Protein AF-D2I3V2-F1 (afdb_monomer)

Solvent-accessible surface area (backbone atoms only — not comparable to full-atom values): 21879 Å² total; per-residue (Å²): 142,87,89,87,85,84,88,80,87,86,90,74,87,86,82,82,84,93,70,91,71,71,51,75,46,92,40,26,79,32,46,26,72,54,94,79,78,38,66,48,90,94,77,41,78,48,65,64,86,81,45,67,74,92,71,62,73,83,44,62,44,82,38,78,44,64,72,63,86,60,51,43,72,48,70,55,70,70,51,81,62,86,84,39,77,82,51,58,60,35,47,34,56,68,45,21,20,44,88,82,69,48,80,51,65,58,87,70,27,66,75,92,71,57,72,83,44,67,47,79,51,88,61,72,83,80,61,58,48,75,48,70,54,72,68,48,72,52,75,39,88,40,28,78,34,44,19,46,30,54,69,45,30,29,36,83,86,72,43,81,46,84,83,50,61,68,91,73,54,72,74,46,62,42,82,38,73,38,63,79,61,89,72,35,71,46,56,55,51,43,26,69,77,67,71,44,46,70,60,45,79,42,73,26,40,56,96,90,40,82,33,67,33,30,27,41,52,32,74,46,98,74,38,44,47,23,43,58,33,72,63,29,43,91,46,18,27,7,19,23,36,33,50,22,43,76,59,35,88,57,55,67,75,88,57,53,94,65,93,89,56,78,56,46,79,76,46,83,77,14,15,32,16,29,28,47,36,42,36,42,41,82,90,78,33,30,48,46,40,78,57,54,90,51,42,49,59,81,43,76,38,80,38,42,57,66,20,17,9,13,44,30,16,40,47,88,33,45,69,3,35,22,30,42,41,35,54,91,45,53,40,24,52,37,89,79,46,46,71,37,62,41,62,62,68,26,36,76,45,80,49,68,44,96,84,28,25,34,40,37,35,38,8,2,3,46,63,4,25,24,34,53,26,86,86,72,32,45,30,49,40,81,108

Sequence (383 aa):
MELFFVKTLNGGKIQLPKHKMKCSVTCGSGVQQRDVYCRLRGVGRVAEEMCDRSTRPYFQQQCWHQDCTQYQWVAGEWLNCSTSCNKKETHRQVKCTDTQNIQVNESFCDPSTRPLSIKKCRNPSCRYIVVTGDSSQCSVTCGAGTMERRVECMAESGWSSNFCLKRLKPDAQKKCYVNDCKTFTSCKEIQVKNNITKDGDYYLNINGRIIKIYCAGMHLENPKEYLSLVKGEEDNFSEVYGVRLQNPYECPFNGSRRQDCACKNDYLAAGHTVFSKIRVDLNSMQIKTTDLLFAQTIFGKAVPFATAGDCYSAARCPQGQFSINLAGTGMKISSTAKWLAQGSYASVTIHRSQDGTKVYGRCGGFCGKCVPHMTTGLPVQVV

Secondary structure (DSSP, 8-state):
--------SSS---------PPPS-SSSEEEEE-----EETTTEE--GGGS-GGGPPPSEEEEE-SPPPP-EEEEEEEPPGGG-TT--EEEEEEEEE-TT--B--GGGS-GGGPPPSEEE-------EEEEEEEEPPPS-SSEEEEEEEEEEEEETTS-B-S-S-GGGS--SEEEEEES-----SSHHHHHHHHT----EEEEEEETTEEEEEEEE-TTSSS-EEEEE-TTTGGGSEEEEE--EESSTT--GGGG---SS-SEE---TT-EEEEESEEEEETTTTEE-TT--TTEEEEEESPPPTT-EEESSSSSS---EEEEEE-TTTTEEE-TT--EEEESTT-EEEEEE-TTSSEEEEEEESTT-EEEE-TTT--BEEE-

InterPro domains:
  IPR000884 Thrombospondin type-1 (TSP1) repeat [PS50092] (69-127)
  IPR000884 Thrombospondin type-1 (TSP1) repeat [PS50092] (136-182)
  IPR012314 Peptidase M12B, GON-ADAMTSs [PF08685] (185-382)
  IPR012314 Peptidase M12B, GON-ADAMTSs [PS51046] (183-383)
  IPR036383 Thrombospondin type-1 repeat superfamily [G3DSA:2.20.100.10] (21-68)
  IPR036383 Thrombospondin type-1 repeat superfamily [G3DSA:2.20.100.10] (131-181)
  IPR036383 Thrombospondin type-1 repeat superfamily [SSF82895] (22-68)
  IPR036383 Thrombospondin type-1 repeat superfamily [SSF82895] (63-126)
  IPR036383 Thrombospondin type-1 repeat superfamily [SSF82895] (132-181)
  IPR050439 ADAMTS and ADAMTS-like [PTHR13723] (21-187)

Organism: Ailuropoda melanoleuca (NCBI:txid9646)

Radius of gyration: 57.34 Å; Cα contacts (8 Å, |Δi|>4): 842; chains: 1; bounding box: 126×96×121 Å

pLDDT: mean 83.89, std 14.72, range [23.92, 98.44]

Nearest PDB structures (foldseek):
  8oxr-assembly1_A  TM=4.184E-01  e=2.385E-05  Homo sapiens
  8q6r-assembly1_C  TM=4.271E-01  e=1.897E+00  Homo sapiens
  2wmg-assembly1_A  TM=5.989E-01  e=5.627E+00  Streptococcus pneumoniae TIGR4
  2wmh-assembly1_A  TM=5.615E-01  e=5.926E+00  Streptococcus pneumoniae TIGR4
  2wmf-assembly1_A  TM=2.875E-01  e=3.184E+00  Streptococcus pneumoniae TIGR4

Structure (mmCIF, N/CA/C/O backbone):
data_AF-D2I3V2-F1
#
_entry.id   AF-D2I3V2-F1
#
loop_
_atom_site.group_PDB
_atom_site.id
_atom_site.type_symbol
_atom_site.label_atom_id
_atom_site.label_alt_id
_atom_site.label_comp_id
_atom_site.label_asym_id
_atom_site.label_entity_id
_atom_site.label_seq_id
_atom_site.pdbx_PDB_ins_code
_atom_site.Cartn_x
_atom_site.Cartn_y
_atom_site.Cartn_z
_atom_site.occupancy
_atom_site.B_iso_or_equiv
_atom_site.auth_seq_id
_atom_site.auth_comp_id
_atom_site.auth_asym_id
_atom_site.auth_atom_id
_atom_site.pdbx_PDB_model_num
ATOM 1 N N . MET A 1 1 ? -74.418 -66.343 81.277 1.00 37.50 1 MET A N 1
ATOM 2 C CA . MET A 1 1 ? -75.673 -66.906 81.804 1.00 37.50 1 MET A CA 1
ATOM 3 C C . MET A 1 1 ? -76.543 -65.732 82.183 1.00 37.50 1 MET A C 1
ATOM 5 O O . MET A 1 1 ? -76.103 -64.969 83.018 1.00 37.50 1 MET A O 1
ATOM 9 N N . GLU A 1 2 ? -77.673 -65.544 81.508 1.00 23.92 2 GLU A N 1
ATOM 10 C CA . GLU A 1 2 ? -78.877 -64.901 82.053 1.00 23.92 2 GLU A CA 1
ATOM 11 C C . GLU A 1 2 ? -79.986 -65.053 81.007 1.00 23.92 2 GLU A C 1
ATOM 13 O O . GLU A 1 2 ? -79.845 -64.655 79.848 1.00 23.92 2 GLU A O 1
ATOM 18 N N . LEU A 1 3 ? -81.030 -65.774 81.411 1.00 28.80 3 LEU A N 1
ATOM 19 C CA . LEU A 1 3 ? -82.271 -66.001 80.686 1.00 28.80 3 LEU A CA 1
ATOM 20 C C . LEU A 1 3 ? -83.280 -64.960 81.166 1.00 28.80 3 LEU A C 1
ATOM 22 O O . LEU A 1 3 ? -83.497 -64.873 82.368 1.00 28.80 3 LEU A O 1
ATOM 26 N N . PHE A 1 4 ? -83.979 -64.288 80.251 1.00 29.23 4 PHE A N 1
ATOM 27 C CA . PHE A 1 4 ? -85.276 -63.690 80.563 1.00 29.23 4 PHE A CA 1
ATOM 28 C C . PHE A 1 4 ? -86.288 -64.012 79.458 1.00 29.23 4 PHE A C 1
ATOM 30 O O . PHE A 1 4 ? -86.044 -63.815 78.267 1.00 29.23 4 PHE A O 1
ATOM 37 N N . PHE A 1 5 ? -87.414 -64.578 79.895 1.00 27.08 5 PHE A N 1
ATOM 38 C CA . PHE A 1 5 ? -88.614 -64.911 79.133 1.00 27.08 5 PHE A CA 1
ATOM 39 C C . PHE A 1 5 ? -89.739 -63.964 79.547 1.00 27.08 5 PHE A C 1
ATOM 41 O O . PHE A 1 5 ? -89.859 -63.695 80.738 1.00 27.08 5 PHE A O 1
ATOM 48 N N . VAL A 1 6 ? -90.644 -63.599 78.631 1.00 30.75 6 VAL A N 1
ATOM 49 C CA . VAL A 1 6 ? -92.017 -63.204 78.999 1.00 30.75 6 VAL A CA 1
ATOM 50 C C . VAL A 1 6 ? -93.027 -63.806 78.002 1.00 30.75 6 VAL A C 1
ATOM 52 O O . VAL A 1 6 ? -92.749 -63.915 76.810 1.00 30.75 6 VAL A O 1
ATOM 55 N N . LYS A 1 7 ? -94.152 -64.285 78.556 1.00 26.81 7 LYS A N 1
ATOM 56 C CA . LYS A 1 7 ? -95.353 -64.905 77.943 1.00 26.81 7 LYS A CA 1
ATOM 57 C C . LYS A 1 7 ? -96.104 -63.899 77.035 1.00 26.81 7 LYS A C 1
ATOM 59 O O . LYS A 1 7 ? -95.989 -62.712 77.291 1.00 26.81 7 LYS A O 1
ATOM 64 N N . THR A 1 8 ? -96.875 -64.297 76.011 1.00 31.45 8 THR A N 1
ATOM 65 C CA . THR A 1 8 ? -98.276 -64.769 76.167 1.00 31.45 8 THR A CA 1
ATOM 66 C C . THR A 1 8 ? -98.876 -65.491 74.944 1.00 31.45 8 THR A C 1
ATOM 68 O O . THR A 1 8 ? -98.430 -65.325 73.817 1.00 31.45 8 THR A O 1
ATOM 71 N N . LEU A 1 9 ? -99.906 -66.295 75.264 1.00 35.06 9 LEU A N 1
ATOM 72 C CA . LEU A 1 9 ? -100.966 -66.928 74.457 1.00 35.06 9 LEU A CA 1
ATOM 73 C C . LEU A 1 9 ? -100.525 -67.668 73.174 1.00 35.06 9 LEU A C 1
ATOM 75 O O . LEU A 1 9 ? -100.347 -67.092 72.112 1.00 35.06 9 LEU A O 1
ATOM 79 N N . ASN A 1 10 ? -100.423 -68.998 73.304 1.00 37.88 10 ASN A N 1
ATOM 80 C CA . ASN A 1 10 ? -100.120 -69.996 72.264 1.00 37.88 10 ASN A CA 1
ATOM 81 C C . ASN A 1 10 ? -98.660 -70.081 71.756 1.00 37.88 10 ASN A C 1
ATOM 83 O O . ASN A 1 10 ? -98.383 -70.246 70.573 1.00 37.88 10 ASN A O 1
ATOM 87 N N . GLY A 1 11 ? -97.706 -70.143 72.695 1.00 40.03 11 GLY A N 1
ATOM 88 C CA . GLY A 1 11 ? -96.676 -71.202 72.662 1.00 40.03 11 GLY A CA 1
ATOM 89 C C . GLY A 1 11 ? -95.459 -71.094 71.716 1.00 40.03 11 GLY A C 1
ATOM 90 O O . GLY A 1 11 ? -94.704 -72.067 71.615 1.00 40.03 11 GLY A O 1
ATOM 91 N N . GLY A 1 12 ? -95.180 -69.955 71.072 1.00 37.97 12 GLY A N 1
ATOM 92 C CA . GLY A 1 12 ? -93.991 -69.770 70.214 1.00 37.97 12 GLY A CA 1
ATOM 93 C C . GLY A 1 12 ? -93.074 -68.614 70.648 1.00 37.97 12 GLY A C 1
ATOM 94 O O . GLY A 1 12 ? -93.504 -67.473 70.667 1.00 37.97 12 GLY A O 1
ATOM 95 N N . LYS A 1 13 ? -91.798 -68.884 70.976 1.00 41.44 13 LYS A N 1
ATOM 96 C CA . LYS A 1 13 ? -90.769 -67.872 71.325 1.00 41.44 13 LYS A CA 1
ATOM 97 C C . LYS A 1 13 ? -90.013 -67.396 70.071 1.00 41.44 13 LYS A C 1
ATOM 99 O O . LYS A 1 13 ? -89.563 -68.242 69.299 1.00 41.44 13 LYS A O 1
ATOM 104 N N . ILE A 1 14 ? -89.812 -66.083 69.902 1.00 45.81 14 ILE A N 1
ATOM 105 C CA . ILE A 1 14 ? -88.942 -65.499 68.859 1.00 45.81 14 ILE A CA 1
ATOM 106 C C . ILE A 1 14 ? -87.518 -65.357 69.418 1.00 45.81 14 ILE A C 1
ATOM 108 O O . ILE A 1 14 ? -87.313 -64.763 70.474 1.00 45.81 14 ILE A O 1
ATOM 112 N N . GLN A 1 15 ? -86.531 -65.914 68.715 1.00 41.25 15 GLN A N 1
ATOM 113 C CA . GLN A 1 15 ? -85.114 -65.880 69.084 1.00 41.25 15 GLN A CA 1
ATOM 114 C C . GLN A 1 15 ? -84.349 -64.962 68.122 1.00 41.25 15 GLN A C 1
ATOM 116 O O . GLN A 1 15 ? -84.385 -65.178 66.912 1.00 41.25 15 GLN A O 1
ATOM 121 N N . LEU A 1 16 ? -83.655 -63.948 68.648 1.00 48.28 16 LEU A N 1
ATOM 122 C CA . LEU A 1 16 ? -82.778 -63.071 67.863 1.00 48.28 16 LEU A CA 1
ATOM 123 C C . LEU A 1 16 ? -81.377 -63.706 67.725 1.00 48.28 16 LEU A C 1
ATOM 125 O O . LEU A 1 16 ? -80.834 -64.178 68.731 1.00 48.28 16 LEU A O 1
ATOM 129 N N . PRO A 1 17 ? -80.755 -63.715 66.529 1.00 42.97 17 PRO A N 1
ATOM 130 C CA . PRO A 1 17 ? -79.372 -64.148 66.377 1.00 42.97 17 PRO A CA 1
ATOM 131 C C . PRO A 1 17 ? -78.412 -63.127 67.007 1.00 42.97 17 PRO A C 1
ATOM 133 O O . PRO A 1 17 ? -78.494 -61.928 66.747 1.00 42.97 17 PRO A O 1
ATOM 136 N N . LYS A 1 18 ? -77.466 -63.607 67.824 1.00 47.12 18 LYS A N 1
ATOM 137 C CA . LYS A 1 18 ? -76.321 -62.819 68.304 1.00 47.12 18 LYS A CA 1
ATOM 138 C C . LYS A 1 18 ? -75.262 -62.748 67.200 1.00 47.12 18 LYS A C 1
ATOM 140 O O . LYS A 1 18 ? -74.337 -63.555 67.187 1.00 47.12 18 LYS A O 1
ATOM 145 N N . HIS A 1 19 ? -75.380 -61.788 66.287 1.00 51.47 19 HIS A N 1
ATOM 146 C CA . HIS A 1 19 ? -74.258 -61.392 65.434 1.00 51.47 19 HIS A CA 1
ATOM 147 C C . HIS A 1 19 ? -73.900 -59.931 65.719 1.00 51.47 19 HIS A C 1
ATOM 149 O O . HIS A 1 19 ? -74.772 -59.066 65.737 1.00 51.47 19 HIS A O 1
ATOM 155 N N . LYS A 1 20 ? -72.628 -59.672 66.042 1.00 54.28 20 LYS A N 1
ATOM 156 C CA . LYS A 1 20 ? -72.126 -58.340 66.408 1.00 54.28 20 LYS A CA 1
ATOM 157 C C . LYS A 1 20 ? -71.976 -57.527 65.115 1.00 54.28 20 LYS A C 1
ATOM 159 O O . LYS A 1 20 ? -71.203 -57.924 64.249 1.00 54.28 20 LYS A O 1
ATOM 164 N N . MET A 1 21 ? -72.737 -56.447 64.955 1.00 68.69 21 MET A N 1
ATOM 165 C CA . MET A 1 21 ? -72.770 -55.663 63.710 1.00 68.69 21 MET A CA 1
ATOM 166 C C . MET A 1 21 ? -71.698 -54.568 63.731 1.00 68.69 21 MET A C 1
ATOM 168 O O . MET A 1 21 ? -71.290 -54.120 64.801 1.00 68.69 21 MET A O 1
ATOM 172 N N . LYS A 1 22 ? -71.178 -54.188 62.557 1.00 76.12 22 LYS A N 1
ATOM 173 C CA . LYS A 1 22 ? -70.139 -53.151 62.441 1.00 76.12 22 LYS A CA 1
ATOM 174 C C . LYS A 1 22 ? -70.787 -51.763 62.440 1.00 76.12 22 LYS A C 1
ATOM 176 O O . LYS A 1 22 ? -71.815 -51.568 61.798 1.00 76.12 22 LYS A O 1
ATOM 181 N N . CYS A 1 23 ? -70.186 -50.825 63.169 1.00 82.06 23 CYS A N 1
ATOM 182 C CA . CYS A 1 23 ? -70.619 -49.430 63.207 1.00 82.06 23 CYS A CA 1
ATOM 183 C C . CYS A 1 23 ? -70.355 -48.747 61.852 1.00 82.06 23 CYS A C 1
ATOM 185 O O . CYS A 1 23 ? -69.377 -49.078 61.182 1.00 82.06 23 CYS A O 1
ATOM 187 N N . SER A 1 24 ? -71.199 -47.790 61.453 1.00 84.38 24 SER A N 1
ATOM 188 C CA . SER A 1 24 ? -71.036 -47.014 60.210 1.00 84.38 24 SER A CA 1
ATOM 189 C C . SER A 1 24 ? -69.800 -46.106 60.190 1.00 84.38 24 SER A C 1
ATOM 191 O O . SER A 1 24 ? -69.426 -45.608 59.132 1.00 84.38 24 SER A O 1
ATOM 193 N N . VAL A 1 25 ? -69.187 -45.866 61.351 1.00 80.44 25 VAL A N 1
ATOM 194 C CA . VAL A 1 25 ? -67.992 -45.034 61.527 1.00 80.44 25 VAL A CA 1
ATOM 195 C C . VAL A 1 25 ? -66.926 -45.806 62.302 1.00 80.44 25 VAL A C 1
ATOM 197 O O . VAL A 1 25 ? -67.242 -46.709 63.077 1.00 80.44 25 VAL A O 1
ATOM 200 N N . THR A 1 26 ? -65.660 -45.442 62.106 1.00 77.50 26 THR A N 1
ATOM 201 C CA . THR A 1 26 ? -64.509 -45.998 62.840 1.00 77.50 26 THR A CA 1
ATOM 202 C C . THR A 1 26 ? -64.083 -45.139 64.038 1.00 77.50 26 THR A C 1
ATOM 204 O O . THR A 1 26 ? -63.372 -45.637 64.909 1.00 77.50 26 THR A O 1
ATOM 207 N N . CYS A 1 27 ? -64.536 -43.882 64.107 1.00 77.25 27 CYS A N 1
ATOM 208 C CA . CYS A 1 27 ? -64.356 -42.936 65.212 1.00 77.25 27 CYS A CA 1
ATOM 209 C C . CYS A 1 27 ? -65.627 -42.080 65.379 1.00 77.25 27 CYS A C 1
ATOM 211 O O . CYS A 1 27 ? -66.384 -41.904 64.424 1.00 77.25 27 CYS A O 1
ATOM 213 N N . GLY A 1 28 ? -65.875 -41.561 66.580 1.00 80.81 28 GLY A N 1
ATOM 214 C CA . GLY A 1 28 ? -67.041 -40.735 66.898 1.00 80.81 28 GLY A CA 1
ATOM 215 C C . GLY A 1 28 ? -68.377 -41.492 66.913 1.00 80.81 28 GLY A C 1
ATOM 216 O O . GLY A 1 28 ? -68.444 -42.699 67.169 1.00 80.81 28 GLY A O 1
ATOM 217 N N . SER A 1 29 ? -69.468 -40.761 66.680 1.00 83.31 29 SER A N 1
ATOM 218 C CA . SER A 1 29 ? -70.840 -41.274 66.756 1.00 83.31 29 SER A CA 1
ATOM 219 C C . SER A 1 29 ? -71.298 -41.853 65.422 1.00 83.31 29 SER A C 1
ATOM 221 O O . SER A 1 29 ? -71.255 -41.177 64.396 1.00 83.31 29 SER A O 1
ATOM 223 N N . GLY A 1 30 ? -71.822 -43.074 65.436 1.00 84.06 30 GLY A N 1
ATOM 224 C CA . GLY A 1 30 ? -72.403 -43.699 64.254 1.00 84.06 30 GLY A CA 1
ATOM 225 C C . GLY A 1 30 ? -73.610 -44.561 64.574 1.00 84.06 30 GLY A C 1
ATOM 226 O O . GLY A 1 30 ? -74.164 -44.540 65.677 1.00 84.06 30 GLY A O 1
ATOM 227 N N . VAL A 1 31 ? -74.032 -45.334 63.579 1.00 84.62 31 VAL A N 1
ATOM 228 C CA . VAL A 1 31 ? -75.205 -46.202 63.672 1.00 84.62 31 VAL A CA 1
ATOM 229 C C . VAL A 1 31 ? -74.863 -47.605 63.176 1.00 84.62 31 VAL A C 1
ATOM 231 O O . VAL A 1 31 ? -74.134 -47.779 62.203 1.00 84.62 31 VAL A O 1
ATOM 234 N N . GLN A 1 32 ? -75.380 -48.620 63.864 1.00 81.31 32 GLN A N 1
ATOM 235 C CA . GLN A 1 32 ? -75.361 -50.017 63.429 1.00 81.31 32 GLN A CA 1
ATOM 236 C C . GLN A 1 32 ? -76.801 -50.450 63.140 1.00 81.31 32 GLN A C 1
ATOM 238 O O . GLN A 1 32 ? -77.712 -50.127 63.902 1.00 81.31 32 GLN A O 1
ATOM 243 N N . GLN A 1 33 ? -77.026 -51.153 62.034 1.00 77.06 33 GLN A N 1
ATOM 244 C CA . GLN A 1 33 ? -78.358 -51.603 61.614 1.00 77.06 33 GLN A CA 1
ATOM 245 C C . GLN A 1 33 ? -78.420 -53.122 61.592 1.00 77.06 33 GLN A C 1
ATOM 247 O O . GLN A 1 33 ? -77.453 -53.746 61.170 1.00 77.06 33 GLN A O 1
ATOM 252 N N . ARG A 1 34 ? -79.557 -53.688 62.021 1.00 70.69 34 ARG A N 1
ATOM 253 C CA . ARG A 1 34 ? -79.852 -55.124 62.055 1.00 70.69 34 ARG A CA 1
ATOM 254 C C . ARG A 1 34 ? -81.086 -55.494 61.252 1.00 70.69 34 ARG A C 1
ATOM 256 O O . ARG A 1 34 ? -82.079 -54.773 61.268 1.00 70.69 34 ARG A O 1
ATOM 263 N N . ASP A 1 35 ? -81.059 -56.682 60.660 1.00 65.69 35 ASP A N 1
ATOM 264 C CA . ASP A 1 35 ? -82.222 -57.232 59.972 1.00 65.69 35 ASP A CA 1
ATOM 265 C C . ASP A 1 35 ? -83.246 -57.775 60.973 1.00 65.69 35 ASP A C 1
ATOM 267 O O . ASP A 1 35 ? -82.973 -58.694 61.749 1.00 65.69 35 ASP A O 1
ATOM 271 N N . VAL A 1 36 ? -84.452 -57.207 60.936 1.00 71.69 36 VAL A N 1
ATOM 272 C CA . VAL A 1 36 ? -85.604 -57.635 61.738 1.00 71.69 36 VAL A CA 1
ATOM 273 C C . VAL A 1 36 ? -86.662 -58.189 60.793 1.00 71.69 36 VAL A C 1
ATOM 275 O O . VAL A 1 36 ? -87.146 -57.469 59.921 1.00 71.69 36 VAL A O 1
ATOM 278 N N . TYR A 1 37 ? -87.030 -59.458 60.971 1.00 66.25 37 TYR A N 1
ATOM 279 C CA . TYR A 1 37 ? -88.013 -60.142 60.134 1.00 66.25 37 TYR A CA 1
ATOM 280 C C . TYR A 1 37 ? -88.948 -61.035 60.953 1.00 66.25 37 TYR A C 1
ATOM 282 O O . TYR A 1 37 ? -88.576 -61.556 62.005 1.00 66.25 37 TYR A O 1
ATOM 290 N N . CYS A 1 38 ? -90.158 -61.239 60.434 1.00 72.88 38 CYS A N 1
ATOM 291 C CA . CYS A 1 38 ? -91.149 -62.138 61.010 1.00 72.88 38 CYS A CA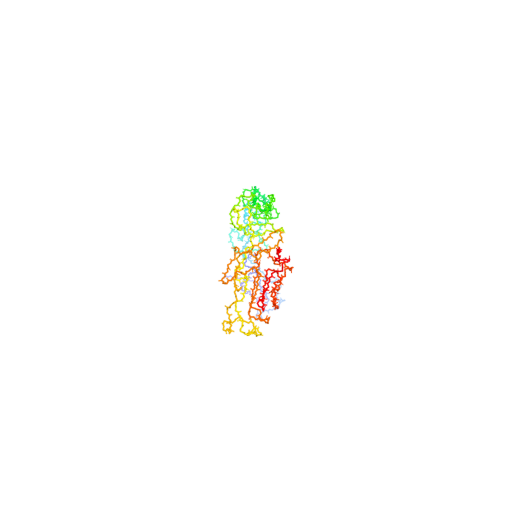 1
ATOM 292 C C . CYS A 1 38 ? -90.773 -63.598 60.803 1.00 72.88 38 CYS A C 1
ATOM 294 O O . CYS A 1 38 ? -90.423 -64.006 59.695 1.00 72.88 38 CYS A O 1
ATOM 296 N N . ARG A 1 39 ? -90.860 -64.406 61.862 1.00 66.25 39 ARG A N 1
ATOM 297 C CA . ARG A 1 39 ? -90.573 -65.841 61.798 1.00 66.25 39 ARG A CA 1
ATOM 298 C C . ARG A 1 39 ? -91.620 -66.637 62.566 1.00 66.25 39 ARG A C 1
ATOM 300 O O . ARG A 1 39 ? -91.814 -66.398 63.754 1.00 66.25 39 ARG A O 1
ATOM 307 N N . LEU A 1 40 ? -92.211 -67.635 61.911 1.00 64.69 40 LEU A N 1
ATOM 308 C CA . LEU A 1 40 ? -93.105 -68.612 62.534 1.00 64.69 40 LEU A CA 1
ATOM 309 C C . LEU A 1 40 ? -92.334 -69.897 62.868 1.00 64.69 40 LEU A C 1
ATOM 311 O O . LEU A 1 40 ? -91.468 -70.353 62.109 1.00 64.69 40 LEU A O 1
ATOM 315 N N . ARG A 1 41 ? -92.634 -70.504 64.018 1.00 63.12 41 ARG A N 1
ATOM 316 C CA . ARG A 1 41 ? -91.952 -71.719 64.485 1.00 63.12 41 ARG A CA 1
ATOM 317 C C . ARG A 1 41 ? -92.325 -72.900 63.578 1.00 63.12 41 ARG A C 1
ATOM 319 O O . ARG A 1 41 ? -93.499 -73.190 63.411 1.00 63.12 41 ARG A O 1
ATOM 326 N N . GLY A 1 42 ? -91.329 -73.557 62.982 1.00 59.66 42 GLY A N 1
ATOM 327 C CA . GLY A 1 42 ? -91.516 -74.687 62.056 1.00 59.66 42 GLY A CA 1
ATOM 328 C C . GLY A 1 42 ? -91.596 -74.315 60.568 1.00 59.66 42 GLY A C 1
ATOM 329 O O . GLY A 1 42 ? -91.183 -75.119 59.746 1.00 59.66 42 GLY A O 1
ATOM 330 N N . VAL A 1 43 ? -92.023 -73.092 60.221 1.00 64.50 43 VAL A N 1
ATOM 331 C CA . VAL A 1 43 ? -92.172 -72.631 58.819 1.00 64.50 43 VAL A CA 1
ATOM 332 C C . VAL A 1 43 ? -91.019 -71.719 58.373 1.00 64.50 43 VAL A C 1
ATOM 334 O O . VAL A 1 43 ? -90.660 -71.691 57.202 1.00 64.50 43 VAL A O 1
ATOM 337 N N . GLY A 1 44 ? -90.374 -71.002 59.301 1.00 69.06 44 GLY A N 1
ATOM 338 C CA . GLY A 1 44 ? -89.297 -70.066 58.961 1.00 69.06 44 GLY A CA 1
ATOM 339 C C . GLY A 1 44 ? -89.807 -68.636 58.777 1.00 69.06 44 GLY A C 1
ATOM 340 O O . GLY A 1 44 ? -90.707 -68.212 59.502 1.00 69.06 44 GLY A O 1
ATOM 341 N N . ARG A 1 45 ? -89.160 -67.851 57.907 1.00 70.50 45 ARG A N 1
ATOM 342 C CA . ARG A 1 45 ? -89.499 -66.434 57.685 1.00 70.50 45 ARG A CA 1
ATOM 343 C C . ARG A 1 45 ? -90.875 -66.334 57.020 1.00 70.50 45 ARG A C 1
ATOM 345 O O . ARG A 1 45 ? -91.114 -67.018 56.034 1.00 70.50 45 ARG A O 1
ATOM 352 N N . VAL A 1 46 ? -91.757 -65.498 57.557 1.00 72.88 46 VAL A N 1
ATOM 353 C CA . VAL A 1 46 ? -93.134 -65.313 57.062 1.00 72.88 46 VAL A CA 1
ATOM 354 C C . VAL A 1 46 ? -93.399 -63.859 56.680 1.00 72.88 46 VAL A C 1
ATOM 356 O O . VAL A 1 46 ? -92.580 -62.983 56.979 1.00 72.88 46 VAL A O 1
ATOM 359 N N . ALA A 1 47 ? -94.529 -63.628 56.004 1.00 70.38 47 ALA A N 1
ATOM 360 C CA . ALA A 1 47 ? -95.008 -62.300 55.632 1.00 70.38 47 ALA A CA 1
ATOM 361 C C . ALA A 1 47 ? -95.141 -61.390 56.862 1.00 70.38 47 ALA A C 1
ATOM 363 O O . ALA A 1 47 ? -95.424 -61.845 57.973 1.00 70.38 47 ALA A O 1
ATOM 364 N N . GLU A 1 48 ? -94.885 -60.102 56.666 1.00 66.62 48 GLU A N 1
ATOM 365 C CA . GLU A 1 48 ? -94.725 -59.148 57.762 1.00 66.62 48 GLU A CA 1
ATOM 366 C C . GLU A 1 48 ? -96.054 -58.825 58.454 1.00 66.62 48 GLU A C 1
ATOM 368 O O . GLU A 1 48 ? -96.067 -58.520 59.645 1.00 66.62 48 GLU A O 1
ATOM 373 N N . GLU A 1 49 ? -97.174 -58.983 57.742 1.00 69.81 49 GLU A N 1
ATOM 374 C CA . GLU A 1 49 ? -98.525 -58.806 58.293 1.00 69.81 49 GLU A CA 1
ATOM 375 C C . GLU A 1 49 ? -98.878 -59.835 59.381 1.00 69.81 49 GLU A C 1
ATOM 377 O O . GLU A 1 49 ? -99.796 -59.613 60.166 1.00 69.81 49 GLU A O 1
ATOM 382 N N . MET A 1 50 ? -98.143 -60.951 59.449 1.00 63.06 50 MET A N 1
ATOM 383 C CA . MET A 1 50 ? -98.371 -62.028 60.420 1.00 63.06 50 MET A CA 1
ATOM 384 C C . MET A 1 50 ? -97.748 -61.744 61.796 1.00 63.06 50 MET A C 1
ATOM 386 O O . MET A 1 50 ? -97.938 -62.535 62.721 1.00 63.06 50 MET A O 1
ATOM 390 N N . CYS A 1 51 ? -96.998 -60.645 61.949 1.00 69.06 51 CYS A N 1
ATOM 391 C CA . CYS A 1 51 ? -96.554 -60.155 63.253 1.00 69.06 51 CYS A CA 1
ATOM 392 C C . CYS A 1 51 ? -97.272 -58.865 63.626 1.00 69.06 51 CYS A C 1
ATOM 394 O O . CYS A 1 51 ? -97.479 -57.982 62.795 1.00 69.06 51 CYS A O 1
ATOM 396 N N . ASP A 1 52 ? -97.535 -58.699 64.918 1.00 70.62 52 ASP A N 1
ATOM 397 C CA . ASP A 1 52 ? -98.010 -57.429 65.442 1.00 70.62 52 ASP A CA 1
ATOM 398 C C . ASP A 1 52 ? -96.923 -56.348 65.305 1.00 70.62 52 ASP A C 1
ATOM 400 O O . ASP A 1 52 ? -95.855 -56.423 65.927 1.00 70.62 52 ASP A O 1
ATOM 404 N N . ARG A 1 53 ? -97.222 -55.315 64.508 1.00 67.25 53 ARG A N 1
ATOM 405 C CA . ARG A 1 53 ? -96.360 -54.143 64.303 1.00 67.25 53 ARG A CA 1
ATOM 406 C C . ARG A 1 53 ? -95.995 -53.445 65.610 1.00 67.25 53 ARG A C 1
ATOM 408 O O . ARG A 1 53 ? -94.894 -52.904 65.697 1.00 67.25 53 ARG A O 1
ATOM 415 N N . SER A 1 54 ? -96.870 -53.480 66.618 1.00 61.69 54 SER A N 1
ATOM 416 C CA . SER A 1 54 ? -96.631 -52.853 67.923 1.00 61.69 54 SER A CA 1
ATOM 417 C C . SER A 1 54 ? -95.471 -53.502 68.692 1.00 61.69 54 SER A C 1
ATOM 419 O O . SER A 1 54 ? -94.857 -52.872 69.549 1.00 61.69 54 SER A O 1
ATOM 421 N N . THR A 1 55 ? -95.110 -54.737 68.332 1.00 67.19 55 THR A N 1
ATOM 422 C CA . THR A 1 55 ? -94.050 -55.516 68.986 1.00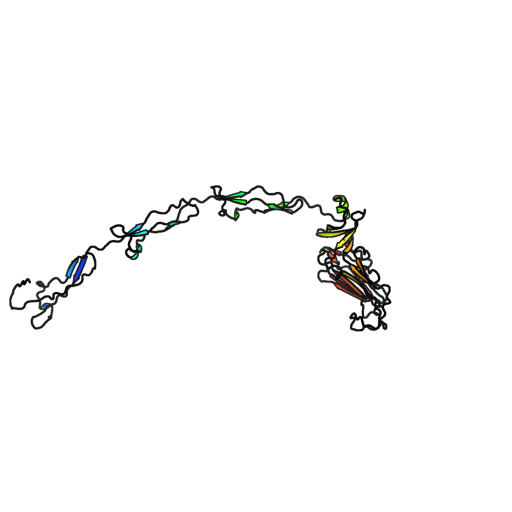 67.19 55 THR A CA 1
ATOM 423 C C . THR A 1 55 ? -92.735 -55.542 68.201 1.00 67.19 55 THR A C 1
ATOM 425 O O . THR A 1 55 ? -91.789 -56.223 68.607 1.00 67.19 55 THR A O 1
ATOM 428 N N . ARG A 1 56 ? -92.636 -54.802 67.082 1.00 65.75 56 ARG A N 1
ATOM 429 C CA . ARG A 1 56 ? -91.445 -54.809 66.221 1.00 65.75 56 ARG A CA 1
ATOM 430 C C . ARG A 1 56 ? -90.236 -54.204 66.953 1.00 65.75 56 ARG A C 1
ATOM 432 O O . ARG A 1 56 ? -90.261 -53.027 67.313 1.00 65.75 56 ARG A O 1
ATOM 439 N N . PRO A 1 57 ? -89.131 -54.953 67.116 1.00 68.62 57 PRO A N 1
ATOM 440 C CA . PRO A 1 57 ? -87.913 -54.408 67.695 1.00 68.62 57 PRO A CA 1
ATOM 441 C C . PRO A 1 57 ? -87.313 -53.313 66.814 1.00 68.62 57 PRO A C 1
ATOM 443 O O . PRO A 1 57 ? -87.296 -53.426 65.587 1.00 68.62 57 PRO A O 1
ATOM 446 N N . TYR A 1 58 ? -86.724 -52.301 67.445 1.00 68.00 58 TYR A N 1
ATOM 447 C CA . TYR A 1 58 ? -85.988 -51.264 66.730 1.00 68.00 58 TYR A CA 1
ATOM 448 C C . TYR A 1 58 ? -84.799 -51.887 65.963 1.00 68.00 58 TYR A C 1
ATOM 450 O O . TYR A 1 58 ? -84.073 -52.742 66.496 1.00 68.00 58 TYR A O 1
ATOM 458 N N . PHE A 1 59 ? -84.655 -51.528 64.684 1.00 70.31 59 PHE A N 1
ATOM 459 C CA . PHE A 1 59 ? -83.709 -52.147 63.744 1.00 70.31 59 PHE A CA 1
ATOM 460 C C . PHE A 1 59 ? -82.369 -51.402 63.656 1.00 70.31 59 PHE A C 1
ATOM 462 O O . PHE A 1 59 ? -81.416 -51.925 63.092 1.00 70.31 59 PHE A O 1
ATOM 469 N N . GLN A 1 60 ? -82.266 -50.211 64.244 1.00 75.19 60 GLN A N 1
ATOM 470 C CA . GLN A 1 60 ? -81.047 -49.407 64.282 1.00 75.19 60 GLN A CA 1
ATOM 471 C C . GLN A 1 60 ? -80.589 -49.234 65.731 1.00 75.19 60 GLN A C 1
ATOM 473 O O . GLN A 1 60 ? -81.398 -49.203 66.642 1.00 75.19 60 GLN A O 1
ATOM 478 N N . GLN A 1 61 ? -79.297 -49.137 65.995 1.00 79.50 61 GLN A N 1
ATOM 479 C CA . GLN A 1 61 ? -78.790 -48.813 67.324 1.00 79.50 61 GLN A CA 1
ATOM 480 C C . GLN A 1 61 ? -77.624 -47.846 67.180 1.00 79.50 61 GLN A C 1
ATOM 482 O O . GLN A 1 61 ? -76.831 -47.957 66.246 1.00 79.50 61 GLN A O 1
ATOM 487 N N . GLN A 1 62 ? -77.518 -46.889 68.097 1.00 80.69 62 GLN A N 1
ATOM 488 C CA . GLN A 1 62 ? -76.382 -45.979 68.115 1.00 80.69 62 GLN A CA 1
ATOM 489 C C . GLN A 1 62 ? -75.127 -46.716 68.591 1.00 80.69 62 GLN A C 1
ATOM 491 O O . GLN A 1 62 ? -75.182 -47.533 69.515 1.00 80.69 62 GLN A O 1
ATOM 496 N N . CYS A 1 63 ? -74.005 -46.440 67.941 1.00 84.44 63 CYS A N 1
ATOM 497 C CA . CYS A 1 63 ? -72.688 -46.912 68.342 1.00 84.44 63 CYS A CA 1
ATOM 498 C C . CYS A 1 63 ? -71.763 -45.713 68.529 1.00 84.44 63 CYS A C 1
ATOM 500 O O . CYS A 1 63 ? -71.863 -44.713 67.819 1.00 84.44 63 CYS A O 1
ATOM 502 N N . TRP A 1 64 ? -70.883 -45.825 69.517 1.00 81.06 64 TRP A N 1
ATOM 503 C CA . TRP A 1 64 ? -69.949 -44.779 69.904 1.00 81.06 64 TRP A CA 1
ATOM 504 C C . TRP A 1 64 ? -68.542 -45.365 69.880 1.00 81.06 64 TRP A C 1
ATOM 506 O O . TRP A 1 64 ? -68.272 -46.362 70.552 1.00 81.06 64 TRP A O 1
ATOM 516 N N . HIS A 1 65 ? -67.677 -44.765 69.072 1.00 80.94 65 HIS A N 1
ATOM 517 C CA . HIS A 1 65 ? -66.238 -44.990 69.082 1.00 80.94 65 HIS A CA 1
ATOM 518 C C . HIS A 1 65 ? -65.539 -43.801 69.746 1.00 80.94 65 HIS A C 1
ATOM 520 O O . HIS A 1 65 ? -66.164 -42.783 70.032 1.00 80.94 65 HIS A O 1
ATOM 526 N N . GLN A 1 66 ? -64.235 -43.937 69.989 1.00 75.06 66 GLN A N 1
ATOM 527 C CA . GLN A 1 66 ? -63.406 -42.826 70.448 1.00 75.06 66 GLN A CA 1
ATOM 528 C C . GLN A 1 66 ? -63.531 -41.640 69.481 1.00 75.06 66 GLN A C 1
ATOM 530 O O . GLN A 1 66 ? -63.637 -41.851 68.269 1.00 75.06 66 GLN A O 1
ATOM 535 N N . ASP A 1 67 ? -63.545 -40.419 70.017 1.00 74.25 67 ASP A N 1
ATOM 536 C CA . ASP A 1 67 ? -63.685 -39.197 69.225 1.00 74.25 67 ASP A CA 1
ATOM 537 C C . ASP A 1 67 ? -62.648 -39.139 68.099 1.00 74.25 67 ASP A C 1
ATOM 539 O O . ASP A 1 67 ? -61.494 -39.545 68.263 1.00 74.25 67 ASP A O 1
ATOM 543 N N . CYS A 1 68 ? -63.070 -38.651 66.932 1.00 76.19 68 CYS A N 1
ATOM 544 C CA . CYS A 1 68 ? -62.176 -38.530 65.790 1.00 76.19 68 CYS A CA 1
ATOM 545 C C . CYS A 1 68 ? -61.070 -37.520 66.099 1.00 76.19 68 CYS A C 1
ATOM 547 O O . CYS A 1 68 ? -61.344 -36.369 66.444 1.00 76.19 68 CYS A O 1
ATOM 549 N N . THR A 1 69 ? -59.817 -37.950 65.948 1.00 78.31 69 THR A N 1
ATOM 550 C CA . THR A 1 69 ? -58.663 -37.063 66.073 1.00 78.31 69 THR A CA 1
ATOM 551 C C . THR A 1 69 ? -58.773 -35.953 65.034 1.00 78.31 69 THR A C 1
ATOM 553 O O . THR A 1 69 ? -58.894 -36.219 63.838 1.00 78.31 69 THR A O 1
ATOM 556 N N . GLN A 1 70 ? -58.763 -34.706 65.498 1.00 82.38 70 GLN A N 1
ATOM 557 C CA . GLN A 1 70 ? -58.790 -33.535 64.631 1.00 82.38 70 GLN A CA 1
ATOM 558 C C . GLN A 1 70 ? -57.361 -33.110 64.298 1.00 82.38 70 GLN A C 1
ATOM 560 O O . GLN A 1 70 ? -56.506 -33.027 65.182 1.00 82.38 70 GLN A O 1
ATOM 565 N N . TYR A 1 71 ? -57.119 -32.830 63.020 1.00 88.00 71 TYR A N 1
ATOM 566 C CA . TYR A 1 71 ? -55.841 -32.342 62.514 1.00 88.00 71 TYR A CA 1
ATOM 567 C C . TYR A 1 71 ? -56.016 -30.939 61.952 1.00 88.00 71 TYR A C 1
ATOM 569 O O . TYR A 1 71 ? -57.027 -30.642 61.312 1.00 88.00 71 TYR A O 1
ATOM 577 N N . GLN A 1 72 ? -55.028 -30.080 62.178 1.00 91.50 72 GLN A N 1
ATOM 578 C CA . GLN A 1 72 ? -55.080 -28.691 61.734 1.00 91.50 72 GLN A CA 1
ATOM 579 C C . GLN A 1 72 ? -53.751 -28.223 61.150 1.00 91.50 72 GLN A C 1
ATOM 581 O O . GLN A 1 72 ? -52.672 -28.686 61.526 1.00 91.50 72 GLN A O 1
ATOM 586 N N . TRP A 1 73 ? -53.833 -27.267 60.228 1.00 94.19 73 TRP A N 1
ATOM 587 C CA . TRP A 1 73 ? -52.659 -26.591 59.697 1.00 94.19 73 TRP A CA 1
ATOM 588 C C . TRP A 1 73 ? -52.175 -25.504 60.651 1.00 94.19 73 TRP A C 1
ATOM 590 O O . TRP A 1 73 ? -52.915 -24.582 60.986 1.00 94.19 73 TRP A O 1
ATOM 600 N N . VAL A 1 74 ? -50.891 -25.551 60.991 1.00 93.38 74 VAL A N 1
ATOM 601 C CA . VAL A 1 74 ? -50.205 -24.523 61.772 1.00 93.38 74 VAL A CA 1
ATOM 602 C C . VAL A 1 74 ? -49.155 -23.852 60.894 1.00 93.38 74 VAL A C 1
ATOM 604 O O . VAL A 1 74 ? -48.306 -24.509 60.284 1.00 93.38 74 VAL A O 1
ATOM 607 N N . ALA A 1 75 ? -49.218 -22.523 60.812 1.00 93.12 75 ALA A N 1
ATOM 608 C CA . ALA A 1 75 ? -48.258 -21.709 60.080 1.00 93.12 75 ALA A CA 1
ATOM 609 C C . ALA A 1 75 ? -47.301 -21.010 61.054 1.00 93.12 75 ALA A C 1
ATOM 611 O O . ALA A 1 75 ? -47.744 -20.335 61.979 1.00 93.12 75 ALA A O 1
ATOM 612 N N . GLY A 1 76 ? -45.997 -21.158 60.823 1.00 90.69 76 GLY A N 1
ATOM 613 C CA . GLY A 1 76 ? -44.955 -20.462 61.574 1.00 90.69 76 GLY A CA 1
ATOM 614 C C . GLY A 1 76 ? -44.783 -18.999 61.157 1.00 90.69 76 GLY A C 1
ATOM 615 O O . GLY A 1 76 ? -45.500 -18.479 60.293 1.00 90.69 76 GLY A O 1
ATOM 616 N N . GLU A 1 77 ? -43.791 -18.343 61.756 1.00 91.69 77 GLU A N 1
ATOM 617 C CA . GLU A 1 77 ? -43.445 -16.956 61.444 1.00 91.69 77 GLU A CA 1
ATOM 618 C C . GLU A 1 77 ? -42.873 -16.798 60.028 1.00 91.69 77 GLU A C 1
ATOM 620 O O . GLU A 1 77 ? -42.254 -17.704 59.460 1.00 91.69 77 GLU A O 1
ATOM 625 N N . TRP A 1 78 ? -43.092 -15.618 59.444 1.00 87.75 78 TRP A N 1
ATOM 626 C CA . TRP A 1 78 ? -42.495 -15.251 58.164 1.00 87.75 78 TRP A CA 1
ATOM 627 C C . TRP A 1 78 ? -41.017 -14.929 58.335 1.00 87.75 78 TRP A C 1
ATOM 629 O O . TRP A 1 78 ? -40.637 -14.177 59.228 1.00 87.75 78 TRP A O 1
ATOM 639 N N . LEU A 1 79 ? -40.189 -15.408 57.408 1.00 85.31 79 LEU A N 1
ATOM 640 C CA . LEU A 1 79 ? -38.804 -14.961 57.326 1.00 85.31 79 LEU A CA 1
ATOM 641 C C . LEU A 1 79 ? -38.732 -13.451 57.014 1.00 85.31 79 LEU A C 1
ATOM 643 O O . LEU A 1 79 ? -39.530 -12.906 56.242 1.00 85.31 79 LEU A O 1
ATOM 647 N N . ASN A 1 80 ? -37.739 -12.766 57.587 1.00 77.88 80 ASN A N 1
ATOM 648 C CA . ASN A 1 80 ? -37.557 -11.322 57.425 1.00 77.88 80 ASN A CA 1
ATOM 649 C C . ASN A 1 80 ? -37.211 -10.935 55.980 1.00 77.88 80 ASN A C 1
ATOM 651 O O . ASN A 1 80 ? -36.186 -11.359 55.432 1.00 77.88 80 ASN A O 1
ATOM 655 N N . CYS A 1 81 ? -38.021 -10.055 55.381 1.00 72.56 81 CYS A N 1
ATOM 656 C CA . CYS A 1 81 ? -37.773 -9.566 54.022 1.00 72.56 81 CYS A CA 1
ATOM 657 C C . CYS A 1 81 ? -36.774 -8.396 53.936 1.00 72.56 81 CYS A C 1
ATOM 659 O O . CYS A 1 81 ? -36.229 -8.101 52.874 1.00 72.56 81 CYS A O 1
ATOM 661 N N . SER A 1 82 ? -36.474 -7.771 55.072 1.00 60.69 82 SER A N 1
ATOM 662 C CA . SER A 1 82 ? -35.636 -6.575 55.228 1.00 60.69 82 SER A CA 1
ATOM 663 C C . SER A 1 82 ? -34.137 -6.788 54.980 1.00 60.69 82 SER A C 1
ATOM 665 O O . SER A 1 82 ? -33.374 -5.830 54.995 1.00 60.69 82 SER A O 1
ATOM 667 N N . THR A 1 83 ? -33.688 -8.020 54.725 1.00 58.97 83 THR A N 1
ATOM 668 C CA . THR A 1 83 ? -32.255 -8.336 54.571 1.00 58.97 83 THR A CA 1
ATOM 669 C C . THR A 1 83 ? -31.693 -8.046 53.176 1.00 58.97 83 THR A C 1
ATOM 671 O O . THR A 1 83 ? -30.479 -8.049 53.003 1.00 58.97 83 THR A O 1
ATOM 674 N N . SER A 1 84 ? -32.532 -7.803 52.164 1.00 56.72 84 SER A N 1
ATOM 675 C CA . SER A 1 84 ? -32.062 -7.410 50.830 1.00 56.72 84 SER A CA 1
ATOM 676 C C . SER A 1 84 ? -33.202 -6.852 49.984 1.00 56.72 84 SER A C 1
ATOM 678 O O . SER A 1 84 ? -34.228 -7.513 49.823 1.00 56.72 84 SER A O 1
ATOM 680 N N . CYS A 1 85 ? -33.004 -5.689 49.357 1.00 64.56 85 CYS A N 1
ATOM 681 C CA . CYS A 1 85 ? -33.986 -5.124 48.424 1.00 64.56 85 CYS A CA 1
ATOM 682 C C . CYS A 1 85 ? -34.222 -5.993 47.174 1.00 64.56 85 CYS A C 1
ATOM 684 O O . CYS A 1 85 ? -35.213 -5.802 46.474 1.00 64.56 85 CYS A O 1
ATOM 686 N N . ASN A 1 86 ? -33.363 -6.990 46.930 1.00 62.72 86 ASN A N 1
ATOM 687 C CA . ASN A 1 86 ? -33.500 -7.950 45.834 1.00 62.72 86 ASN A CA 1
ATOM 688 C C . ASN A 1 86 ? -34.388 -9.157 46.180 1.00 62.72 86 ASN A C 1
ATOM 690 O O . ASN A 1 86 ? -34.726 -9.938 45.288 1.00 62.72 86 ASN A O 1
ATOM 694 N N . LYS A 1 87 ? -34.781 -9.337 47.450 1.00 66.44 87 LYS A N 1
ATOM 695 C CA . LYS A 1 87 ? -35.722 -10.396 47.836 1.00 66.44 87 LYS A CA 1
ATOM 696 C C . LYS A 1 87 ? -37.133 -10.002 47.407 1.00 66.44 87 LYS A C 1
ATOM 698 O O . LYS A 1 87 ? -37.710 -9.045 47.918 1.00 66.44 87 LYS A O 1
ATOM 703 N N . LYS A 1 88 ? -37.675 -10.746 46.439 1.00 70.12 88 LYS A N 1
ATOM 704 C CA . LYS A 1 88 ? -39.027 -10.536 45.894 1.00 70.12 88 LYS A CA 1
ATOM 705 C C . LYS A 1 88 ? -40.107 -11.239 46.712 1.00 70.12 88 LYS A C 1
ATOM 707 O O . LYS A 1 88 ? -41.255 -10.799 46.712 1.00 70.12 88 LYS A O 1
ATOM 712 N N . GLU A 1 89 ? -39.745 -12.308 47.412 1.00 82.25 89 GLU A N 1
ATOM 713 C CA . GLU A 1 89 ? -40.669 -13.166 48.148 1.00 82.25 89 GLU A CA 1
ATOM 714 C C . GLU A 1 89 ? -40.037 -13.623 49.465 1.00 82.25 89 GLU A C 1
ATOM 716 O O . GLU A 1 89 ? -38.812 -13.661 49.608 1.00 82.25 89 GLU A O 1
ATOM 721 N N . THR A 1 90 ? -40.890 -13.937 50.436 1.00 85.94 90 THR A N 1
ATOM 722 C CA . THR A 1 90 ? -40.506 -14.542 51.710 1.00 85.94 90 THR A CA 1
ATOM 723 C C . THR A 1 90 ? -41.328 -15.802 51.966 1.00 85.94 90 THR A C 1
ATOM 725 O O . THR A 1 90 ? -42.444 -15.945 51.455 1.00 85.94 90 THR A O 1
ATOM 728 N N . HIS A 1 91 ? -40.761 -16.709 52.757 1.00 89.38 91 HIS A N 1
ATOM 729 C CA . HIS A 1 91 ? -41.317 -18.022 53.051 1.00 89.38 91 HIS A CA 1
ATOM 730 C C . HIS A 1 91 ? -41.617 -18.167 54.544 1.00 89.38 91 HIS A C 1
ATOM 732 O O . HIS A 1 91 ? -40.963 -17.543 55.385 1.00 89.38 91 HIS A O 1
ATOM 738 N N . ARG A 1 92 ? -42.591 -19.018 54.867 1.00 92.00 92 ARG A N 1
ATOM 739 C CA . ARG A 1 92 ? -42.850 -19.512 56.226 1.00 92.00 92 ARG A CA 1
ATOM 740 C C . ARG A 1 92 ? -43.068 -21.016 56.208 1.00 92.00 92 ARG A C 1
ATOM 742 O O . ARG A 1 92 ? -43.471 -21.581 55.189 1.00 92.00 92 ARG A O 1
ATOM 749 N N . GLN A 1 93 ? -42.849 -21.657 57.348 1.00 92.50 93 GLN A N 1
ATOM 750 C CA . GLN A 1 93 ? -43.126 -23.079 57.496 1.00 92.50 93 GLN A CA 1
ATOM 751 C C . GLN A 1 93 ? -44.623 -23.311 57.736 1.00 92.50 93 GLN A C 1
ATOM 753 O O . GLN A 1 93 ? -45.241 -22.594 58.519 1.00 92.50 93 GLN A O 1
ATOM 758 N N . VAL A 1 94 ? -45.205 -24.308 57.071 1.00 94.81 94 VAL A N 1
ATOM 759 C CA . VAL A 1 94 ? -46.603 -24.729 57.257 1.00 94.81 94 VAL A CA 1
ATOM 760 C C . VAL A 1 94 ? -46.589 -26.224 57.544 1.00 94.81 94 VAL A C 1
ATOM 762 O O . VAL A 1 94 ? -46.016 -26.976 56.760 1.00 94.81 94 VAL A O 1
ATOM 765 N N . LYS A 1 95 ? -47.163 -26.642 58.674 1.00 93.88 95 LYS A N 1
ATOM 766 C CA . LYS A 1 95 ? -47.137 -28.027 59.165 1.00 93.88 95 LYS A CA 1
ATOM 767 C C . LYS A 1 95 ? -48.542 -28.491 59.530 1.00 93.88 95 LYS A C 1
ATOM 769 O O . LYS A 1 95 ? -49.328 -27.689 60.023 1.00 93.88 95 LYS A O 1
ATOM 774 N N . CYS A 1 96 ? -48.836 -29.769 59.316 1.00 93.44 96 CYS A N 1
ATOM 775 C CA . CYS A 1 96 ? -50.039 -30.409 59.844 1.00 93.44 96 CYS A CA 1
ATOM 776 C C . CYS A 1 96 ? -49.745 -30.922 61.256 1.00 93.44 96 CYS A C 1
ATOM 778 O O . CYS A 1 96 ? -48.720 -31.582 61.458 1.00 93.44 96 CYS A O 1
ATOM 780 N N . THR A 1 97 ? -50.597 -30.605 62.228 1.00 92.25 97 THR A N 1
ATOM 781 C CA . THR A 1 97 ? -50.423 -31.041 63.618 1.00 92.25 97 THR A CA 1
ATOM 782 C C . THR A 1 97 ? -51.679 -31.698 64.172 1.00 92.25 97 THR A C 1
ATOM 784 O O . THR A 1 97 ? -52.790 -31.415 63.721 1.00 92.25 97 THR A O 1
ATOM 787 N N . ASP A 1 98 ? -51.498 -32.562 65.166 1.00 87.00 98 ASP A N 1
ATOM 788 C CA . ASP A 1 98 ? -52.589 -33.124 65.964 1.00 87.00 98 ASP A CA 1
ATOM 789 C C . ASP A 1 98 ? -53.047 -32.170 67.088 1.00 87.00 98 ASP A C 1
ATOM 791 O O . ASP A 1 98 ? -52.583 -31.029 67.207 1.00 87.00 98 ASP A O 1
ATOM 795 N N . THR A 1 99 ? -53.954 -32.649 67.944 1.00 84.00 99 THR A N 1
ATOM 796 C CA . THR A 1 99 ? -54.479 -31.916 69.109 1.00 84.00 99 THR A CA 1
ATOM 797 C C . THR A 1 99 ? -53.420 -31.583 70.168 1.00 84.00 99 THR A C 1
ATOM 799 O O . THR A 1 99 ? -53.680 -30.763 71.043 1.00 84.00 99 THR A O 1
ATOM 802 N N . GLN A 1 100 ? -52.239 -32.205 70.116 1.00 85.06 100 GLN A N 1
ATOM 803 C CA . GLN A 1 100 ? -51.107 -31.952 71.012 1.00 85.06 100 GLN A CA 1
ATOM 804 C C . GLN A 1 100 ? -50.040 -31.047 70.366 1.00 85.06 100 GLN A C 1
ATOM 806 O O . GLN A 1 100 ? -48.966 -30.865 70.936 1.00 85.06 100 GLN A O 1
ATOM 811 N N . ASN A 1 101 ? -50.332 -30.447 69.202 1.00 84.50 101 ASN A N 1
ATOM 812 C CA . ASN A 1 101 ? -49.393 -29.668 68.383 1.00 84.50 101 ASN A CA 1
ATOM 813 C C . ASN A 1 101 ? -48.168 -30.468 67.902 1.00 84.50 101 ASN A C 1
ATOM 815 O O . ASN A 1 101 ? -47.142 -29.885 67.538 1.00 84.50 101 ASN A O 1
ATOM 819 N N . ILE A 1 102 ? -48.263 -31.798 67.855 1.00 87.19 102 ILE A N 1
ATOM 820 C CA . ILE A 1 102 ? -47.201 -32.648 67.323 1.00 87.19 102 ILE A CA 1
ATOM 821 C C . ILE A 1 102 ? -47.339 -32.687 65.805 1.00 87.19 102 ILE A C 1
ATOM 823 O O . ILE A 1 102 ? -48.429 -32.874 65.267 1.00 87.19 102 ILE A O 1
ATOM 827 N N . GLN A 1 103 ? -46.226 -32.491 65.098 1.00 90.94 103 GLN A N 1
ATOM 828 C CA . GLN A 1 103 ? -46.204 -32.541 63.641 1.00 90.94 103 GLN A CA 1
ATOM 829 C C . GLN A 1 103 ? -46.519 -33.961 63.151 1.00 90.94 103 GLN A C 1
ATOM 831 O O . GLN A 1 103 ? -45.789 -34.904 63.450 1.00 90.94 103 GLN A O 1
ATOM 836 N N . VAL A 1 104 ? -47.569 -34.082 62.343 1.00 91.12 104 VAL A N 1
ATOM 837 C CA . VAL A 1 104 ? -47.997 -35.328 61.700 1.00 91.12 104 VAL A CA 1
ATOM 838 C C . VAL A 1 104 ? -47.833 -35.234 60.181 1.00 91.12 104 VAL A C 1
ATOM 840 O O . VAL A 1 104 ? -47.400 -34.213 59.639 1.00 91.12 104 VAL A O 1
ATOM 843 N N . ASN A 1 105 ? -48.150 -36.320 59.476 1.00 88.50 105 ASN A N 1
ATOM 844 C CA . ASN A 1 105 ? -48.126 -36.329 58.017 1.00 88.50 105 ASN A CA 1
ATOM 845 C C . ASN A 1 105 ? -49.135 -35.310 57.450 1.00 88.50 105 ASN A C 1
ATOM 847 O O . ASN A 1 105 ? -50.272 -35.232 57.910 1.00 88.50 105 ASN A O 1
ATOM 851 N N . GLU A 1 106 ? -48.728 -34.556 56.427 1.00 90.38 106 GLU A N 1
ATOM 852 C CA . GLU A 1 106 ? -49.570 -33.558 55.756 1.00 90.38 106 GLU A CA 1
ATOM 853 C C . GLU A 1 106 ? -50.878 -34.142 55.203 1.00 90.38 106 GLU A C 1
ATOM 855 O O . GLU A 1 106 ? -51.869 -33.422 55.132 1.00 90.38 106 GLU A O 1
ATOM 860 N N . SER A 1 107 ? -50.911 -35.437 54.865 1.00 86.50 107 SER A N 1
ATOM 861 C CA . SER A 1 107 ? -52.100 -36.116 54.334 1.00 86.50 107 SER A CA 1
ATOM 862 C C . SER A 1 107 ? -53.285 -36.174 55.305 1.00 86.50 107 SER A C 1
ATOM 864 O O . SER A 1 107 ? -54.395 -36.477 54.879 1.00 86.50 107 SER A O 1
ATOM 866 N N . PHE A 1 108 ? -53.058 -35.939 56.601 1.00 86.38 108 PHE A N 1
ATOM 867 C CA . PHE A 1 108 ? -54.113 -35.942 57.615 1.00 86.38 108 PHE A CA 1
ATOM 868 C C . PHE A 1 108 ? -54.882 -34.618 57.694 1.00 86.38 108 PHE A C 1
ATOM 870 O O . PHE A 1 108 ? -56.001 -34.596 58.202 1.00 86.38 108 PHE A O 1
ATOM 877 N N . CYS A 1 109 ? -54.308 -33.525 57.186 1.00 88.06 109 CYS A N 1
ATOM 878 C CA . CYS A 1 109 ? -54.966 -32.226 57.132 1.00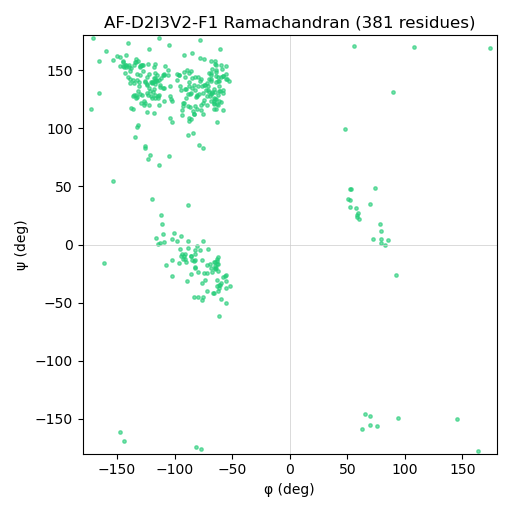 88.06 109 CYS A CA 1
ATOM 879 C C . CYS A 1 109 ? -55.612 -32.000 55.761 1.00 88.06 109 CYS A C 1
ATOM 881 O O . CYS A 1 109 ? -55.059 -32.387 54.733 1.00 88.06 109 CYS A O 1
ATOM 883 N N . ASP A 1 110 ? -56.754 -31.311 55.732 1.00 88.31 110 ASP A N 1
ATOM 884 C CA . ASP A 1 110 ? -57.454 -30.980 54.488 1.00 88.31 110 ASP A CA 1
ATOM 885 C C . ASP A 1 110 ? -56.596 -30.043 53.610 1.00 88.31 110 ASP A C 1
ATOM 887 O O . ASP A 1 110 ? -56.336 -28.900 54.013 1.00 88.31 110 ASP A O 1
ATOM 891 N N . PRO A 1 111 ? -56.172 -30.464 52.402 1.00 88.62 111 PRO A N 1
ATOM 892 C CA . PRO A 1 111 ? -55.359 -29.641 51.510 1.00 88.62 111 PRO A CA 1
ATOM 893 C C . PRO A 1 111 ? -56.006 -28.304 51.128 1.00 88.62 111 PRO A C 1
ATOM 895 O O . PRO A 1 111 ? -55.286 -27.337 50.878 1.00 88.62 111 PRO A O 1
ATOM 898 N N . SER A 1 112 ? -57.342 -28.222 51.103 1.00 87.00 112 SER A N 1
ATOM 899 C CA . SER A 1 112 ? -58.079 -27.004 50.735 1.00 87.00 112 SER A CA 1
ATOM 900 C C . SER A 1 112 ? -57.914 -25.872 51.754 1.00 87.00 112 SER A C 1
ATOM 902 O O . SER A 1 112 ? -58.027 -24.696 51.409 1.00 87.00 112 SER A O 1
ATOM 904 N N . THR A 1 113 ? -57.578 -26.219 52.999 1.00 89.50 113 THR A N 1
ATOM 905 C CA . THR A 1 113 ? -57.404 -25.269 54.107 1.00 89.50 113 THR A CA 1
ATOM 906 C C . THR A 1 113 ? -55.941 -24.890 54.350 1.00 89.50 113 THR A C 1
ATOM 908 O O . THR A 1 113 ? -55.644 -24.128 55.273 1.00 89.50 113 THR A O 1
ATOM 911 N N . ARG A 1 114 ? -55.006 -25.392 53.527 1.00 92.81 114 ARG A N 1
ATOM 912 C CA . ARG A 1 114 ? -53.565 -25.167 53.700 1.00 92.81 114 ARG A CA 1
ATOM 913 C C . ARG A 1 114 ? -53.213 -23.673 53.567 1.00 92.81 114 ARG A C 1
ATOM 915 O O . ARG A 1 114 ? -53.402 -23.089 52.498 1.00 92.81 114 ARG A O 1
ATOM 922 N N . PRO A 1 115 ? -52.617 -23.043 54.597 1.00 92.75 115 PRO A N 1
ATOM 923 C CA . PRO A 1 115 ? -52.173 -21.655 54.518 1.00 92.75 115 PRO A CA 1
ATOM 924 C C . PRO A 1 115 ? -51.058 -21.448 53.483 1.00 92.75 115 PRO A C 1
ATOM 926 O O . PRO A 1 115 ? -50.202 -22.310 53.288 1.00 92.75 115 PRO A O 1
ATOM 929 N N . LEU A 1 116 ? -50.993 -20.250 52.888 1.00 91.56 116 LEU A N 1
ATOM 930 C CA . LEU A 1 116 ? -49.913 -19.877 51.964 1.00 91.56 116 LEU A CA 1
ATOM 931 C C . LEU A 1 116 ? -48.542 -19.986 52.637 1.00 91.56 116 LEU A C 1
ATOM 933 O O . LEU A 1 116 ? -48.337 -19.418 53.711 1.00 91.56 116 LEU A O 1
ATOM 937 N N . SER A 1 117 ? -47.595 -20.651 51.981 1.00 91.62 117 SER A N 1
ATOM 938 C CA . SER A 1 117 ? -46.196 -20.745 52.417 1.00 91.62 117 SER A CA 1
ATOM 939 C C . SER A 1 117 ? -45.305 -19.645 51.829 1.00 91.62 117 SER A C 1
ATOM 941 O O . SER A 1 117 ? -44.171 -19.487 52.276 1.00 91.62 117 SER A O 1
ATOM 943 N N . ILE A 1 118 ? -45.814 -18.873 50.858 1.00 90.06 118 ILE A N 1
ATOM 944 C CA . ILE A 1 118 ? -45.075 -17.846 50.111 1.00 90.06 118 ILE A CA 1
ATOM 945 C C . ILE A 1 118 ? -45.878 -16.543 50.084 1.00 90.06 118 ILE A C 1
ATOM 947 O O . ILE A 1 118 ? -47.089 -16.553 49.851 1.00 90.06 118 ILE A O 1
ATOM 951 N N . LYS A 1 119 ? -45.203 -15.410 50.301 1.00 87.56 119 LYS A N 1
ATOM 952 C CA . LYS A 1 119 ? -45.775 -14.063 50.175 1.00 87.56 119 LYS A CA 1
ATOM 953 C C . LYS A 1 119 ? -44.811 -13.134 49.436 1.00 87.56 119 LYS A C 1
ATOM 955 O O . LYS A 1 119 ? -43.606 -13.165 49.678 1.00 87.56 119 LYS A O 1
ATOM 960 N N . LYS A 1 120 ? -45.352 -12.252 48.587 1.00 82.12 120 LYS A N 1
ATOM 961 C CA . LYS A 1 120 ? -44.584 -11.192 47.913 1.00 82.12 120 LYS A CA 1
ATOM 962 C C . LYS A 1 120 ? -44.163 -10.095 48.885 1.00 82.12 120 LYS A C 1
ATOM 964 O O . LYS A 1 120 ? -44.969 -9.615 49.686 1.00 82.12 120 LYS A O 1
ATOM 969 N N . CYS A 1 121 ? -42.919 -9.657 48.765 1.00 80.00 121 CYS A N 1
ATOM 970 C CA . CYS A 1 121 ? -42.404 -8.526 49.517 1.00 80.00 121 CYS A CA 1
ATOM 971 C C . CYS A 1 121 ? -42.666 -7.209 48.793 1.00 80.00 121 CYS A C 1
ATOM 973 O O . CYS A 1 121 ? -42.485 -7.101 47.582 1.00 80.00 121 CYS A O 1
ATOM 975 N N . ARG A 1 122 ? -43.040 -6.182 49.558 1.00 68.25 122 ARG A N 1
ATOM 976 C CA . ARG A 1 122 ? -43.132 -4.802 49.077 1.00 68.25 122 ARG A CA 1
ATOM 977 C C . ARG A 1 122 ? -41.936 -4.022 49.616 1.00 68.25 122 ARG A C 1
ATOM 979 O O . ARG A 1 122 ? -42.063 -3.294 50.592 1.00 68.25 122 ARG A O 1
ATOM 986 N N . ASN A 1 123 ? -40.770 -4.244 49.012 1.00 66.00 123 ASN A N 1
ATOM 987 C CA . ASN A 1 123 ? -39.568 -3.480 49.337 1.00 66.00 123 ASN A CA 1
ATOM 988 C C . ASN A 1 123 ? -39.597 -2.113 48.629 1.00 66.00 123 ASN A C 1
ATOM 990 O O . ASN A 1 123 ? -40.097 -2.033 47.501 1.00 66.00 123 ASN A O 1
ATOM 994 N N . PRO A 1 124 ? -39.082 -1.042 49.260 1.00 62.44 124 PRO A N 1
ATOM 995 C CA . PRO A 1 124 ? -38.870 0.229 48.579 1.00 62.44 124 PRO A CA 1
ATOM 996 C C . PRO A 1 124 ? -37.938 0.029 47.377 1.00 62.44 124 PRO A C 1
ATOM 998 O O . PRO A 1 124 ? -37.030 -0.806 47.410 1.00 62.44 124 PRO A O 1
ATOM 1001 N N . SER A 1 125 ? -38.183 0.778 46.301 1.00 62.09 125 SER A N 1
ATOM 1002 C CA . SER A 1 125 ? -37.354 0.740 45.097 1.00 62.09 125 SER A CA 1
ATOM 1003 C C . SER A 1 125 ? -35.915 1.093 45.460 1.00 62.09 125 SER A C 1
ATOM 1005 O O . SER A 1 125 ? -35.639 2.214 45.879 1.00 62.09 125 SER A O 1
ATOM 1007 N N . CYS A 1 126 ? -35.001 0.140 45.294 1.00 67.88 126 CYS A N 1
ATOM 1008 C CA . CYS A 1 126 ? -33.581 0.382 45.500 1.00 67.88 126 CYS A CA 1
ATOM 1009 C C . CYS A 1 126 ? -33.099 1.455 44.507 1.00 67.88 126 CYS A C 1
ATOM 1011 O O . CYS A 1 126 ? -33.285 1.314 43.294 1.00 67.88 126 CYS A O 1
ATOM 1013 N N . ARG A 1 127 ? -32.511 2.544 45.018 1.00 72.88 127 ARG A N 1
ATOM 1014 C CA . ARG A 1 127 ? -31.979 3.627 44.188 1.00 72.88 127 ARG A CA 1
ATOM 1015 C C . ARG A 1 127 ? -30.534 3.308 43.820 1.00 72.88 127 ARG A C 1
ATOM 1017 O O . ARG A 1 127 ? -29.672 3.179 44.684 1.00 72.88 127 ARG A O 1
ATOM 1024 N N . TYR A 1 128 ? -30.281 3.188 42.522 1.00 81.25 128 TYR A N 1
ATOM 1025 C CA . TYR A 1 128 ? -28.939 3.026 41.975 1.00 81.25 128 TYR A CA 1
ATOM 1026 C C . TYR A 1 128 ? -28.573 4.272 41.185 1.00 81.25 128 TYR A C 1
ATOM 1028 O O . TYR A 1 128 ? -29.395 4.798 40.431 1.00 81.25 128 TYR A O 1
ATOM 1036 N N . ILE A 1 129 ? -27.341 4.733 41.358 1.00 83.31 129 ILE A N 1
ATOM 1037 C CA . ILE A 1 129 ? -26.815 5.903 40.663 1.00 83.31 129 ILE A CA 1
ATOM 1038 C C . ILE A 1 129 ? -25.643 5.493 39.778 1.00 83.31 129 ILE A C 1
ATOM 1040 O O . ILE A 1 129 ? -24.854 4.613 40.125 1.00 83.31 129 ILE A O 1
ATOM 1044 N N . VAL A 1 130 ? -25.541 6.128 38.614 1.00 86.19 130 VAL A N 1
ATOM 1045 C CA . VAL A 1 130 ? -24.370 6.004 37.748 1.00 86.19 130 VAL A CA 1
ATOM 1046 C C . VAL A 1 130 ? -23.419 7.129 38.114 1.00 86.19 130 VAL A C 1
ATOM 1048 O O . VAL A 1 130 ? -23.793 8.297 38.036 1.00 86.19 130 VAL A O 1
ATOM 1051 N N . VAL A 1 131 ? -22.201 6.774 38.505 1.00 86.88 131 VAL A N 1
ATOM 1052 C CA . VAL A 1 131 ? -21.144 7.731 38.819 1.00 86.88 131 VAL A CA 1
ATOM 1053 C C . VAL A 1 131 ? -20.076 7.662 37.743 1.00 86.88 131 VAL A C 1
ATOM 1055 O O . VAL A 1 131 ? -19.677 6.587 37.284 1.00 86.88 131 VAL A O 1
ATOM 1058 N N . THR A 1 132 ? -19.656 8.839 37.296 1.00 88.00 132 THR A N 1
ATOM 1059 C CA . THR A 1 132 ? -18.698 9.007 36.211 1.00 88.00 132 THR A CA 1
ATOM 1060 C C . THR A 1 132 ? -17.486 9.755 36.729 1.00 88.00 132 THR A C 1
ATOM 1062 O O . THR A 1 132 ? -17.647 10.838 37.285 1.00 88.00 132 THR A O 1
ATOM 1065 N N . GLY A 1 133 ? -16.300 9.183 36.545 1.00 86.38 133 GLY A N 1
ATOM 1066 C CA . GLY A 1 133 ? -15.048 9.879 36.830 1.00 86.38 133 GLY A CA 1
ATOM 1067 C C . GLY A 1 133 ? -14.673 10.865 35.726 1.00 86.38 133 GLY A C 1
ATOM 1068 O O . GLY A 1 133 ? -15.323 10.916 34.673 1.00 86.38 133 GLY A O 1
ATOM 1069 N N . ASP A 1 134 ? -13.587 11.597 35.961 1.00 89.88 134 ASP A N 1
ATOM 1070 C CA . ASP A 1 134 ? -12.988 12.471 34.959 1.00 89.88 134 ASP A CA 1
ATOM 1071 C C . ASP A 1 134 ? -12.575 11.686 33.711 1.00 89.88 134 ASP A C 1
ATOM 1073 O O . ASP A 1 134 ? -12.273 10.488 33.755 1.00 89.88 134 ASP A O 1
ATOM 1077 N N . SER A 1 135 ? -12.601 12.375 32.572 1.00 90.00 135 SER A N 1
ATOM 1078 C CA . SER A 1 135 ? -12.125 11.795 31.319 1.00 90.00 135 SER A CA 1
ATOM 1079 C C . SER A 1 135 ? -10.600 11.821 31.283 1.00 90.00 135 SER A C 1
ATOM 1081 O O . SER A 1 135 ? -9.977 12.799 31.694 1.00 90.00 135 SER A O 1
ATOM 1083 N N . SER A 1 136 ? -10.002 10.754 30.762 1.00 91.62 136 SER A N 1
ATOM 1084 C CA . SER A 1 136 ? -8.585 10.699 30.437 1.00 91.62 136 SER A CA 1
ATOM 1085 C C . SER A 1 136 ? -8.237 11.756 29.390 1.00 91.62 136 SER A C 1
ATOM 1087 O O . SER A 1 136 ? -9.101 12.311 28.704 1.00 91.62 136 SER A O 1
ATOM 1089 N N . GLN A 1 137 ? -6.940 11.977 29.193 1.00 91.56 137 GLN A N 1
ATOM 1090 C CA . GLN A 1 137 ? -6.475 12.679 28.001 1.00 91.56 137 GLN A CA 1
ATOM 1091 C C . GLN A 1 137 ? -6.890 11.911 26.735 1.00 91.56 137 GLN A C 1
ATOM 1093 O O . GLN A 1 137 ? -7.127 10.697 26.773 1.00 91.56 137 GLN A O 1
ATOM 1098 N N . CYS A 1 138 ? -7.009 12.632 25.620 1.00 90.44 138 CYS A N 1
ATOM 1099 C CA . CYS A 1 138 ? -7.305 12.023 24.329 1.00 90.44 138 CYS A CA 1
ATOM 1100 C C . CYS A 1 138 ? -6.180 11.053 23.943 1.00 90.44 138 CYS A C 1
ATOM 1102 O O . CYS A 1 138 ? -5.007 11.360 24.138 1.00 90.44 138 CYS A O 1
ATOM 1104 N N . SER A 1 139 ? -6.525 9.905 23.358 1.00 88.81 139 SER A N 1
ATOM 1105 C CA . SER A 1 139 ? -5.557 8.886 22.923 1.00 88.81 139 SER A CA 1
ATOM 1106 C C . SER A 1 139 ? -4.588 9.362 21.836 1.00 88.81 139 SER A C 1
ATOM 1108 O O . SER A 1 139 ? -3.654 8.643 21.491 1.00 88.81 139 SER A O 1
ATOM 1110 N N . VAL A 1 140 ? -4.837 10.534 21.251 1.00 80.50 140 VAL A N 1
ATOM 1111 C CA . VAL A 1 140 ? -4.027 11.138 20.195 1.00 80.50 140 VAL A CA 1
ATOM 1112 C C . VAL A 1 140 ? -3.638 12.561 20.579 1.00 80.50 140 VAL A C 1
ATOM 1114 O O . VAL A 1 140 ? -4.384 13.266 21.258 1.00 80.50 140 VAL A O 1
ATOM 1117 N N . THR A 1 141 ? -2.471 12.992 20.110 1.00 75.88 141 THR A N 1
ATOM 1118 C CA . THR A 1 141 ? -1.974 14.369 20.252 1.00 75.88 141 THR A CA 1
ATOM 1119 C C . THR A 1 141 ? -2.383 15.268 19.088 1.00 75.88 141 THR A C 1
ATOM 1121 O O . THR A 1 141 ? -2.272 16.487 19.200 1.00 75.88 141 THR A O 1
ATOM 1124 N N . CYS A 1 142 ? -2.848 14.677 17.980 1.00 78.94 142 CYS A N 1
ATOM 1125 C CA . CYS A 1 142 ? -3.495 15.379 16.884 1.00 78.94 142 CYS A CA 1
ATOM 1126 C C . CYS A 1 142 ? -4.653 14.567 16.282 1.00 78.94 142 CYS A C 1
ATOM 1128 O O . CYS A 1 142 ? -4.630 13.338 16.312 1.00 78.94 142 CYS A O 1
ATOM 1130 N N . GLY A 1 143 ? -5.646 15.226 15.693 1.00 79.25 143 GLY A N 1
ATOM 1131 C CA . GLY A 1 143 ? -6.733 14.591 14.948 1.00 79.25 143 GLY A CA 1
ATOM 1132 C C . GLY A 1 143 ? -7.796 13.934 15.831 1.00 79.25 143 GLY A C 1
ATOM 1133 O O . GLY A 1 143 ? -8.003 14.321 16.983 1.00 79.25 143 GLY A O 1
ATOM 1134 N N . ALA A 1 144 ? -8.509 12.951 15.271 1.00 87.50 144 ALA A N 1
ATOM 1135 C CA . ALA A 1 144 ? -9.582 12.236 15.957 1.00 87.50 144 ALA A CA 1
ATOM 1136 C C . ALA A 1 144 ? -9.043 11.061 16.787 1.00 87.50 144 ALA A C 1
ATOM 1138 O O . ALA A 1 144 ? -8.318 10.208 16.277 1.00 87.50 144 ALA A O 1
ATOM 1139 N N . GLY A 1 145 ? -9.458 10.980 18.047 1.00 88.69 145 GLY A N 1
ATOM 1140 C CA . GLY A 1 145 ? -9.117 9.883 18.947 1.00 88.69 145 GLY A CA 1
ATOM 1141 C C . GLY A 1 145 ? -10.231 9.580 19.937 1.00 88.69 145 GLY A C 1
ATOM 1142 O O . GLY A 1 145 ? -11.393 9.958 19.750 1.00 88.69 145 GLY A O 1
ATOM 1143 N N . THR A 1 146 ? -9.871 8.890 21.013 1.00 92.81 146 THR A N 1
ATOM 1144 C CA . THR A 1 146 ? -10.803 8.489 22.067 1.00 92.81 146 THR A CA 1
ATOM 1145 C C . THR A 1 146 ? -10.247 8.795 23.448 1.00 92.81 146 THR A C 1
ATOM 1147 O O . THR A 1 146 ? -9.059 8.616 23.685 1.00 92.81 146 THR A O 1
ATOM 1150 N N . MET A 1 147 ? -11.105 9.228 24.363 1.00 91.56 147 MET A N 1
ATOM 1151 C CA . MET A 1 147 ? -10.803 9.371 25.786 1.00 91.56 147 MET A CA 1
ATOM 1152 C C . MET A 1 147 ? -11.630 8.366 26.581 1.00 91.56 147 MET A C 1
ATOM 1154 O O . MET A 1 147 ? -12.796 8.116 26.259 1.00 91.56 147 MET A O 1
ATOM 1158 N N . GLU A 1 148 ? -11.025 7.795 27.611 1.00 92.75 148 GLU A N 1
ATOM 1159 C CA . GLU A 1 148 ? -11.667 6.856 28.517 1.00 92.75 148 GLU A CA 1
ATOM 1160 C C . GLU A 1 148 ? -12.121 7.572 29.781 1.00 92.75 148 GLU A C 1
ATOM 1162 O O . GLU A 1 148 ? -11.485 8.506 30.256 1.00 92.75 148 GLU A O 1
ATOM 1167 N N . ARG A 1 149 ? -13.233 7.135 30.355 1.00 91.12 149 ARG A N 1
ATOM 1168 C CA . ARG A 1 149 ? -13.717 7.625 31.642 1.00 91.12 149 ARG A CA 1
ATOM 1169 C C . ARG A 1 149 ? -14.267 6.464 32.446 1.00 91.12 149 ARG A C 1
ATOM 1171 O O . ARG A 1 149 ? -14.901 5.552 31.910 1.00 91.12 149 ARG A O 1
ATOM 1178 N N . ARG A 1 150 ? -14.060 6.513 33.757 1.00 89.94 150 ARG A N 1
ATOM 1179 C CA . ARG A 1 150 ? -14.603 5.512 34.677 1.00 89.94 150 ARG A CA 1
ATOM 1180 C C . ARG A 1 150 ? -16.124 5.653 34.736 1.00 89.94 150 ARG A C 1
ATOM 1182 O O . ARG A 1 150 ? -16.628 6.756 34.934 1.00 89.94 150 ARG A O 1
ATOM 1189 N N . VAL A 1 151 ? -16.848 4.545 34.568 1.00 90.44 151 VAL A N 1
ATOM 1190 C CA . VAL A 1 151 ? -18.316 4.510 34.666 1.00 90.44 151 VAL A CA 1
ATOM 1191 C C . VAL A 1 151 ? -18.743 3.361 35.560 1.00 90.44 151 VAL A C 1
ATOM 1193 O O . VAL A 1 151 ? -18.775 2.200 35.138 1.00 90.44 151 VAL A O 1
ATOM 1196 N N . GLU A 1 152 ? -19.112 3.706 36.783 1.00 88.00 152 GLU A N 1
ATOM 1197 C CA . GLU A 1 152 ? -19.486 2.756 37.820 1.00 88.00 152 GLU A CA 1
ATOM 1198 C C . GLU A 1 152 ? -20.951 2.935 38.198 1.00 88.00 152 GLU A C 1
ATOM 1200 O O . GLU A 1 152 ? -21.511 4.031 38.158 1.00 88.00 152 GLU A O 1
ATOM 1205 N N . CYS A 1 153 ? -21.593 1.823 38.528 1.00 87.56 153 CYS A N 1
ATOM 1206 C CA . CYS A 1 153 ? -22.929 1.829 39.087 1.00 87.56 153 CYS A CA 1
ATOM 1207 C C . CYS A 1 153 ? -22.810 1.566 40.583 1.00 87.56 153 CYS A C 1
ATOM 1209 O O . CYS A 1 153 ? -22.211 0.570 40.991 1.00 87.56 153 CYS A O 1
ATOM 1211 N N . MET A 1 154 ? -23.374 2.460 41.387 1.00 82.62 154 MET A N 1
ATOM 1212 C CA . MET A 1 154 ? -23.315 2.379 42.840 1.00 82.62 154 MET A CA 1
ATOM 1213 C C . MET A 1 154 ? -24.716 2.276 43.435 1.00 82.62 154 MET A C 1
ATOM 1215 O O . MET A 1 154 ? -25.665 2.916 42.970 1.00 82.62 154 MET A O 1
ATOM 1219 N N . ALA A 1 155 ? -24.843 1.434 44.457 1.00 78.88 155 ALA A N 1
ATOM 1220 C CA . ALA A 1 155 ? -26.000 1.422 45.340 1.00 78.88 155 ALA A CA 1
ATOM 1221 C C . ALA A 1 155 ? -25.912 2.578 46.346 1.00 78.88 155 ALA A C 1
ATOM 1223 O O . ALA A 1 155 ? -24.830 3.093 46.620 1.00 78.88 155 ALA A O 1
ATOM 1224 N N . GLU A 1 156 ? -27.044 2.947 46.940 1.00 71.50 156 GLU A N 1
ATOM 1225 C CA . GLU A 1 156 ? -27.132 3.988 47.977 1.00 71.50 156 GLU A CA 1
ATOM 1226 C C . GLU A 1 156 ? -26.208 3.725 49.183 1.00 71.50 156 GLU A C 1
ATOM 1228 O O . GLU A 1 156 ? -25.710 4.648 49.814 1.00 71.50 156 GLU A O 1
ATOM 1233 N N . SER A 1 157 ? -25.887 2.456 49.438 1.00 69.00 157 SER A N 1
ATOM 1234 C CA . SER A 1 157 ? -24.924 2.004 50.445 1.00 69.00 157 SER A CA 1
ATOM 1235 C C . SER A 1 157 ? -23.444 2.203 50.067 1.00 69.00 157 SER A C 1
ATOM 1237 O O . SER A 1 157 ? -22.578 1.733 50.795 1.00 69.00 157 SER A O 1
ATOM 1239 N N . GLY A 1 158 ? -23.133 2.803 48.911 1.00 70.50 158 GLY A N 1
ATOM 1240 C CA . GLY A 1 158 ? -21.761 3.029 48.424 1.00 70.50 158 GLY A CA 1
ATOM 1241 C C . GLY A 1 158 ? -21.077 1.807 47.795 1.00 70.50 158 GLY A C 1
ATOM 1242 O O . GLY A 1 158 ? -19.930 1.891 47.366 1.00 70.50 158 GLY A O 1
ATOM 1243 N N . TRP A 1 159 ? -21.771 0.671 47.708 1.00 74.50 159 TRP A N 1
ATOM 1244 C CA . TRP A 1 159 ? -21.240 -0.561 47.121 1.00 74.50 159 TRP A CA 1
ATOM 1245 C C . TRP A 1 159 ? -21.421 -0.587 45.602 1.00 74.50 159 TRP A C 1
ATOM 1247 O O . TRP A 1 159 ? -22.460 -0.160 45.080 1.00 74.50 159 TRP A O 1
ATOM 1257 N N . SER A 1 160 ? -20.431 -1.143 44.898 1.00 77.19 160 SER A N 1
ATOM 1258 C CA . SER A 1 160 ? -20.518 -1.380 43.458 1.00 77.19 160 SER A CA 1
ATOM 1259 C C . SER A 1 160 ? -21.651 -2.359 43.137 1.00 77.19 160 SER A C 1
ATOM 1261 O O . SER A 1 160 ? -21.928 -3.314 43.864 1.00 77.19 160 SER A O 1
ATOM 1263 N N . SER A 1 161 ? -22.365 -2.083 42.050 1.00 78.81 161 SER A N 1
ATOM 1264 C CA . SER A 1 161 ? -23.598 -2.772 41.680 1.00 78.81 161 SER A CA 1
ATOM 1265 C C . SER A 1 161 ? -23.705 -2.903 40.163 1.00 78.81 161 SER A C 1
ATOM 1267 O O . SER A 1 161 ? -23.125 -2.123 39.418 1.00 78.81 161 SER A O 1
ATOM 1269 N N . ASN A 1 162 ? -24.487 -3.873 39.688 1.00 80.19 162 ASN A N 1
ATOM 1270 C CA . ASN A 1 162 ? -24.811 -4.044 38.265 1.00 80.19 162 ASN A CA 1
ATOM 1271 C C . ASN A 1 162 ? -26.284 -3.726 37.948 1.00 80.19 162 ASN A C 1
ATOM 1273 O O . ASN A 1 162 ? -26.746 -3.979 36.838 1.00 80.19 162 ASN A O 1
ATOM 1277 N N . PHE A 1 163 ? -27.030 -3.178 38.912 1.00 78.31 163 PHE A N 1
ATOM 1278 C CA . PHE A 1 163 ? -28.478 -2.959 38.805 1.00 78.31 163 PHE A CA 1
ATOM 1279 C C . PHE A 1 163 ? -28.874 -1.613 38.173 1.00 78.31 163 PHE A C 1
ATOM 1281 O O . PHE A 1 163 ? -30.062 -1.312 38.061 1.00 78.31 163 PHE A O 1
ATOM 1288 N N . CYS A 1 164 ? -27.913 -0.801 37.722 1.00 82.00 164 CYS A N 1
ATOM 1289 C CA . CYS A 1 164 ? -28.225 0.415 36.973 1.00 82.00 164 CYS A CA 1
ATOM 1290 C C . CYS A 1 164 ? -28.807 0.080 35.600 1.00 82.00 164 CYS A C 1
ATOM 1292 O O . CYS A 1 164 ? -28.361 -0.835 34.904 1.00 82.00 164 CYS A O 1
ATOM 1294 N N . LEU A 1 165 ? -29.775 0.887 35.170 1.00 80.06 165 LEU A N 1
ATOM 1295 C CA . LEU A 1 165 ? -30.342 0.785 33.832 1.00 80.06 165 LEU A CA 1
ATOM 1296 C C . LEU A 1 165 ? -29.249 1.055 32.792 1.00 80.06 165 LEU A C 1
ATOM 1298 O O . LEU A 1 165 ? -28.698 2.153 32.740 1.00 80.06 165 LEU A O 1
ATOM 1302 N N . LYS A 1 166 ? -28.971 0.076 31.921 1.00 79.81 166 LYS A N 1
ATOM 1303 C CA . LYS A 1 166 ? -27.940 0.185 30.868 1.00 79.81 166 LYS A CA 1
ATOM 1304 C C . LYS A 1 166 ? -28.099 1.439 30.006 1.00 79.81 166 LYS A C 1
ATOM 1306 O O . LYS A 1 166 ? -27.112 2.047 29.631 1.00 79.81 166 LYS A O 1
ATOM 1311 N N . ARG A 1 167 ? -29.342 1.854 29.745 1.00 78.06 167 ARG A N 1
ATOM 1312 C CA . ARG A 1 167 ? -29.668 3.037 28.934 1.00 78.06 167 ARG A CA 1
ATOM 1313 C C . ARG A 1 167 ? -29.283 4.367 29.595 1.00 78.06 167 ARG A C 1
ATOM 1315 O O . ARG A 1 167 ? -29.167 5.369 28.907 1.00 78.06 167 ARG A O 1
ATOM 1322 N N . LEU A 1 168 ? -29.104 4.366 30.917 1.00 76.69 168 LEU A N 1
ATOM 1323 C CA . LEU A 1 168 ? -28.615 5.508 31.689 1.00 76.69 168 LEU A CA 1
ATOM 1324 C C . LEU A 1 168 ? -27.095 5.462 31.889 1.00 76.69 168 LEU A C 1
ATOM 1326 O O . LEU A 1 168 ? -26.539 6.425 32.406 1.00 76.69 168 LEU A O 1
ATOM 1330 N N . LYS A 1 169 ? -26.421 4.362 31.514 1.00 83.25 169 LYS A N 1
ATOM 1331 C CA . LYS A 1 169 ? -24.965 4.238 31.587 1.00 83.25 169 LYS A CA 1
ATOM 1332 C C . LYS A 1 169 ? -24.369 4.889 30.334 1.00 83.25 169 LYS A C 1
ATOM 1334 O O . LYS A 1 169 ? -24.556 4.353 29.246 1.00 83.25 169 LYS A O 1
ATOM 1339 N N . PRO A 1 170 ? -23.656 6.017 30.454 1.00 85.31 170 PRO A N 1
ATOM 1340 C CA . PRO A 1 170 ? -23.027 6.620 29.294 1.00 85.31 170 PRO A CA 1
ATOM 1341 C C . PRO A 1 170 ? -21.787 5.796 28.894 1.00 85.31 170 PRO A C 1
ATOM 1343 O O . PRO A 1 170 ? -21.213 5.096 29.737 1.00 85.31 170 PRO A O 1
ATOM 1346 N N . ASP A 1 171 ? -21.320 5.919 27.651 1.00 87.00 171 ASP A N 1
ATOM 1347 C CA . ASP A 1 171 ? -20.194 5.125 27.132 1.00 87.00 171 ASP A CA 1
ATOM 1348 C C . ASP A 1 171 ? -18.875 5.428 27.844 1.00 87.00 171 ASP A C 1
ATOM 1350 O O . ASP A 1 171 ? -18.494 6.592 27.999 1.00 87.00 171 ASP A O 1
ATOM 1354 N N . ALA A 1 172 ? -18.166 4.383 28.275 1.00 88.19 172 ALA A N 1
ATOM 1355 C CA . ALA A 1 172 ? -16.868 4.521 28.942 1.00 88.19 172 ALA A CA 1
ATOM 1356 C C . ALA A 1 172 ? -15.796 5.136 28.027 1.00 88.19 172 ALA A C 1
ATOM 1358 O O . ALA A 1 172 ? -14.825 5.695 28.521 1.00 88.19 172 ALA A O 1
ATOM 1359 N N . GLN A 1 173 ? -16.004 5.089 26.710 1.00 91.12 173 GLN A N 1
ATOM 1360 C CA . GLN A 1 173 ? -15.145 5.707 25.714 1.00 91.12 173 GLN A CA 1
ATOM 1361 C C . GLN A 1 173 ? -15.907 6.825 24.998 1.00 91.12 173 GLN A C 1
ATOM 1363 O O . GLN A 1 173 ? -17.007 6.618 24.488 1.00 91.12 173 GLN A O 1
ATOM 1368 N N . LYS A 1 174 ? -15.320 8.020 24.943 1.00 89.88 174 LYS A N 1
ATOM 1369 C CA . LYS A 1 174 ? -15.876 9.185 24.247 1.00 89.88 174 LYS A CA 1
ATOM 1370 C C . LYS A 1 174 ? -14.918 9.625 23.142 1.00 89.88 174 LYS A C 1
ATOM 1372 O O . LYS A 1 174 ? -13.708 9.637 23.341 1.00 89.88 174 LYS A O 1
ATOM 1377 N N . LYS A 1 175 ? -15.445 10.006 21.976 1.00 91.94 175 LYS A N 1
ATOM 1378 C CA . LYS A 1 175 ? -14.633 10.559 20.877 1.00 91.94 175 LYS A CA 1
ATOM 1379 C C . LYS A 1 175 ? -14.081 11.938 21.257 1.00 91.94 175 LYS A C 1
ATOM 1381 O O . LYS A 1 175 ? -14.796 12.739 21.860 1.00 91.94 175 LYS A O 1
ATOM 1386 N N . CYS A 1 176 ? -12.838 12.213 20.884 1.00 91.44 176 CYS A N 1
ATOM 1387 C CA . CYS A 1 176 ? -12.166 13.501 21.069 1.00 91.44 176 CYS A CA 1
ATOM 1388 C C . CYS A 1 176 ? -11.480 13.949 19.773 1.00 91.44 176 CYS A C 1
ATOM 1390 O O . CYS A 1 176 ? -11.201 13.131 18.896 1.00 91.44 176 CYS A O 1
ATOM 1392 N N . TYR A 1 177 ? -11.233 15.255 19.662 1.00 89.44 177 TYR A N 1
ATOM 1393 C CA . TYR A 1 177 ? -10.507 15.871 18.556 1.00 89.44 177 TYR A CA 1
ATOM 1394 C C . TYR A 1 177 ? -9.459 16.840 19.105 1.00 89.44 177 TYR A C 1
ATOM 1396 O O . TYR A 1 177 ? -9.808 17.699 19.914 1.00 89.44 177 TYR A O 1
ATOM 1404 N N . VAL A 1 178 ? -8.198 16.698 18.692 1.00 77.31 178 VAL A N 1
ATOM 1405 C CA . VAL A 1 178 ? -7.067 17.496 19.195 1.00 77.31 178 VAL A CA 1
ATOM 1406 C C . VAL A 1 178 ? -6.391 18.200 18.018 1.00 77.31 178 VAL A C 1
ATOM 1408 O O . VAL A 1 178 ? -5.329 17.797 17.603 1.00 77.31 178 VAL A O 1
ATOM 1411 N N . ASN A 1 179 ? -6.981 19.240 17.432 1.00 78.50 179 ASN A N 1
ATOM 1412 C CA . ASN A 1 179 ? -6.444 19.938 16.243 1.00 78.50 179 ASN A CA 1
ATOM 1413 C C . ASN A 1 179 ? -6.182 19.037 15.013 1.00 78.50 179 ASN A C 1
ATOM 1415 O O . ASN A 1 179 ? -6.226 17.813 15.067 1.00 78.50 179 ASN A O 1
ATOM 1419 N N . ASP A 1 180 ? -5.887 19.640 13.867 1.00 73.81 180 ASP A N 1
ATOM 1420 C CA . ASP A 1 180 ? -5.562 18.880 12.659 1.00 73.81 180 ASP A CA 1
ATOM 1421 C C . ASP A 1 180 ? -4.132 18.323 12.750 1.00 73.81 180 ASP A C 1
ATOM 1423 O O . ASP A 1 180 ? -3.191 19.023 13.140 1.00 73.81 180 ASP A O 1
ATOM 1427 N N . CYS A 1 181 ? -3.939 17.060 12.364 1.00 66.00 181 CYS A N 1
ATOM 1428 C CA . CYS A 1 181 ? -2.593 16.513 12.225 1.00 66.00 181 CYS A CA 1
ATOM 1429 C C . CYS A 1 181 ? -1.853 17.222 11.091 1.00 66.00 181 CYS A C 1
ATOM 1431 O O . CYS A 1 181 ? -2.320 17.246 9.953 1.00 66.00 181 CYS A O 1
ATOM 1433 N N . LYS A 1 182 ? -0.663 17.760 11.386 1.00 70.12 182 LYS A N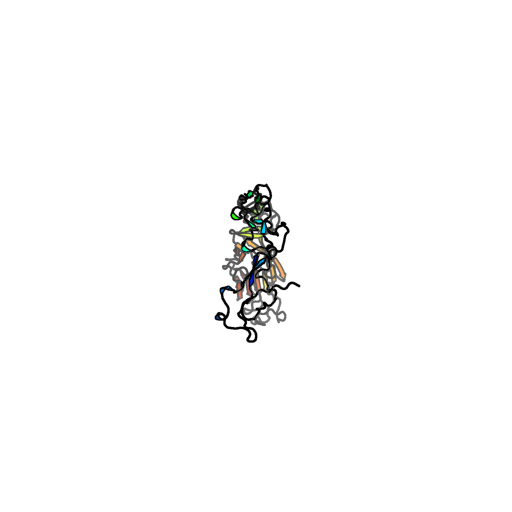 1
ATOM 1434 C CA . LYS A 1 182 ? 0.233 18.306 10.360 1.00 70.12 182 LYS A CA 1
ATOM 1435 C C . LYS A 1 182 ? 0.659 17.169 9.430 1.00 70.12 182 LYS A C 1
ATOM 1437 O O . LYS A 1 182 ? 1.468 16.328 9.813 1.00 70.12 182 LYS A O 1
ATOM 1442 N N . THR A 1 183 ? 0.105 17.134 8.223 1.00 76.44 183 THR A N 1
ATOM 1443 C CA . THR A 1 183 ? 0.513 16.192 7.178 1.00 76.44 183 THR A CA 1
ATOM 1444 C C . THR A 1 183 ? 1.526 16.844 6.250 1.00 76.44 183 THR A C 1
ATOM 1446 O O . THR A 1 183 ? 1.312 17.979 5.833 1.00 76.44 183 THR A O 1
ATOM 1449 N N . PHE A 1 184 ? 2.586 16.122 5.897 1.00 88.62 184 PHE A N 1
ATOM 1450 C CA . PHE A 1 184 ? 3.611 16.592 4.962 1.00 88.62 184 PHE A CA 1
ATOM 1451 C C . PHE A 1 184 ? 3.325 16.074 3.554 1.00 88.62 184 PHE A C 1
ATOM 1453 O O . PHE A 1 184 ? 2.835 14.955 3.410 1.00 88.62 184 PHE A O 1
ATOM 1460 N N . THR A 1 185 ? 3.643 16.847 2.521 1.00 92.00 185 THR A N 1
ATOM 1461 C CA . THR A 1 185 ? 3.411 16.456 1.118 1.00 92.00 185 THR A CA 1
ATOM 1462 C C . THR A 1 185 ? 4.678 15.988 0.401 1.00 92.00 185 THR A C 1
ATOM 1464 O O . THR A 1 185 ? 4.590 15.382 -0.665 1.00 92.00 185 THR A O 1
ATOM 1467 N N . SER A 1 186 ? 5.862 16.231 0.974 1.00 94.94 186 SER A N 1
ATOM 1468 C CA . SER A 1 186 ? 7.153 15.834 0.392 1.00 94.94 186 SER A CA 1
ATOM 1469 C C . SER A 1 186 ? 8.199 15.485 1.451 1.00 94.94 186 SER A C 1
ATOM 1471 O O . SER A 1 186 ? 8.111 15.912 2.606 1.00 94.94 186 SER A O 1
ATOM 1473 N N . CYS A 1 187 ? 9.245 14.762 1.037 1.00 95.38 187 CYS A N 1
ATOM 1474 C CA . CYS A 1 187 ? 10.395 14.472 1.897 1.00 95.38 187 CYS A CA 1
ATOM 1475 C C . CYS A 1 187 ? 11.117 15.756 2.332 1.00 95.38 187 CYS A C 1
ATOM 1477 O O . CYS A 1 187 ? 11.571 15.864 3.470 1.00 95.38 187 CYS A O 1
ATOM 1479 N N . LYS A 1 188 ? 11.169 16.762 1.448 1.00 95.25 188 LYS A N 1
ATOM 1480 C CA . LYS A 1 188 ? 11.779 18.067 1.735 1.00 95.25 188 LYS A CA 1
ATOM 1481 C C . LYS A 1 188 ? 11.060 18.802 2.864 1.00 95.25 188 LYS A C 1
ATOM 1483 O O . LYS A 1 188 ? 11.699 19.407 3.721 1.00 95.25 188 LYS A O 1
ATOM 1488 N N . GLU A 1 189 ? 9.734 18.733 2.892 1.00 92.81 189 GLU A N 1
ATOM 1489 C CA . GLU A 1 189 ? 8.945 19.372 3.942 1.00 92.81 189 GLU A CA 1
ATOM 1490 C C . GLU A 1 189 ? 9.186 18.716 5.308 1.00 92.81 189 GLU A C 1
ATOM 1492 O O . GLU A 1 189 ? 9.367 19.422 6.300 1.00 92.81 189 GLU A O 1
ATOM 1497 N N . ILE A 1 190 ? 9.264 17.379 5.348 1.00 90.69 190 ILE A N 1
ATOM 1498 C CA . ILE A 1 190 ? 9.638 16.623 6.553 1.00 90.69 190 ILE A CA 1
ATOM 1499 C C . ILE A 1 190 ? 11.039 17.019 7.021 1.00 90.69 190 ILE A C 1
ATOM 1501 O O . ILE A 1 190 ? 11.237 17.283 8.209 1.00 90.69 190 ILE A O 1
ATOM 1505 N N . GLN A 1 191 ? 11.995 17.082 6.092 1.00 92.62 191 GLN A N 1
ATOM 1506 C CA . GLN A 1 191 ? 13.377 17.446 6.379 1.00 92.62 191 GLN A CA 1
ATOM 1507 C C . GLN A 1 191 ? 13.455 18.809 7.080 1.00 92.62 191 GLN A C 1
ATOM 1509 O O . GLN A 1 191 ? 14.066 18.917 8.139 1.00 92.62 191 GLN A O 1
ATOM 1514 N N . VAL A 1 192 ? 12.798 19.835 6.526 1.00 90.62 192 VAL A N 1
ATOM 1515 C CA . VAL A 1 192 ? 12.871 21.213 7.039 1.00 90.62 192 VAL A CA 1
ATOM 1516 C C . VAL A 1 192 ? 12.053 21.397 8.317 1.00 90.62 192 VAL A C 1
ATOM 1518 O O . VAL A 1 192 ? 12.533 22.010 9.266 1.00 90.62 192 VAL A O 1
ATOM 1521 N N . LYS A 1 193 ? 10.819 20.880 8.371 1.00 87.94 193 LYS A N 1
ATOM 1522 C CA . LYS A 1 193 ? 9.916 21.138 9.505 1.00 87.94 193 LYS A CA 1
ATOM 1523 C C . LYS A 1 193 ? 10.263 20.330 10.751 1.00 87.94 193 LYS A C 1
ATOM 1525 O O . LYS A 1 193 ? 10.056 20.826 11.854 1.00 87.94 193 LYS A O 1
ATOM 1530 N N . ASN A 1 194 ? 10.777 19.112 10.580 1.00 84.31 194 ASN A N 1
ATOM 1531 C CA . ASN A 1 194 ? 11.080 18.213 11.696 1.00 84.31 194 ASN A CA 1
ATOM 1532 C C . ASN A 1 194 ? 12.587 18.033 11.927 1.00 84.31 194 ASN A C 1
ATOM 1534 O O . ASN A 1 194 ? 12.965 17.252 12.798 1.00 84.31 194 ASN A O 1
ATOM 1538 N N . ASN A 1 195 ? 13.440 18.722 11.158 1.00 88.69 195 ASN A N 1
ATOM 1539 C CA . ASN A 1 195 ? 14.899 18.591 11.205 1.00 88.69 195 ASN A CA 1
ATOM 1540 C C . ASN A 1 195 ? 15.376 17.128 11.062 1.00 88.69 195 ASN A C 1
ATOM 1542 O O . ASN A 1 195 ? 16.291 16.674 11.749 1.00 88.69 195 ASN A O 1
ATOM 1546 N N . ILE A 1 196 ? 14.702 16.360 10.200 1.00 89.00 196 ILE A N 1
ATOM 1547 C CA . ILE A 1 196 ? 14.998 14.943 9.963 1.00 89.00 196 ILE A CA 1
ATOM 1548 C C . ILE A 1 196 ? 15.970 14.831 8.794 1.00 89.00 196 ILE A C 1
ATOM 1550 O O . ILE A 1 196 ? 15.649 15.240 7.685 1.00 89.00 196 ILE A O 1
ATOM 1554 N N . THR A 1 197 ? 17.126 14.213 9.025 1.00 93.81 197 THR A N 1
ATOM 1555 C CA . THR A 1 197 ? 18.169 14.015 8.001 1.00 93.81 197 THR A CA 1
ATOM 1556 C C . THR A 1 197 ? 18.419 12.552 7.641 1.00 93.81 197 THR A C 1
ATOM 1558 O O . THR A 1 197 ? 19.263 12.243 6.801 1.00 93.81 197 THR A O 1
ATOM 1561 N N . LYS A 1 198 ? 17.685 11.633 8.271 1.00 94.88 198 LYS A N 1
ATOM 1562 C CA . LYS A 1 198 ? 17.839 10.192 8.077 1.00 94.88 198 LYS A CA 1
ATOM 1563 C C . LYS A 1 198 ? 16.987 9.711 6.905 1.00 94.88 198 LYS A C 1
ATOM 1565 O O . LYS A 1 198 ? 15.828 10.091 6.800 1.00 94.88 198 LYS A O 1
ATOM 1570 N N . ASP A 1 199 ? 17.545 8.855 6.059 1.00 97.38 199 ASP A N 1
ATOM 1571 C CA . ASP A 1 199 ? 16.783 8.162 5.017 1.00 97.38 199 ASP A CA 1
ATOM 1572 C C . ASP A 1 199 ? 15.837 7.121 5.639 1.00 97.38 199 ASP A C 1
ATOM 1574 O O . ASP A 1 199 ? 16.152 6.510 6.667 1.00 97.38 199 ASP A O 1
ATOM 1578 N N . GLY A 1 200 ? 14.681 6.885 5.020 1.00 96.00 200 GLY A N 1
ATOM 1579 C CA . GLY A 1 200 ? 13.713 5.922 5.545 1.00 96.00 200 GLY A CA 1
ATOM 1580 C C . GLY A 1 200 ? 12.307 6.047 4.972 1.00 96.00 200 GLY A C 1
ATOM 1581 O O . GLY A 1 200 ? 12.048 6.873 4.104 1.00 96.00 200 GLY A O 1
ATOM 1582 N N . ASP A 1 201 ? 11.394 5.211 5.466 1.00 95.25 201 ASP A N 1
ATOM 1583 C CA . ASP A 1 201 ? 9.971 5.283 5.128 1.00 95.25 201 ASP A CA 1
ATOM 1584 C C . ASP A 1 201 ? 9.271 6.372 5.962 1.00 95.25 201 ASP A C 1
ATOM 1586 O O . ASP A 1 201 ? 9.328 6.359 7.193 1.00 95.25 201 ASP A O 1
ATOM 1590 N N . TYR A 1 202 ? 8.544 7.263 5.291 1.00 93.12 202 TYR A N 1
ATOM 1591 C CA . TYR A 1 202 ? 7.754 8.337 5.889 1.00 93.12 202 TYR A CA 1
ATOM 1592 C C . TYR A 1 202 ? 6.330 8.345 5.333 1.00 93.12 202 TYR A C 1
ATOM 1594 O O . TYR A 1 202 ? 6.079 7.914 4.208 1.00 93.12 202 TYR A O 1
ATOM 1602 N N . TYR A 1 203 ? 5.381 8.850 6.117 1.00 91.38 203 TYR A N 1
ATOM 1603 C CA . TYR A 1 203 ? 3.987 8.985 5.701 1.00 91.38 203 TYR A CA 1
ATOM 1604 C C . TYR A 1 203 ? 3.746 10.378 5.119 1.00 91.38 203 TYR A C 1
ATOM 1606 O O . TYR A 1 203 ? 3.853 11.377 5.831 1.00 91.38 203 TYR A O 1
ATOM 1614 N N . LEU A 1 204 ? 3.419 10.428 3.829 1.00 92.50 204 LEU A N 1
ATOM 1615 C CA . LEU A 1 204 ? 3.124 11.656 3.096 1.00 92.50 204 LEU A CA 1
ATOM 1616 C C . LEU A 1 204 ? 1.650 11.705 2.707 1.00 92.50 204 LEU A C 1
ATOM 1618 O O . LEU A 1 204 ? 1.056 10.688 2.356 1.00 92.50 204 LEU A O 1
ATOM 1622 N N . ASN A 1 205 ? 1.064 12.896 2.748 1.00 90.75 205 ASN A N 1
ATOM 1623 C CA . ASN A 1 205 ? -0.266 13.158 2.222 1.00 90.75 205 ASN A CA 1
ATOM 1624 C C . ASN A 1 205 ? -0.166 13.516 0.736 1.00 90.75 205 ASN A C 1
ATOM 1626 O O . ASN A 1 205 ? 0.314 14.589 0.375 1.00 90.75 205 ASN A O 1
ATOM 1630 N N . ILE A 1 206 ? -0.621 12.600 -0.115 1.00 92.12 206 ILE A N 1
ATOM 1631 C CA . ILE A 1 206 ? -0.605 12.716 -1.572 1.00 92.12 206 ILE A CA 1
ATOM 1632 C C . ILE A 1 206 ? -2.060 12.696 -2.039 1.00 92.12 206 ILE A C 1
ATOM 1634 O O . ILE A 1 206 ? -2.752 11.688 -1.895 1.00 92.12 206 ILE A O 1
ATOM 1638 N N . ASN A 1 207 ? -2.538 13.821 -2.577 1.00 87.81 207 ASN A N 1
ATOM 1639 C CA . ASN A 1 207 ? -3.921 13.999 -3.045 1.00 87.81 207 ASN A CA 1
ATOM 1640 C C . ASN A 1 207 ? -4.992 13.593 -2.007 1.00 87.81 207 ASN A C 1
ATOM 1642 O O . ASN A 1 207 ? -6.006 12.989 -2.354 1.00 87.81 207 ASN A O 1
ATOM 1646 N N . GLY A 1 208 ? -4.764 13.904 -0.725 1.00 84.56 208 GLY A N 1
ATOM 1647 C CA . GLY A 1 208 ? -5.712 13.637 0.363 1.00 84.56 208 GLY A CA 1
ATOM 1648 C C . GLY A 1 208 ? -5.618 12.237 0.972 1.00 84.56 208 GLY A C 1
ATOM 1649 O O . GLY A 1 208 ? -6.421 11.909 1.846 1.00 84.56 208 GLY A O 1
ATOM 1650 N N . ARG A 1 209 ? -4.659 11.403 0.545 1.00 87.75 209 ARG A N 1
ATOM 1651 C CA . ARG A 1 209 ? -4.403 10.090 1.152 1.00 87.75 209 ARG A CA 1
ATOM 1652 C C . ARG A 1 209 ? -3.009 9.998 1.738 1.00 87.75 209 ARG A C 1
ATOM 1654 O O . ARG A 1 209 ? -2.045 10.500 1.170 1.00 87.75 209 ARG A O 1
ATOM 1661 N N . ILE A 1 210 ? -2.911 9.294 2.860 1.00 88.75 210 ILE A N 1
ATOM 1662 C CA . ILE A 1 210 ? -1.645 9.028 3.534 1.00 88.75 210 ILE A CA 1
ATOM 1663 C C . ILE A 1 210 ? -0.992 7.806 2.884 1.00 88.75 210 ILE A C 1
ATOM 1665 O O . ILE A 1 210 ? -1.518 6.698 2.971 1.00 88.75 210 ILE A O 1
ATOM 1669 N N . ILE A 1 211 ? 0.156 8.010 2.243 1.00 92.19 211 ILE A N 1
ATOM 1670 C CA . ILE A 1 211 ? 0.927 6.975 1.551 1.00 92.19 211 ILE A CA 1
ATOM 1671 C C . ILE A 1 211 ? 2.322 6.892 2.165 1.00 92.19 211 ILE A C 1
ATOM 1673 O O . ILE A 1 211 ? 2.941 7.908 2.484 1.00 92.19 211 ILE A O 1
ATOM 1677 N N . LYS A 1 212 ? 2.828 5.666 2.323 1.00 94.25 212 LYS A N 1
ATOM 1678 C CA . LYS A 1 212 ? 4.191 5.416 2.791 1.00 94.25 212 LYS A CA 1
ATOM 1679 C C . LYS A 1 212 ? 5.180 5.575 1.632 1.00 94.25 212 LYS A C 1
ATOM 1681 O O . LYS A 1 212 ? 5.128 4.811 0.670 1.00 94.25 212 LYS A O 1
ATOM 1686 N N . ILE A 1 213 ? 6.081 6.543 1.742 1.00 96.94 213 ILE A N 1
ATOM 1687 C CA . ILE A 1 213 ? 7.096 6.888 0.745 1.00 96.94 213 ILE A CA 1
ATOM 1688 C C . ILE A 1 213 ? 8.477 6.785 1.382 1.00 96.94 213 ILE A C 1
ATOM 1690 O O . ILE A 1 213 ? 8.701 7.287 2.480 1.00 96.94 213 ILE A O 1
ATOM 1694 N N . TYR A 1 214 ? 9.413 6.160 0.679 1.00 98.00 214 TYR A N 1
ATOM 1695 C CA . TYR A 1 214 ? 10.803 6.111 1.095 1.00 98.00 214 TYR A CA 1
ATOM 1696 C C . TYR A 1 214 ? 11.522 7.394 0.672 1.00 98.00 214 TYR A C 1
ATOM 1698 O O . TYR A 1 214 ? 11.629 7.690 -0.516 1.00 98.00 214 TYR A O 1
ATOM 1706 N N . CYS A 1 215 ? 12.036 8.146 1.634 1.00 97.81 215 CYS A N 1
ATOM 1707 C CA . CYS A 1 215 ? 12.855 9.323 1.401 1.00 97.81 215 CYS A CA 1
ATOM 1708 C C . CYS A 1 215 ? 14.336 8.935 1.401 1.00 97.81 215 CYS A C 1
ATOM 1710 O O . CYS A 1 215 ? 14.847 8.448 2.410 1.00 97.81 215 CYS A O 1
ATOM 1712 N N . ALA A 1 216 ? 15.023 9.168 0.284 1.00 98.06 216 ALA A N 1
ATOM 1713 C CA . ALA A 1 216 ? 16.462 8.965 0.139 1.00 98.06 216 ALA A CA 1
ATOM 1714 C C . ALA A 1 216 ? 17.196 10.304 0.011 1.00 98.06 216 ALA A C 1
ATOM 1716 O O . ALA A 1 216 ? 16.685 11.238 -0.611 1.00 98.06 216 ALA A O 1
ATOM 1717 N N . GLY A 1 217 ? 18.413 10.390 0.541 1.00 96.88 217 GLY A N 1
ATOM 1718 C CA . GLY A 1 217 ? 19.185 11.628 0.536 1.00 96.88 217 GLY A CA 1
ATOM 1719 C C . GLY A 1 217 ? 18.606 12.702 1.459 1.00 96.88 217 GLY A C 1
ATOM 1720 O O . GLY A 1 217 ? 18.687 13.882 1.139 1.00 96.88 217 GLY A O 1
ATOM 1721 N N . MET A 1 218 ? 18.028 12.323 2.601 1.00 96.38 218 MET A N 1
ATOM 1722 C CA . MET A 1 218 ? 17.484 13.248 3.609 1.00 96.38 218 MET A CA 1
ATOM 1723 C C . MET A 1 218 ? 18.557 14.127 4.265 1.00 96.38 218 MET A C 1
ATOM 1725 O O . MET A 1 218 ? 18.236 15.142 4.874 1.00 96.38 218 MET A O 1
ATOM 1729 N N . HIS A 1 219 ? 19.834 13.789 4.115 1.00 94.75 219 HIS A N 1
ATOM 1730 C CA . HIS A 1 219 ? 20.969 14.623 4.516 1.00 94.75 219 HIS A CA 1
ATOM 1731 C C . HIS A 1 219 ? 21.369 15.652 3.443 1.00 94.75 219 HIS A C 1
ATOM 1733 O O . HIS A 1 219 ? 22.149 16.557 3.725 1.00 94.75 219 HIS A O 1
ATOM 1739 N N . LEU A 1 220 ? 20.861 15.514 2.214 1.00 95.81 220 LEU A N 1
ATOM 1740 C CA . LEU A 1 220 ? 21.157 16.399 1.090 1.00 95.81 220 LEU A CA 1
ATOM 1741 C C . LEU A 1 220 ? 20.133 17.525 1.002 1.00 95.81 220 LEU A C 1
ATOM 1743 O O . LEU A 1 220 ? 19.025 17.428 1.519 1.00 95.81 220 LEU A O 1
ATOM 1747 N N . GLU A 1 221 ? 20.463 18.581 0.263 1.00 93.94 221 GLU A N 1
ATOM 1748 C CA . GLU A 1 221 ? 19.541 19.695 0.042 1.00 93.94 221 GLU A CA 1
ATOM 1749 C C . GLU A 1 221 ? 18.237 19.259 -0.646 1.00 93.94 221 GLU A C 1
ATOM 1751 O O . GLU A 1 221 ? 17.178 19.800 -0.350 1.00 93.94 221 GLU A O 1
ATOM 1756 N N . ASN A 1 222 ? 18.282 18.258 -1.525 1.00 94.25 222 ASN A N 1
ATOM 1757 C CA . ASN A 1 222 ? 17.126 17.821 -2.304 1.00 94.25 222 ASN A CA 1
ATOM 1758 C C . ASN A 1 222 ? 16.885 16.315 -2.113 1.00 94.25 222 ASN A C 1
ATOM 1760 O O . ASN A 1 222 ? 17.370 15.519 -2.927 1.00 94.25 222 ASN A O 1
ATOM 1764 N N . PRO A 1 223 ? 16.162 15.907 -1.049 1.00 97.06 223 PRO A N 1
ATOM 1765 C CA . PRO A 1 223 ? 15.798 14.512 -0.855 1.00 97.06 223 PRO A CA 1
ATOM 1766 C C . PRO A 1 223 ? 14.861 14.025 -1.961 1.00 97.06 223 PRO A C 1
ATOM 1768 O O . PRO A 1 223 ? 14.150 14.799 -2.604 1.00 97.06 223 PRO A O 1
ATOM 1771 N N . LYS A 1 224 ? 14.870 12.713 -2.182 1.00 97.69 224 LYS A N 1
ATOM 1772 C CA . LYS A 1 224 ? 14.138 12.045 -3.254 1.00 97.69 224 LYS A CA 1
ATOM 1773 C C . LYS A 1 224 ? 13.171 10.998 -2.697 1.00 97.69 224 LYS A C 1
ATOM 1775 O O . LYS A 1 224 ? 13.551 10.145 -1.909 1.00 97.69 224 LYS A O 1
ATOM 1780 N N . GLU A 1 225 ? 11.938 11.041 -3.171 1.00 98.00 225 GLU A N 1
ATOM 1781 C CA . GLU A 1 225 ? 10.821 10.126 -2.921 1.00 98.00 225 GLU A CA 1
ATOM 1782 C C . GLU A 1 225 ? 10.860 8.849 -3.783 1.00 98.00 225 GLU A C 1
ATOM 1784 O O . GLU A 1 225 ? 10.856 8.881 -5.019 1.00 98.00 225 GLU A O 1
ATOM 1789 N N . TYR A 1 226 ? 10.788 7.696 -3.138 1.00 98.38 226 TYR A N 1
ATOM 1790 C CA . TYR A 1 226 ? 10.685 6.403 -3.796 1.00 98.38 226 TYR A CA 1
ATOM 1791 C C . TYR A 1 226 ? 9.475 5.643 -3.273 1.00 98.38 226 TYR A C 1
ATOM 1793 O O . TYR A 1 226 ? 9.180 5.641 -2.078 1.00 98.38 226 TYR A O 1
ATOM 1801 N N . LEU A 1 227 ? 8.781 4.962 -4.176 1.00 97.69 227 LEU A N 1
ATOM 1802 C CA . LEU A 1 227 ? 7.721 4.036 -3.824 1.00 97.69 227 LEU A CA 1
ATOM 1803 C C . LEU A 1 227 ? 8.334 2.663 -3.550 1.00 97.69 227 LEU A C 1
ATOM 1805 O O . LEU A 1 227 ? 8.949 2.070 -4.438 1.00 97.69 227 LEU A O 1
ATOM 1809 N N . SER A 1 228 ? 8.166 2.170 -2.325 1.00 96.81 228 SER A N 1
ATOM 1810 C CA . SER A 1 228 ? 8.611 0.833 -1.925 1.00 96.81 228 SER A CA 1
ATOM 1811 C C . SER A 1 228 ? 7.673 -0.232 -2.494 1.00 96.81 228 SER A C 1
ATOM 1813 O O . SER A 1 228 ? 6.475 -0.221 -2.210 1.00 96.81 228 SER A O 1
ATOM 1815 N N . LEU A 1 229 ? 8.207 -1.160 -3.289 1.00 96.75 229 LEU A N 1
ATOM 1816 C CA . LEU A 1 229 ? 7.420 -2.171 -3.994 1.00 96.75 229 LEU A CA 1
ATOM 1817 C C . LEU A 1 229 ? 7.181 -3.389 -3.094 1.00 96.75 229 LEU A C 1
ATOM 1819 O O . LEU A 1 229 ? 8.086 -4.178 -2.841 1.00 96.75 229 LEU A O 1
ATOM 1823 N N . VAL A 1 230 ? 5.945 -3.558 -2.613 1.00 93.06 230 VAL A N 1
ATOM 1824 C CA . VAL A 1 230 ? 5.588 -4.589 -1.613 1.00 93.06 230 VAL A CA 1
ATOM 1825 C C . VAL A 1 230 ? 5.810 -6.010 -2.129 1.00 93.06 230 VAL A C 1
ATOM 1827 O O . VAL A 1 230 ? 6.200 -6.891 -1.369 1.00 93.06 230 VAL A O 1
ATOM 1830 N N . LYS A 1 231 ? 5.559 -6.242 -3.420 1.00 90.69 231 LYS A N 1
ATOM 1831 C CA . LYS A 1 231 ? 5.755 -7.551 -4.060 1.00 90.69 231 LYS A CA 1
ATOM 1832 C C . LYS A 1 231 ? 7.212 -7.832 -4.432 1.00 90.69 231 LYS A C 1
ATOM 1834 O O . LYS A 1 231 ? 7.502 -8.920 -4.909 1.00 90.69 231 LYS A O 1
ATOM 1839 N N . GLY A 1 232 ? 8.110 -6.882 -4.168 1.00 85.69 232 GLY A N 1
ATOM 1840 C CA . GLY A 1 232 ? 9.542 -7.046 -4.359 1.00 85.69 232 GLY A CA 1
ATOM 1841 C C . GLY A 1 232 ? 9.941 -7.278 -5.814 1.00 85.69 232 GLY A C 1
AT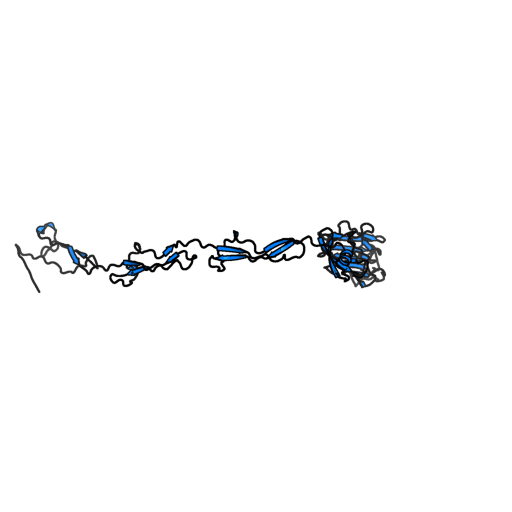OM 1842 O O . GLY A 1 232 ? 9.211 -6.939 -6.748 1.00 85.69 232 GLY A O 1
ATOM 1843 N N . GLU A 1 233 ? 11.128 -7.852 -5.962 1.00 89.12 233 GLU A N 1
ATOM 1844 C CA . GLU A 1 233 ? 11.882 -7.982 -7.210 1.00 89.12 233 GLU A CA 1
ATOM 1845 C C . GLU A 1 233 ? 11.315 -9.034 -8.174 1.00 89.12 233 GLU A C 1
ATOM 1847 O O . GLU A 1 233 ? 11.373 -8.836 -9.385 1.00 89.12 233 GLU A O 1
ATOM 1852 N N . GLU A 1 234 ? 10.693 -10.102 -7.661 1.00 87.25 234 GLU A N 1
ATOM 1853 C CA . GLU A 1 234 ? 10.123 -11.185 -8.484 1.00 87.25 234 GLU A CA 1
ATOM 1854 C C . GLU A 1 234 ? 8.989 -10.706 -9.401 1.00 87.25 234 GLU A C 1
ATOM 1856 O O . GLU A 1 234 ? 8.779 -11.238 -10.489 1.00 87.25 234 GLU A O 1
ATOM 1861 N N . ASP A 1 235 ? 8.260 -9.680 -8.965 1.00 94.00 235 ASP A N 1
ATOM 1862 C CA . ASP A 1 235 ? 7.071 -9.167 -9.647 1.00 94.00 235 ASP A CA 1
ATOM 1863 C C . ASP A 1 235 ? 7.287 -7.752 -10.220 1.00 94.00 235 ASP A C 1
ATOM 1865 O O . ASP A 1 235 ? 6.369 -7.180 -10.820 1.00 94.00 235 ASP A O 1
ATOM 1869 N N . ASN A 1 236 ? 8.494 -7.194 -10.050 1.00 97.69 236 ASN A N 1
ATOM 1870 C CA . ASN A 1 236 ? 8.894 -5.871 -10.524 1.00 97.69 236 ASN A CA 1
ATOM 1871 C C . ASN A 1 236 ? 10.268 -5.921 -11.195 1.00 97.69 236 ASN A C 1
ATOM 1873 O O . ASN A 1 236 ? 11.306 -5.752 -10.550 1.00 97.69 236 ASN A O 1
ATOM 1877 N N . PHE A 1 237 ? 10.265 -6.110 -12.511 1.00 98.19 237 PHE A N 1
ATOM 1878 C CA . PHE A 1 237 ? 11.481 -6.267 -13.299 1.00 98.19 237 PHE A CA 1
ATOM 1879 C C . PHE A 1 237 ? 11.312 -5.748 -14.726 1.00 98.19 237 PHE A C 1
ATOM 1881 O O . PHE A 1 237 ? 10.198 -5.615 -15.240 1.00 98.19 237 PHE A O 1
ATOM 1888 N N . SER A 1 238 ? 12.446 -5.510 -15.370 1.00 98.12 238 SER A N 1
ATOM 1889 C CA . SER A 1 238 ? 12.579 -5.145 -16.774 1.00 98.12 238 SER A CA 1
ATOM 1890 C C . SER A 1 238 ? 13.644 -6.021 -17.422 1.00 98.12 238 SER A C 1
ATOM 1892 O O . SER A 1 238 ? 14.748 -6.156 -16.894 1.00 98.12 238 SER A O 1
ATOM 1894 N N . GLU A 1 239 ? 13.333 -6.596 -18.578 1.00 96.31 239 GLU A N 1
ATOM 1895 C CA . GLU A 1 239 ? 14.212 -7.534 -19.266 1.00 96.31 239 GLU A CA 1
ATOM 1896 C C . GLU A 1 239 ? 14.343 -7.212 -20.752 1.00 96.31 239 GLU A C 1
ATOM 1898 O O . GLU A 1 239 ? 13.363 -7.134 -21.502 1.00 96.31 239 GLU A O 1
ATOM 1903 N N . VAL A 1 240 ? 15.595 -7.125 -21.190 1.00 95.44 240 VAL A N 1
ATOM 1904 C CA . VAL A 1 240 ? 15.965 -7.235 -22.593 1.00 95.44 240 VAL A CA 1
ATOM 1905 C C . VAL A 1 240 ? 16.566 -8.621 -22.815 1.00 95.44 240 VAL A C 1
ATOM 1907 O O . VAL A 1 240 ? 17.670 -8.903 -22.349 1.00 95.44 240 VAL A O 1
ATOM 1910 N N . TYR A 1 241 ? 15.841 -9.495 -23.511 1.00 92.12 241 TYR A N 1
ATOM 1911 C CA . TYR A 1 241 ? 16.241 -10.885 -23.712 1.00 92.12 241 TYR A CA 1
ATOM 1912 C C . TYR A 1 241 ? 17.431 -10.978 -24.679 1.00 92.12 241 TYR A C 1
ATOM 1914 O O . TYR A 1 241 ? 17.408 -10.402 -25.770 1.00 92.12 241 TYR A O 1
ATOM 1922 N N . GLY A 1 242 ? 18.490 -11.677 -24.259 1.00 86.88 242 GLY A N 1
ATOM 1923 C CA . GLY A 1 242 ? 19.797 -11.629 -24.931 1.00 86.88 242 GLY A CA 1
ATOM 1924 C C . GLY A 1 242 ? 20.061 -12.679 -25.996 1.00 86.88 242 GLY A C 1
ATOM 1925 O O . GLY A 1 242 ? 21.006 -12.547 -26.772 1.00 86.88 242 GLY A O 1
ATOM 1926 N N . VAL A 1 243 ? 19.215 -13.700 -26.066 1.00 86.12 243 VAL A N 1
ATOM 1927 C CA . VAL A 1 243 ? 19.369 -14.781 -27.034 1.00 86.12 243 VAL A CA 1
ATOM 1928 C C . VAL A 1 243 ? 18.791 -14.357 -28.386 1.00 86.12 243 VAL A C 1
ATOM 1930 O O . VAL A 1 243 ? 17.773 -13.669 -28.444 1.00 86.12 243 VAL A O 1
ATOM 1933 N N . ARG A 1 244 ? 19.429 -14.797 -29.473 1.00 86.69 244 ARG A N 1
ATOM 1934 C CA . ARG A 1 244 ? 19.077 -14.544 -30.874 1.00 86.69 244 ARG A CA 1
ATOM 1935 C C . ARG A 1 244 ? 18.993 -15.852 -31.655 1.00 86.69 244 ARG A C 1
ATOM 1937 O O . ARG A 1 244 ? 19.933 -16.646 -31.626 1.00 86.69 244 ARG A O 1
ATOM 1944 N N . LEU A 1 245 ? 17.897 -16.079 -32.376 1.00 85.31 245 LEU A N 1
ATOM 1945 C CA . LEU A 1 245 ? 17.751 -17.243 -33.257 1.00 85.31 245 LEU A CA 1
ATOM 1946 C C . LEU A 1 245 ? 18.695 -17.157 -34.463 1.00 85.31 245 LEU A C 1
ATOM 1948 O O . LEU A 1 245 ? 18.935 -16.076 -34.995 1.00 85.31 245 LEU A O 1
ATOM 1952 N N . GLN A 1 246 ? 19.192 -18.306 -34.932 1.00 84.81 246 GLN A N 1
ATOM 1953 C CA . GLN A 1 246 ? 19.952 -18.370 -36.189 1.00 84.81 246 GLN A CA 1
ATOM 1954 C C . GLN A 1 246 ? 19.066 -18.019 -37.395 1.00 84.81 246 GLN A C 1
ATOM 1956 O O . GLN A 1 246 ? 19.490 -17.259 -38.261 1.00 84.81 246 GLN A O 1
ATOM 1961 N N . ASN A 1 247 ? 17.823 -18.524 -37.423 1.00 84.94 247 ASN A N 1
ATOM 1962 C CA . ASN A 1 247 ? 16.791 -18.088 -38.363 1.00 84.94 247 ASN A CA 1
ATOM 1963 C C . ASN A 1 247 ? 15.803 -17.136 -37.656 1.00 84.94 247 ASN A C 1
ATOM 1965 O O . ASN A 1 247 ? 14.960 -17.602 -36.888 1.00 84.94 247 ASN A O 1
ATOM 1969 N N . PRO A 1 248 ? 15.857 -15.815 -37.904 1.00 80.44 248 PRO A N 1
ATOM 1970 C CA . PRO A 1 248 ? 14.996 -14.851 -37.219 1.00 80.44 248 PRO A CA 1
ATOM 1971 C C . PRO A 1 248 ? 13.514 -14.952 -37.618 1.00 80.44 248 PRO A C 1
ATOM 1973 O O . PRO A 1 248 ? 12.666 -14.413 -36.909 1.00 80.44 248 PRO A O 1
ATOM 1976 N N . TYR A 1 249 ? 13.170 -15.613 -38.727 1.00 82.69 249 TYR A N 1
ATOM 1977 C CA . TYR A 1 249 ? 11.784 -15.710 -39.208 1.00 82.69 249 TYR A CA 1
ATOM 1978 C C . TYR A 1 249 ? 10.986 -16.865 -38.587 1.00 82.69 249 TYR A C 1
ATOM 1980 O O . TYR A 1 249 ? 9.763 -16.919 -38.740 1.00 82.69 249 TYR A O 1
ATOM 1988 N N . GLU A 1 250 ? 11.651 -17.760 -37.859 1.00 78.56 250 GLU A N 1
ATOM 1989 C CA . GLU A 1 250 ? 11.017 -18.854 -37.128 1.00 78.56 250 GLU A CA 1
ATOM 1990 C C . GLU A 1 250 ? 10.697 -18.450 -35.681 1.00 78.56 250 GLU A C 1
ATOM 1992 O O . GLU A 1 250 ? 11.394 -17.651 -35.061 1.00 78.56 250 GLU A O 1
ATOM 1997 N N . CYS A 1 251 ? 9.619 -19.009 -35.129 1.00 78.44 251 CYS A N 1
ATOM 1998 C CA . CYS A 1 251 ? 9.278 -18.913 -33.707 1.00 78.44 251 CYS A CA 1
ATOM 1999 C C . CYS A 1 251 ? 9.097 -20.339 -33.184 1.00 78.44 251 CYS A C 1
ATOM 2001 O O . CYS A 1 251 ? 7.975 -20.857 -33.181 1.00 78.44 251 CYS A O 1
ATOM 2003 N N . PRO A 1 252 ? 10.193 -21.025 -32.825 1.00 73.88 252 PRO A N 1
ATOM 2004 C CA . PRO A 1 252 ? 10.096 -22.385 -32.329 1.00 73.88 252 PRO A CA 1
ATOM 2005 C C . PRO A 1 252 ? 9.329 -22.419 -30.993 1.00 73.88 252 PRO A C 1
ATOM 2007 O O . PRO A 1 252 ? 9.224 -21.422 -30.274 1.00 73.88 252 PRO A O 1
ATOM 2010 N N . PHE A 1 253 ? 8.767 -23.585 -30.662 1.00 74.69 253 PHE A N 1
ATOM 2011 C CA . PHE A 1 253 ? 8.124 -23.868 -29.368 1.00 74.69 253 PHE A CA 1
ATOM 2012 C C . PHE A 1 253 ? 6.961 -22.936 -28.973 1.00 74.69 253 PHE A C 1
ATOM 2014 O O . PHE A 1 253 ? 6.755 -22.678 -27.783 1.00 74.69 253 PHE A O 1
ATOM 2021 N N . ASN A 1 254 ? 6.203 -22.415 -29.946 1.00 73.44 254 ASN A N 1
ATOM 2022 C CA . ASN A 1 254 ? 5.089 -21.481 -29.717 1.00 73.44 254 ASN A CA 1
ATOM 2023 C C . ASN A 1 254 ? 5.480 -20.265 -28.849 1.00 73.44 254 ASN A C 1
ATOM 2025 O O . ASN A 1 254 ? 4.680 -19.768 -28.058 1.00 73.44 254 ASN A O 1
ATOM 2029 N N . GLY A 1 255 ? 6.732 -19.807 -28.958 1.00 70.12 255 GLY A N 1
ATOM 2030 C CA . GLY A 1 255 ? 7.245 -18.667 -28.195 1.00 70.12 255 GLY A CA 1
ATOM 2031 C C . GLY A 1 255 ? 7.610 -18.954 -26.745 1.00 70.12 255 GLY A C 1
ATOM 2032 O O . GLY A 1 255 ? 7.772 -18.016 -25.964 1.00 70.12 255 GLY A O 1
ATOM 2033 N N . SER A 1 256 ? 7.785 -20.225 -26.389 1.00 74.44 256 SER A N 1
ATOM 2034 C CA . SER A 1 256 ? 8.297 -20.631 -25.080 1.00 74.44 256 SER A CA 1
ATOM 2035 C C . SER A 1 256 ? 9.815 -20.439 -24.987 1.00 74.44 256 SER A C 1
ATOM 2037 O O . SER A 1 256 ? 10.542 -20.723 -25.939 1.00 74.44 256 SER A O 1
ATOM 2039 N N . ARG A 1 257 ? 10.306 -20.011 -23.816 1.00 80.19 257 ARG A N 1
ATOM 2040 C CA . ARG A 1 257 ? 11.745 -19.891 -23.535 1.00 80.19 257 ARG A CA 1
ATOM 2041 C C . ARG A 1 257 ? 12.355 -21.281 -23.393 1.00 80.19 257 ARG A C 1
ATOM 2043 O O . ARG A 1 257 ? 11.953 -22.048 -22.523 1.00 80.19 257 ARG A O 1
ATOM 2050 N N . ARG A 1 258 ? 13.324 -21.589 -24.247 1.00 70.88 258 ARG A N 1
ATOM 2051 C CA . ARG A 1 258 ? 14.019 -22.876 -24.302 1.00 70.88 258 ARG A CA 1
ATOM 2052 C C . ARG A 1 258 ? 15.517 -22.628 -24.302 1.00 70.88 258 ARG A C 1
ATOM 2054 O O . ARG A 1 258 ? 16.002 -21.790 -25.057 1.00 70.88 258 ARG A O 1
ATOM 2061 N N . GLN A 1 259 ? 16.222 -23.317 -23.413 1.00 65.94 259 GLN A N 1
ATOM 2062 C CA . GLN A 1 259 ? 17.672 -23.185 -23.253 1.00 65.94 259 GLN A CA 1
ATOM 2063 C C . GLN A 1 259 ? 18.429 -24.036 -24.291 1.00 65.94 259 GLN A C 1
ATOM 2065 O O . GLN A 1 259 ? 19.579 -23.759 -24.607 1.00 65.94 259 GLN A O 1
ATOM 2070 N N . ASP A 1 260 ? 17.737 -25.018 -24.869 1.00 74.00 260 ASP A N 1
ATOM 2071 C CA . ASP A 1 260 ? 18.132 -25.940 -25.936 1.00 74.00 260 ASP A CA 1
ATOM 2072 C C . ASP A 1 260 ? 17.841 -25.387 -27.350 1.00 74.00 260 ASP A C 1
ATOM 2074 O O . ASP A 1 260 ? 17.495 -26.142 -28.257 1.00 74.00 260 ASP A O 1
ATOM 2078 N N . CYS A 1 261 ? 17.955 -24.070 -27.568 1.00 75.56 261 CYS A N 1
ATOM 2079 C CA . CYS A 1 261 ? 17.818 -23.493 -28.909 1.00 75.56 261 CYS A CA 1
ATOM 2080 C C . CYS A 1 261 ? 19.142 -23.465 -29.692 1.00 75.56 261 CYS A C 1
ATOM 2082 O O . CYS A 1 261 ? 20.216 -23.241 -29.139 1.00 75.56 261 CYS A O 1
ATOM 2084 N N . ALA A 1 262 ? 19.063 -23.613 -31.020 1.00 81.06 262 ALA A N 1
ATOM 2085 C CA . ALA A 1 262 ? 20.153 -23.252 -31.930 1.00 81.06 262 ALA A CA 1
ATOM 2086 C C . ALA A 1 262 ? 20.200 -21.720 -32.073 1.00 81.06 262 ALA A C 1
ATOM 2088 O O . ALA A 1 262 ? 19.600 -21.134 -32.977 1.00 81.06 262 ALA A O 1
ATOM 2089 N N . CYS A 1 263 ? 20.855 -21.059 -31.124 1.00 84.75 263 CYS A N 1
ATOM 2090 C CA . CYS A 1 263 ? 20.787 -19.615 -30.939 1.00 84.75 263 CYS A CA 1
ATOM 2091 C C . CYS A 1 263 ? 22.137 -19.041 -30.474 1.00 84.75 263 CYS A C 1
ATOM 2093 O O . CYS A 1 263 ? 22.993 -19.756 -29.957 1.00 84.75 263 CYS A O 1
ATOM 2095 N N . LYS A 1 264 ? 22.350 -17.742 -30.701 1.00 85.38 264 LYS A N 1
ATOM 2096 C CA . LYS A 1 264 ? 23.533 -16.990 -30.251 1.00 85.38 264 LYS A CA 1
ATOM 2097 C C . LYS A 1 264 ? 23.155 -16.092 -29.078 1.00 85.38 264 LYS A C 1
ATOM 2099 O O . LYS A 1 264 ? 22.024 -15.628 -29.004 1.00 85.38 264 LYS A O 1
ATOM 2104 N N . ASN A 1 265 ? 24.097 -15.824 -28.183 1.00 84.88 265 ASN A N 1
ATOM 2105 C CA . ASN A 1 265 ? 23.927 -14.860 -27.094 1.00 84.88 265 ASN A CA 1
ATOM 2106 C C . ASN A 1 265 ? 24.880 -13.678 -27.311 1.00 84.88 265 ASN A C 1
ATOM 2108 O O . ASN A 1 265 ? 25.889 -13.542 -26.626 1.00 84.88 265 ASN A O 1
ATOM 2112 N N . ASP A 1 266 ? 24.609 -12.888 -28.350 1.00 83.00 266 ASP A N 1
ATOM 2113 C CA . ASP A 1 266 ? 25.477 -11.809 -28.837 1.00 83.00 266 ASP A CA 1
ATOM 2114 C C . ASP A 1 266 ? 24.835 -10.416 -28.705 1.00 83.00 266 ASP A C 1
ATOM 2116 O O . ASP A 1 266 ? 25.396 -9.415 -29.162 1.00 83.00 266 ASP A O 1
ATOM 2120 N N . TYR A 1 267 ? 23.657 -10.314 -28.078 1.00 86.06 267 TYR A N 1
ATOM 2121 C CA . TYR A 1 267 ? 22.955 -9.043 -27.974 1.00 86.06 267 TYR A CA 1
ATOM 2122 C C . TYR A 1 267 ? 23.458 -8.200 -26.795 1.00 86.06 267 TYR A C 1
ATOM 2124 O O . TYR A 1 267 ? 23.000 -8.320 -25.665 1.00 86.06 267 TYR A O 1
ATOM 2132 N N . LEU A 1 268 ? 24.380 -7.276 -27.073 1.00 86.94 268 LEU A N 1
ATOM 2133 C CA . LEU A 1 268 ? 25.048 -6.436 -26.063 1.00 86.94 268 LEU A CA 1
ATOM 2134 C C . LEU A 1 268 ? 24.125 -5.501 -25.261 1.00 86.94 268 LEU A C 1
ATOM 2136 O O . LEU A 1 268 ? 24.552 -4.941 -24.253 1.00 86.94 268 LEU A O 1
ATOM 2140 N N . ALA A 1 269 ? 22.902 -5.252 -25.731 1.00 88.94 269 ALA A N 1
ATOM 2141 C CA . ALA A 1 269 ? 21.912 -4.449 -25.010 1.00 88.94 269 ALA A CA 1
ATOM 2142 C C . ALA A 1 269 ? 21.052 -5.283 -24.047 1.00 88.94 269 ALA A C 1
ATOM 2144 O O . ALA A 1 269 ? 20.219 -4.718 -23.342 1.00 88.94 269 ALA A O 1
ATOM 2145 N N . ALA A 1 270 ? 21.250 -6.603 -24.028 1.00 93.25 270 ALA A N 1
ATOM 2146 C CA . ALA A 1 270 ? 20.538 -7.510 -23.152 1.00 93.25 270 ALA A CA 1
ATOM 2147 C C . ALA A 1 270 ? 20.848 -7.254 -21.683 1.00 93.25 270 ALA A C 1
ATOM 2149 O O . ALA A 1 270 ? 21.967 -6.885 -21.317 1.00 93.25 270 ALA A O 1
ATOM 2150 N N . GLY A 1 271 ? 19.858 -7.519 -20.845 1.00 95.94 271 GLY A N 1
ATOM 2151 C CA . GLY A 1 271 ? 20.012 -7.474 -19.407 1.00 95.94 271 GLY A CA 1
ATOM 2152 C C . GLY A 1 271 ? 18.698 -7.668 -18.681 1.00 95.94 271 GLY A C 1
ATOM 2153 O O . GLY A 1 271 ? 17.624 -7.665 -19.284 1.00 95.94 271 GLY A O 1
ATOM 2154 N N . HIS A 1 272 ? 18.803 -7.857 -17.376 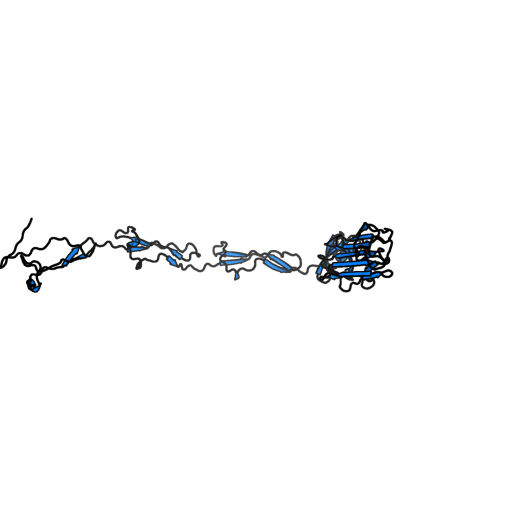1.00 96.56 272 HIS A N 1
ATOM 2155 C CA . HIS A 1 272 ? 17.662 -8.066 -16.504 1.00 96.56 272 HIS A CA 1
ATOM 2156 C C . HIS A 1 272 ? 17.858 -7.274 -15.224 1.00 96.56 272 HIS A C 1
ATOM 2158 O O . HIS A 1 272 ? 18.811 -7.505 -14.476 1.00 96.56 272 HIS A O 1
ATOM 2164 N N . THR A 1 273 ? 16.953 -6.333 -14.989 1.00 98.38 273 THR A N 1
ATOM 2165 C CA . THR A 1 273 ? 16.990 -5.439 -13.838 1.00 98.38 273 THR A CA 1
ATOM 2166 C C . THR A 1 273 ? 15.726 -5.619 -13.022 1.00 98.38 273 THR A C 1
ATOM 2168 O O . THR A 1 273 ? 14.621 -5.540 -13.556 1.00 98.38 273 THR A O 1
ATOM 2171 N N . VAL A 1 274 ? 15.901 -5.847 -11.727 1.00 98.44 274 VAL A N 1
ATOM 2172 C CA . VAL A 1 274 ? 14.832 -5.990 -10.741 1.00 98.44 274 VAL A CA 1
ATOM 2173 C C . VAL A 1 274 ? 14.791 -4.768 -9.830 1.00 98.44 274 VAL A C 1
ATOM 2175 O O . VAL A 1 274 ? 15.801 -4.080 -9.658 1.00 98.44 274 VAL A O 1
ATOM 2178 N N . PHE A 1 275 ? 13.622 -4.462 -9.270 1.00 98.19 275 PHE A N 1
ATOM 2179 C CA . PHE A 1 275 ? 13.385 -3.208 -8.557 1.00 98.19 275 PHE A CA 1
ATOM 2180 C C . PHE A 1 275 ? 12.766 -3.451 -7.182 1.00 98.19 275 PHE A C 1
ATOM 2182 O O . PHE A 1 275 ? 11.656 -3.969 -7.070 1.00 98.19 275 PHE A O 1
ATOM 2189 N N . SER A 1 276 ? 13.447 -2.986 -6.132 1.00 97.25 276 SER A N 1
ATOM 2190 C CA . SER A 1 276 ? 12.898 -2.976 -4.768 1.00 97.25 276 SER A CA 1
ATOM 2191 C C . SER A 1 276 ? 12.128 -1.684 -4.464 1.00 97.25 276 SER A C 1
ATOM 2193 O O . SER A 1 276 ? 11.161 -1.681 -3.694 1.00 97.25 276 SER A O 1
ATOM 2195 N N . LYS A 1 277 ? 12.540 -0.566 -5.078 1.00 97.69 277 LYS A N 1
ATOM 2196 C CA . LYS A 1 277 ? 11.861 0.736 -5.019 1.00 97.69 277 LYS A CA 1
ATOM 2197 C C . LYS A 1 277 ? 11.988 1.457 -6.354 1.00 97.69 277 LYS A C 1
ATOM 2199 O O . LYS A 1 277 ? 12.971 1.271 -7.067 1.00 97.69 277 LYS A O 1
ATOM 2204 N N . ILE A 1 278 ? 11.026 2.323 -6.656 1.00 98.06 278 ILE A N 1
ATOM 2205 C CA . ILE A 1 278 ? 11.023 3.137 -7.881 1.00 98.06 278 ILE A CA 1
ATOM 2206 C C . ILE A 1 278 ? 10.889 4.620 -7.553 1.00 98.06 278 ILE A C 1
ATOM 2208 O O . ILE A 1 278 ? 10.125 4.995 -6.665 1.00 98.06 278 ILE A O 1
ATOM 2212 N N . ARG A 1 279 ? 11.629 5.478 -8.263 1.00 98.19 279 ARG A N 1
ATOM 2213 C CA . ARG A 1 279 ? 11.549 6.932 -8.074 1.00 98.19 279 ARG A CA 1
ATOM 2214 C C . ARG A 1 279 ? 10.205 7.441 -8.585 1.00 98.19 279 ARG A C 1
ATOM 2216 O O . ARG A 1 279 ? 9.857 7.209 -9.745 1.00 98.19 279 ARG A O 1
ATOM 2223 N N . VAL A 1 280 ? 9.495 8.191 -7.747 1.00 97.75 280 VAL A N 1
ATOM 2224 C CA . VAL A 1 280 ? 8.233 8.844 -8.116 1.00 97.75 280 VAL A CA 1
ATOM 2225 C C . VAL A 1 280 ? 8.347 10.339 -7.878 1.00 97.75 280 VAL A C 1
ATOM 2227 O O . VAL A 1 280 ? 8.732 10.781 -6.803 1.00 97.75 280 VAL A O 1
ATOM 2230 N N . ASP A 1 281 ? 8.004 11.123 -8.887 1.00 95.94 281 ASP A N 1
ATOM 2231 C CA . ASP A 1 281 ? 7.865 12.568 -8.781 1.00 95.94 281 ASP A CA 1
ATOM 2232 C C . ASP A 1 281 ? 6.436 12.883 -8.340 1.00 95.94 281 ASP A C 1
ATOM 2234 O O . ASP A 1 281 ? 5.491 12.710 -9.110 1.00 95.94 281 ASP A O 1
ATOM 2238 N N . LEU A 1 282 ? 6.285 13.287 -7.078 1.00 94.44 282 LEU A N 1
ATOM 2239 C CA . LEU A 1 282 ? 4.979 13.523 -6.458 1.00 94.44 282 LEU A CA 1
ATOM 2240 C C . LEU A 1 282 ? 4.275 14.780 -6.984 1.00 94.44 282 LEU A C 1
ATOM 2242 O O . LEU A 1 282 ? 3.064 14.894 -6.829 1.00 94.44 282 LEU A O 1
ATOM 2246 N N . ASN A 1 283 ? 5.000 15.697 -7.633 1.00 92.81 283 ASN A N 1
ATOM 2247 C CA . ASN A 1 283 ? 4.405 16.901 -8.211 1.00 92.81 283 ASN A CA 1
ATOM 2248 C C . ASN A 1 283 ? 3.737 16.585 -9.551 1.00 92.81 283 ASN A C 1
ATOM 2250 O O . ASN A 1 283 ? 2.613 17.005 -9.808 1.00 92.81 283 ASN A O 1
ATOM 2254 N N . SER A 1 284 ? 4.427 15.827 -10.409 1.00 94.94 284 SER A N 1
ATOM 2255 C CA . SER A 1 284 ? 3.896 15.428 -11.721 1.00 94.94 284 SER A CA 1
ATOM 2256 C C . SER A 1 284 ? 3.147 14.093 -11.704 1.00 94.94 284 SER A C 1
ATOM 2258 O O . SER A 1 284 ? 2.526 13.733 -12.703 1.00 94.94 284 SER A O 1
ATOM 2260 N N . MET A 1 285 ? 3.189 13.364 -10.584 1.00 95.56 285 MET A N 1
ATOM 2261 C CA . MET A 1 285 ? 2.654 12.007 -10.432 1.00 95.56 285 MET A CA 1
ATOM 2262 C C . MET A 1 285 ? 3.193 11.048 -11.506 1.00 95.56 285 MET A C 1
ATOM 2264 O O . MET A 1 285 ? 2.447 10.313 -12.154 1.00 95.56 285 MET A O 1
ATOM 2268 N N . GLN A 1 286 ? 4.515 11.066 -11.701 1.00 96.88 286 GLN A N 1
ATOM 2269 C CA . GLN A 1 286 ? 5.223 10.301 -12.733 1.00 96.88 286 GLN A CA 1
ATOM 2270 C C . GLN A 1 286 ? 6.309 9.413 -12.130 1.00 96.88 286 GLN A C 1
ATOM 2272 O O . GLN A 1 286 ? 7.093 9.854 -11.288 1.00 96.88 286 GLN A O 1
ATOM 2277 N N . ILE A 1 287 ? 6.421 8.179 -12.622 1.00 97.88 287 ILE A N 1
ATOM 2278 C CA . ILE A 1 287 ? 7.564 7.314 -12.316 1.00 97.88 287 ILE A CA 1
ATOM 2279 C C . ILE A 1 287 ? 8.758 7.729 -13.188 1.00 97.88 287 ILE A C 1
ATOM 2281 O O . ILE A 1 287 ? 8.643 7.818 -14.413 1.00 97.88 287 ILE A O 1
ATOM 2285 N N . LYS A 1 288 ? 9.928 7.945 -12.576 1.00 97.50 288 LYS A N 1
ATOM 2286 C CA . LYS A 1 288 ? 11.184 8.200 -13.302 1.00 97.50 288 LYS A CA 1
ATOM 2287 C C . LYS A 1 288 ? 11.858 6.866 -13.616 1.00 97.50 288 LYS A C 1
ATOM 2289 O O . LYS A 1 288 ? 12.591 6.318 -12.802 1.00 97.50 288 LYS A O 1
ATOM 2294 N N . THR A 1 289 ? 11.595 6.338 -14.807 1.00 96.94 289 THR A N 1
ATOM 2295 C CA . THR A 1 289 ? 11.979 4.972 -15.209 1.00 96.94 289 THR A CA 1
ATOM 2296 C C . THR A 1 289 ? 13.485 4.725 -15.293 1.00 96.94 289 THR A C 1
ATOM 2298 O O . THR A 1 289 ? 13.924 3.579 -15.241 1.00 96.94 289 THR A O 1
ATOM 2301 N N . THR A 1 290 ? 14.278 5.783 -15.431 1.00 96.69 290 THR A N 1
ATOM 2302 C CA . THR A 1 290 ? 15.738 5.728 -15.564 1.00 96.69 290 THR A CA 1
ATOM 2303 C C . THR A 1 290 ? 16.477 5.909 -14.240 1.00 96.69 290 THR A C 1
ATOM 2305 O O . THR A 1 290 ? 17.703 5.854 -14.233 1.00 96.69 290 THR A O 1
ATOM 2308 N N . ASP A 1 291 ? 15.774 6.168 -13.133 1.00 97.81 291 ASP A N 1
ATOM 2309 C CA . ASP A 1 291 ? 16.394 6.218 -11.808 1.00 97.81 291 ASP A CA 1
ATOM 2310 C C . ASP A 1 291 ? 16.511 4.791 -11.261 1.00 97.81 291 ASP A C 1
ATOM 2312 O O . ASP A 1 291 ? 15.507 4.123 -11.005 1.00 97.81 291 ASP A O 1
ATOM 2316 N N . LEU A 1 292 ? 17.749 4.316 -11.137 1.00 97.50 292 LEU A N 1
ATOM 2317 C CA . LEU A 1 292 ? 18.074 2.928 -10.808 1.00 97.50 292 LEU A CA 1
ATOM 2318 C C . LEU A 1 292 ? 18.692 2.780 -9.410 1.00 97.50 292 LEU A C 1
ATOM 2320 O O . LEU A 1 292 ? 19.294 1.750 -9.128 1.00 97.50 292 LEU A O 1
ATOM 2324 N N . LEU A 1 293 ? 18.555 3.781 -8.527 1.00 97.56 293 LEU A N 1
ATOM 2325 C CA . LEU A 1 293 ? 19.215 3.786 -7.211 1.00 97.56 293 LEU A CA 1
ATOM 2326 C C . LEU A 1 293 ? 18.904 2.540 -6.361 1.00 97.56 293 LEU A C 1
ATOM 2328 O O . LEU A 1 293 ? 19.775 2.040 -5.657 1.00 97.56 293 LEU A O 1
ATOM 2332 N N . PHE A 1 294 ? 17.666 2.044 -6.430 1.00 97.19 294 PHE A N 1
ATOM 2333 C CA . PHE A 1 294 ? 17.186 0.870 -5.685 1.00 97.19 294 PHE A CA 1
ATOM 2334 C C . PHE A 1 294 ? 16.879 -0.327 -6.593 1.00 97.19 294 PHE A C 1
ATOM 2336 O O . PHE A 1 294 ? 16.043 -1.177 -6.260 1.00 97.19 294 PHE A O 1
ATOM 2343 N N . ALA A 1 295 ? 17.530 -0.365 -7.754 1.00 97.38 295 ALA A N 1
ATOM 2344 C CA . ALA A 1 295 ? 17.428 -1.449 -8.710 1.00 97.38 295 ALA A CA 1
ATOM 2345 C C . ALA A 1 295 ? 18.701 -2.303 -8.689 1.00 97.38 295 ALA A C 1
ATOM 2347 O O . ALA A 1 295 ? 19.806 -1.786 -8.523 1.00 97.38 295 ALA A O 1
ATOM 2348 N N . GLN A 1 296 ? 18.551 -3.604 -8.911 1.00 97.62 296 GLN A N 1
ATOM 2349 C CA . GLN A 1 296 ? 19.665 -4.535 -9.058 1.00 97.62 296 GLN A CA 1
ATOM 2350 C C . GLN A 1 296 ? 19.643 -5.125 -10.465 1.00 97.62 296 GLN A C 1
ATOM 2352 O O . GLN A 1 296 ? 18.625 -5.631 -10.927 1.00 97.62 296 GLN A O 1
ATOM 2357 N N . THR A 1 297 ? 20.772 -5.065 -11.172 1.00 97.19 297 THR A N 1
ATOM 2358 C CA . THR A 1 297 ? 20.908 -5.724 -12.478 1.00 97.19 297 THR A CA 1
ATOM 2359 C C . THR A 1 297 ? 21.516 -7.100 -12.265 1.00 97.19 297 THR A C 1
ATOM 2361 O O . THR A 1 297 ? 22.672 -7.206 -11.866 1.00 97.19 297 THR A O 1
ATOM 2364 N N . ILE A 1 298 ? 20.724 -8.145 -12.497 1.00 95.69 298 ILE A N 1
ATOM 2365 C CA . ILE A 1 298 ? 21.114 -9.540 -12.262 1.00 95.69 298 ILE A CA 1
ATOM 2366 C C . ILE A 1 298 ? 22.131 -9.999 -13.309 1.00 95.69 298 ILE A C 1
ATOM 2368 O O . ILE A 1 298 ? 23.095 -10.686 -12.985 1.00 95.69 298 ILE A O 1
ATOM 2372 N N . PHE A 1 299 ? 21.939 -9.594 -14.566 1.00 93.69 299 PHE A N 1
ATOM 2373 C CA . PHE A 1 299 ? 22.891 -9.840 -15.645 1.00 93.69 299 PHE A CA 1
ATOM 2374 C C . PHE A 1 299 ? 22.782 -8.773 -16.736 1.00 93.69 299 PHE A C 1
ATOM 2376 O O . PHE A 1 299 ? 21.741 -8.134 -16.898 1.00 93.69 299 PHE A O 1
ATOM 2383 N N . GLY A 1 300 ? 23.846 -8.633 -17.530 1.00 94.50 300 GLY A N 1
ATOM 2384 C CA . GLY A 1 300 ? 23.873 -7.756 -18.699 1.00 94.50 300 GLY A CA 1
ATOM 2385 C C . GLY A 1 300 ? 23.852 -6.268 -18.346 1.00 94.50 300 GLY A C 1
ATOM 2386 O O . GLY A 1 300 ? 24.420 -5.841 -17.341 1.00 94.50 300 GLY A O 1
ATOM 2387 N N . LYS A 1 301 ? 23.234 -5.461 -19.212 1.00 96.00 301 LYS A N 1
ATOM 2388 C CA . LYS A 1 301 ? 23.082 -4.016 -19.017 1.00 96.00 301 LYS A CA 1
ATOM 2389 C C . LYS A 1 301 ? 21.855 -3.692 -18.178 1.00 96.00 301 LYS A C 1
ATOM 2391 O O . LYS A 1 301 ? 20.835 -4.366 -18.261 1.00 96.00 301 LYS A O 1
ATOM 2396 N N . ALA A 1 302 ? 21.944 -2.601 -17.427 1.00 97.44 302 ALA A N 1
ATOM 2397 C CA . ALA A 1 302 ? 20.813 -2.117 -16.659 1.00 97.44 302 ALA A CA 1
ATOM 2398 C C . ALA A 1 302 ? 19.662 -1.699 -17.593 1.00 97.44 302 ALA A C 1
ATOM 2400 O O . ALA A 1 302 ? 19.847 -0.880 -18.499 1.00 97.44 302 ALA A O 1
ATOM 2401 N N . VAL A 1 303 ? 18.480 -2.271 -17.373 1.00 97.50 303 VAL A N 1
ATOM 2402 C CA . VAL A 1 303 ? 17.273 -2.019 -18.160 1.00 97.50 303 VAL A CA 1
ATOM 2403 C C . VAL A 1 303 ? 16.358 -1.079 -17.370 1.00 97.50 303 VAL A C 1
ATOM 2405 O O . VAL A 1 303 ? 15.989 -1.409 -16.244 1.00 97.50 303 VAL A O 1
ATOM 2408 N N . PRO A 1 304 ? 15.962 0.082 -17.928 1.00 97.50 304 PRO A N 1
ATOM 2409 C CA . PRO A 1 304 ? 15.057 1.014 -17.256 1.00 97.50 304 PRO A CA 1
ATOM 2410 C C . PRO A 1 304 ? 13.735 0.368 -16.830 1.00 97.50 304 PRO A C 1
ATOM 2412 O O . PRO A 1 304 ? 13.260 -0.582 -17.453 1.00 97.50 304 PRO A O 1
ATOM 2415 N N . PHE A 1 305 ? 13.095 0.905 -15.795 1.00 97.81 305 PHE A N 1
ATOM 2416 C CA . PHE A 1 305 ? 11.810 0.399 -15.314 1.00 97.81 305 PHE A CA 1
ATOM 2417 C C . PHE A 1 305 ? 10.742 0.419 -16.421 1.00 97.81 305 PHE A C 1
ATOM 2419 O O . PHE A 1 305 ? 10.722 1.328 -17.258 1.00 97.81 305 PHE A O 1
ATOM 2426 N N . ALA A 1 306 ? 9.844 -0.572 -16.421 1.00 97.25 306 ALA A N 1
ATOM 2427 C CA . ALA A 1 306 ? 8.757 -0.714 -17.397 1.00 97.25 306 ALA A CA 1
ATOM 2428 C C . ALA A 1 306 ? 9.213 -0.823 -18.869 1.00 97.25 306 ALA A C 1
ATOM 2430 O O . ALA A 1 306 ? 8.461 -0.459 -19.776 1.00 97.25 306 ALA A O 1
ATOM 2431 N N . THR A 1 307 ? 10.441 -1.293 -19.102 1.00 97.06 307 THR A N 1
ATOM 2432 C CA . THR A 1 307 ? 11.047 -1.443 -20.431 1.00 97.06 307 THR A CA 1
ATOM 2433 C C . THR A 1 307 ? 11.331 -2.911 -20.699 1.00 97.06 307 THR A C 1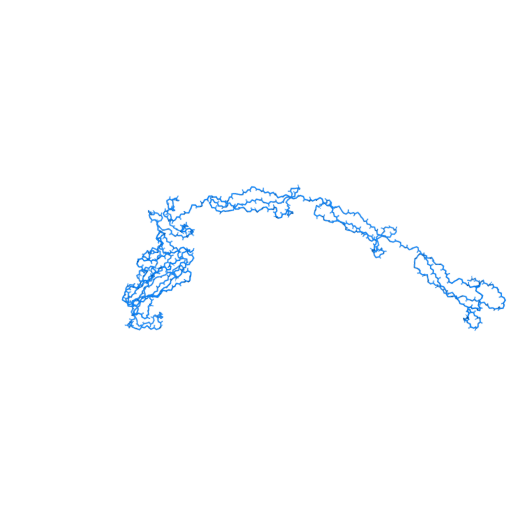
ATOM 2435 O O . THR A 1 307 ? 11.827 -3.618 -19.829 1.00 97.06 307 THR A O 1
ATOM 2438 N N . ALA A 1 308 ? 11.054 -3.361 -21.917 1.00 96.56 308 ALA A N 1
ATOM 2439 C CA . ALA A 1 308 ? 11.371 -4.718 -22.341 1.00 96.56 308 ALA A CA 1
ATOM 2440 C C . ALA A 1 308 ? 11.775 -4.758 -23.806 1.00 96.56 308 ALA A C 1
ATOM 2442 O O . ALA A 1 308 ? 11.336 -3.919 -24.587 1.00 96.56 308 ALA A O 1
ATOM 2443 N N . GLY A 1 309 ? 12.567 -5.741 -24.207 1.00 94.31 309 GLY A N 1
ATOM 2444 C CA . GLY A 1 309 ? 12.920 -5.918 -25.613 1.00 94.31 309 GLY A CA 1
ATOM 2445 C C . GLY A 1 309 ? 13.655 -7.214 -25.879 1.00 94.31 309 GLY A C 1
ATOM 2446 O O . GLY A 1 309 ? 13.972 -7.963 -24.962 1.00 94.31 309 GLY A O 1
ATOM 2447 N N . ASP A 1 310 ? 13.962 -7.477 -27.137 1.00 90.81 310 ASP A N 1
ATOM 2448 C CA . ASP A 1 310 ? 14.810 -8.600 -27.509 1.00 90.81 310 ASP A CA 1
ATOM 2449 C C . ASP A 1 310 ? 15.399 -8.390 -28.896 1.00 90.81 310 ASP A C 1
ATOM 2451 O O . ASP A 1 310 ? 14.937 -7.557 -29.676 1.00 90.81 310 ASP A O 1
ATOM 2455 N N . CYS A 1 311 ? 16.395 -9.208 -29.216 1.00 87.12 311 CYS A N 1
ATOM 2456 C CA . CYS A 1 311 ? 16.748 -9.477 -30.601 1.00 87.12 311 CYS A CA 1
ATOM 2457 C C . CYS A 1 311 ? 16.607 -10.964 -30.939 1.00 87.12 311 CYS A C 1
ATOM 2459 O O . CYS A 1 311 ? 17.448 -11.534 -31.631 1.00 87.12 311 CYS A O 1
ATOM 2461 N N . TYR A 1 312 ? 15.556 -11.590 -30.411 1.00 82.75 312 TYR A N 1
ATOM 2462 C CA . TYR A 1 312 ? 15.342 -13.028 -30.495 1.00 82.75 312 TYR A CA 1
ATOM 2463 C C . TYR A 1 312 ? 14.846 -13.462 -31.868 1.00 82.75 312 TYR A C 1
ATOM 2465 O O . TYR A 1 312 ? 15.388 -14.399 -32.450 1.00 82.75 312 TYR A O 1
ATOM 2473 N N . SER A 1 313 ? 13.835 -12.765 -32.393 1.00 80.12 313 SER A N 1
ATOM 2474 C CA . SER A 1 313 ? 13.187 -13.076 -33.672 1.00 80.12 313 SER A CA 1
ATOM 2475 C C . SER A 1 313 ? 12.865 -11.804 -34.457 1.00 80.12 313 SER A C 1
ATOM 2477 O O . SER A 1 313 ? 13.032 -10.702 -33.948 1.00 80.12 313 SER A O 1
ATOM 2479 N N . ALA A 1 314 ? 12.390 -11.952 -35.691 1.00 73.56 314 ALA A N 1
ATOM 2480 C CA . ALA A 1 314 ? 11.903 -10.880 -36.547 1.00 73.56 314 ALA A CA 1
ATOM 2481 C C . ALA A 1 314 ? 10.686 -10.180 -35.913 1.00 73.56 314 ALA A C 1
ATOM 2483 O O . ALA A 1 314 ? 10.767 -9.026 -35.548 1.00 73.56 314 ALA A O 1
ATOM 2484 N N . ALA A 1 315 ? 9.565 -10.849 -35.660 1.00 66.81 315 ALA A N 1
ATOM 2485 C CA . ALA A 1 315 ? 8.434 -10.185 -34.975 1.00 66.81 315 ALA A CA 1
ATOM 2486 C C . ALA A 1 315 ? 7.421 -11.146 -34.351 1.00 66.81 315 ALA A C 1
ATOM 2488 O O . ALA A 1 315 ? 6.601 -10.751 -33.525 1.00 66.81 315 ALA A O 1
ATOM 2489 N N . ARG A 1 316 ? 7.455 -12.421 -34.748 1.00 73.50 316 ARG A N 1
ATOM 2490 C CA . ARG A 1 316 ? 6.425 -13.407 -34.399 1.00 73.50 316 ARG A CA 1
ATOM 2491 C C . ARG A 1 316 ? 6.549 -13.943 -32.967 1.00 73.50 316 ARG A C 1
ATOM 2493 O O . ARG A 1 316 ? 5.705 -14.728 -32.557 1.00 73.50 316 ARG A O 1
ATOM 2500 N N . CYS A 1 317 ? 7.590 -13.551 -32.228 1.00 80.19 317 CYS A N 1
ATOM 2501 C CA . CYS A 1 317 ? 8.020 -14.250 -31.019 1.00 80.19 317 CYS A CA 1
ATOM 2502 C C . CYS A 1 317 ? 8.751 -13.341 -30.006 1.00 80.19 317 CYS A C 1
ATOM 2504 O O . CYS A 1 317 ? 9.897 -13.640 -29.660 1.00 80.19 317 CYS A O 1
ATOM 2506 N N . PRO A 1 318 ? 8.173 -12.211 -29.556 1.00 83.62 318 PRO A N 1
ATOM 2507 C CA . PRO A 1 318 ? 8.866 -11.350 -28.607 1.00 83.62 318 PRO A CA 1
ATOM 2508 C C . PRO A 1 318 ? 9.120 -12.092 -27.285 1.00 83.62 318 PRO A C 1
ATOM 2510 O O . PRO A 1 318 ? 8.205 -12.668 -26.689 1.00 83.62 318 PRO A O 1
ATOM 2513 N N . GLN A 1 319 ? 10.369 -12.072 -26.836 1.00 88.50 319 GLN A N 1
ATOM 2514 C CA . GLN A 1 319 ? 10.851 -12.715 -25.618 1.00 88.50 319 GLN A CA 1
ATOM 2515 C C . GLN A 1 319 ? 11.178 -11.722 -24.510 1.00 88.50 319 GLN A C 1
ATOM 2517 O O . GLN A 1 319 ? 11.235 -12.144 -23.359 1.00 88.50 319 GLN A O 1
ATOM 2522 N N . GLY A 1 320 ? 11.362 -10.433 -24.808 1.00 93.25 320 GLY A N 1
ATOM 2523 C CA . GLY A 1 320 ? 11.547 -9.405 -23.784 1.00 93.25 320 GLY A CA 1
ATOM 2524 C C . GLY A 1 320 ? 10.312 -9.252 -22.909 1.00 93.25 320 GLY A C 1
ATOM 2525 O O . GLY A 1 320 ? 9.187 -9.291 -23.412 1.00 93.25 320 GLY A O 1
ATOM 2526 N N . GLN A 1 321 ? 10.504 -9.075 -21.601 1.00 95.38 321 GLN A N 1
ATOM 2527 C CA . GLN A 1 321 ? 9.402 -8.977 -20.642 1.00 95.38 321 GLN A CA 1
ATOM 2528 C C . GLN A 1 321 ? 9.639 -7.889 -19.600 1.00 95.38 321 GLN A C 1
ATOM 2530 O O . GLN A 1 321 ? 10.770 -7.604 -19.222 1.00 95.38 321 GLN A O 1
ATOM 2535 N N . PHE A 1 322 ? 8.557 -7.290 -19.117 1.00 97.56 322 PHE A N 1
ATOM 2536 C CA . PHE A 1 322 ? 8.590 -6.467 -17.914 1.00 97.56 322 PHE A CA 1
ATOM 2537 C C . PHE A 1 322 ? 7.347 -6.731 -17.068 1.00 97.56 322 PHE A C 1
ATOM 2539 O O . PHE A 1 322 ? 6.288 -7.092 -17.595 1.00 97.56 322 PHE A O 1
ATOM 2546 N N . SER A 1 323 ? 7.464 -6.494 -15.767 1.00 98.00 323 SER A N 1
ATOM 2547 C CA . SER A 1 323 ? 6.353 -6.533 -14.820 1.00 98.00 323 SER A CA 1
ATOM 2548 C C . SER A 1 323 ? 6.421 -5.336 -13.878 1.00 98.00 323 SER A C 1
ATOM 2550 O O . SER A 1 323 ? 7.493 -4.943 -13.425 1.00 98.00 323 SER A O 1
ATOM 2552 N N . ILE A 1 324 ? 5.259 -4.752 -13.608 1.00 98.19 324 ILE A N 1
ATOM 2553 C CA . ILE A 1 324 ? 5.024 -3.650 -12.681 1.00 98.19 324 ILE A CA 1
ATOM 2554 C C . ILE A 1 324 ? 3.920 -4.109 -11.743 1.00 98.19 324 ILE A C 1
ATOM 2556 O O . ILE A 1 324 ? 2.807 -4.378 -12.196 1.00 98.19 324 ILE A O 1
ATOM 2560 N N . ASN A 1 325 ? 4.194 -4.160 -10.447 1.00 97.69 325 ASN A N 1
ATOM 2561 C CA . ASN A 1 325 ? 3.222 -4.522 -9.432 1.00 97.69 325 ASN A CA 1
ATOM 2562 C C . ASN A 1 325 ? 3.263 -3.531 -8.263 1.00 97.69 325 ASN A C 1
ATOM 2564 O O . ASN A 1 325 ? 4.115 -3.607 -7.377 1.00 97.69 325 ASN A O 1
ATOM 2568 N N . LEU A 1 326 ? 2.297 -2.611 -8.270 1.00 97.44 326 LEU A N 1
ATOM 2569 C CA . LEU A 1 326 ? 2.093 -1.585 -7.248 1.00 97.44 326 LEU A CA 1
ATOM 2570 C C . LEU A 1 326 ? 1.071 -2.009 -6.179 1.00 97.44 326 LEU A C 1
ATOM 2572 O O . LEU A 1 326 ? 0.686 -1.196 -5.334 1.00 97.44 326 LEU A O 1
ATOM 2576 N N . ALA A 1 327 ? 0.604 -3.260 -6.184 1.00 96.19 327 ALA A N 1
ATOM 2577 C CA . ALA A 1 327 ? -0.379 -3.727 -5.213 1.00 96.19 327 ALA A CA 1
ATOM 2578 C C . ALA A 1 327 ? 0.137 -3.564 -3.770 1.00 96.19 327 ALA A C 1
ATOM 2580 O O . ALA A 1 327 ? 1.265 -3.936 -3.446 1.00 96.19 327 ALA A O 1
ATOM 2581 N N . GLY A 1 328 ? -0.703 -3.006 -2.893 1.00 93.56 328 GLY A N 1
ATOM 2582 C CA . GLY A 1 328 ? -0.355 -2.739 -1.491 1.00 93.56 328 GLY A CA 1
ATOM 2583 C C . GLY A 1 328 ? 0.419 -1.439 -1.245 1.00 93.56 328 GLY A C 1
ATOM 2584 O O . GLY A 1 328 ? 0.706 -1.124 -0.096 1.00 93.56 328 GLY A O 1
ATOM 2585 N N . THR A 1 329 ? 0.726 -0.662 -2.288 1.00 94.81 329 THR A N 1
ATOM 2586 C CA . THR A 1 329 ? 1.434 0.625 -2.145 1.00 94.81 329 THR A CA 1
ATOM 2587 C C . THR A 1 329 ? 0.507 1.834 -1.971 1.00 94.81 329 THR A C 1
ATOM 2589 O O . THR A 1 329 ? 0.970 2.917 -1.631 1.00 94.81 329 THR A O 1
ATOM 2592 N N . GLY A 1 330 ? -0.798 1.673 -2.219 1.00 93.81 330 GLY A N 1
ATOM 2593 C CA . GLY A 1 330 ? -1.751 2.790 -2.288 1.00 93.81 330 GLY A CA 1
ATOM 2594 C C . GLY A 1 330 ? -1.723 3.559 -3.617 1.00 93.81 330 GLY A C 1
ATOM 2595 O O . GLY A 1 330 ? -2.427 4.558 -3.759 1.00 93.81 330 GLY A O 1
ATOM 2596 N N . MET A 1 331 ? -0.941 3.097 -4.600 1.00 95.44 331 MET A N 1
ATOM 2597 C CA . MET A 1 331 ? -0.870 3.667 -5.946 1.00 95.44 331 MET A CA 1
ATOM 2598 C C . MET A 1 331 ? -1.183 2.624 -7.027 1.00 95.44 331 MET A C 1
ATOM 2600 O O . MET A 1 331 ? -0.987 1.423 -6.842 1.00 95.44 331 MET A O 1
ATOM 2604 N N . LYS A 1 332 ? -1.645 3.099 -8.184 1.00 96.75 332 LYS A N 1
ATOM 2605 C CA . LYS A 1 332 ? -1.866 2.313 -9.405 1.00 96.75 332 LYS A CA 1
ATOM 2606 C C . LYS A 1 332 ? -1.296 3.022 -10.627 1.00 96.75 332 LYS A C 1
ATOM 2608 O O . LYS A 1 332 ? -1.122 4.242 -10.620 1.00 96.75 332 LYS A O 1
ATOM 2613 N N . ILE A 1 333 ? -1.048 2.273 -11.697 1.00 97.25 333 ILE A N 1
ATOM 2614 C CA . ILE A 1 333 ? -0.641 2.858 -12.977 1.00 97.25 333 ILE A CA 1
ATOM 2615 C C . ILE A 1 333 ? -1.867 3.487 -13.640 1.00 97.25 333 ILE A C 1
ATOM 2617 O O . ILE A 1 333 ? -2.912 2.848 -13.778 1.00 97.25 333 ILE A O 1
ATOM 2621 N N . SER A 1 334 ? -1.739 4.733 -14.092 1.00 96.12 334 SER A N 1
ATOM 2622 C CA . SER A 1 334 ? -2.813 5.426 -14.800 1.00 96.12 334 SER A CA 1
ATOM 2623 C C . SER A 1 334 ? -3.216 4.670 -16.073 1.00 96.12 334 SER A C 1
ATOM 2625 O O . SER A 1 334 ? -2.381 4.109 -16.800 1.00 96.12 334 SER A O 1
ATOM 2627 N N . SER A 1 335 ? -4.511 4.694 -16.388 1.00 93.88 335 SER A N 1
ATOM 2628 C CA . SER A 1 335 ? -5.052 4.158 -17.643 1.00 93.88 335 SER A CA 1
ATOM 2629 C C . SER A 1 335 ? -4.501 4.883 -18.875 1.00 93.88 335 SER A C 1
ATOM 2631 O O . SER A 1 335 ? -4.449 4.302 -19.954 1.00 93.88 335 SER A O 1
ATOM 2633 N N . THR A 1 336 ? -4.022 6.120 -18.710 1.00 94.56 336 THR A N 1
ATOM 2634 C CA . THR A 1 336 ? -3.422 6.922 -19.784 1.00 94.56 336 THR A CA 1
ATOM 2635 C C . THR A 1 336 ? -2.001 6.500 -20.155 1.00 94.56 336 THR A C 1
ATOM 2637 O O . THR A 1 336 ? -1.513 6.926 -21.201 1.00 94.56 336 THR A O 1
ATOM 2640 N N . ALA A 1 337 ? -1.328 5.674 -19.342 1.00 95.88 337 ALA A N 1
ATOM 2641 C CA . ALA A 1 337 ? 0.027 5.227 -19.654 1.00 95.88 337 ALA A CA 1
ATOM 2642 C C . ALA A 1 337 ? 0.043 4.344 -20.917 1.00 95.88 337 ALA A C 1
ATOM 2644 O O . ALA A 1 337 ? -0.775 3.433 -21.078 1.00 95.88 337 ALA A O 1
ATOM 2645 N N . LYS A 1 338 ? 0.981 4.603 -21.825 1.00 95.00 338 LYS A N 1
ATOM 2646 C CA . LYS A 1 338 ? 1.129 3.862 -23.084 1.00 95.00 338 LYS A CA 1
ATOM 2647 C C . LYS A 1 338 ? 2.575 3.427 -23.260 1.00 95.00 338 LYS A C 1
ATOM 2649 O O . LYS A 1 338 ? 3.479 4.099 -22.772 1.00 95.00 338 LYS A O 1
ATOM 2654 N N . TRP A 1 339 ? 2.775 2.335 -23.989 1.00 96.06 339 TRP A N 1
ATOM 2655 C CA . TRP A 1 339 ? 4.094 1.852 -24.388 1.00 96.06 339 TRP A CA 1
ATOM 2656 C C . TRP A 1 339 ? 4.273 2.067 -25.883 1.00 96.06 339 TRP A C 1
ATOM 2658 O O . TRP A 1 339 ? 3.366 1.787 -26.666 1.00 96.06 339 TRP A O 1
ATOM 2668 N N . LEU A 1 340 ? 5.435 2.584 -26.262 1.00 94.31 340 LEU A N 1
ATOM 2669 C CA . LEU A 1 340 ? 5.835 2.778 -27.646 1.00 94.31 340 LEU A CA 1
ATOM 2670 C C . LEU A 1 340 ? 6.836 1.706 -28.043 1.00 94.31 340 LEU A C 1
ATOM 2672 O O . LEU A 1 340 ? 7.783 1.433 -27.304 1.00 94.31 340 LEU A O 1
ATOM 2676 N N . ALA A 1 341 ? 6.639 1.152 -29.233 1.00 92.81 341 ALA A N 1
ATOM 2677 C CA . ALA A 1 341 ? 7.619 0.311 -29.891 1.00 92.81 341 ALA A CA 1
ATOM 2678 C C . ALA A 1 341 ? 8.796 1.181 -30.370 1.00 92.81 341 ALA A C 1
ATOM 2680 O O . ALA A 1 341 ? 8.594 2.241 -30.962 1.00 92.81 341 ALA A O 1
ATOM 2681 N N . GLN A 1 342 ? 10.023 0.744 -30.109 1.00 90.88 342 GLN A N 1
ATOM 2682 C CA . GLN A 1 342 ? 11.259 1.355 -30.584 1.00 90.88 342 GLN A CA 1
ATOM 2683 C C . GLN A 1 342 ? 12.081 0.309 -31.336 1.00 90.88 342 GLN A C 1
ATOM 2685 O O . GLN A 1 342 ? 12.334 -0.777 -30.815 1.00 90.88 342 GLN A O 1
ATOM 2690 N N . GLY A 1 343 ? 12.530 0.662 -32.540 1.00 83.69 343 GLY A N 1
ATOM 2691 C CA . GLY A 1 343 ? 13.184 -0.253 -33.477 1.00 83.69 343 GLY A CA 1
ATOM 2692 C C . GLY A 1 343 ? 12.283 -0.594 -34.665 1.00 83.69 343 GLY A C 1
ATOM 2693 O O . GLY A 1 343 ? 11.100 -0.250 -34.690 1.00 83.69 343 GLY A O 1
ATOM 2694 N N . SER A 1 344 ? 12.853 -1.247 -35.671 1.00 76.94 344 SER A N 1
ATOM 2695 C CA . SER A 1 344 ? 12.118 -1.651 -36.871 1.00 76.94 344 SER A CA 1
ATOM 2696 C C . SER A 1 344 ? 11.219 -2.838 -36.539 1.00 76.94 344 SER A C 1
ATOM 2698 O O . SER A 1 344 ? 11.727 -3.841 -36.067 1.00 76.94 344 SER A O 1
ATOM 2700 N N . TYR A 1 345 ? 9.909 -2.751 -36.794 1.00 79.62 345 TYR A N 1
ATOM 2701 C CA . TYR A 1 345 ? 8.959 -3.875 -36.655 1.00 79.62 345 TYR A CA 1
ATOM 2702 C C . TYR A 1 345 ? 8.857 -4.505 -35.249 1.00 79.62 345 TYR A C 1
ATOM 2704 O O . TYR A 1 345 ? 8.484 -5.671 -35.106 1.00 79.62 345 TYR A O 1
ATOM 2712 N N . ALA A 1 346 ? 9.147 -3.727 -34.206 1.00 86.56 346 ALA A N 1
ATOM 2713 C CA . ALA A 1 346 ? 9.012 -4.167 -32.825 1.00 86.56 346 ALA A CA 1
ATOM 2714 C C . ALA A 1 346 ? 7.532 -4.394 -32.447 1.00 86.56 346 ALA A C 1
ATOM 2716 O O . ALA A 1 346 ? 6.672 -3.543 -32.675 1.00 86.56 346 ALA A O 1
ATOM 2717 N N . SER A 1 347 ? 7.247 -5.540 -31.835 1.00 88.75 347 SER A N 1
ATOM 2718 C CA . SER A 1 347 ? 5.943 -5.914 -31.294 1.00 88.75 347 SER A CA 1
ATOM 2719 C C . SER A 1 347 ? 5.816 -5.502 -29.827 1.00 88.75 347 SER A C 1
ATOM 2721 O O . SER A 1 347 ? 6.783 -5.559 -29.060 1.00 88.75 347 SER A O 1
ATOM 2723 N N . VAL A 1 348 ? 4.609 -5.092 -29.432 1.00 92.44 348 VAL A N 1
ATOM 2724 C CA . VAL A 1 348 ? 4.285 -4.626 -28.079 1.00 92.44 348 VAL A CA 1
ATOM 2725 C C . VAL A 1 348 ? 2.961 -5.240 -27.651 1.00 92.44 348 VAL A C 1
ATOM 2727 O O . VAL A 1 348 ? 1.920 -4.958 -28.238 1.00 92.44 348 VAL A O 1
ATOM 2730 N N . THR A 1 349 ? 2.991 -6.062 -26.606 1.00 93.06 349 THR A N 1
ATOM 2731 C CA . THR A 1 349 ? 1.796 -6.663 -26.002 1.00 93.06 349 THR A CA 1
ATOM 2732 C C . THR A 1 349 ? 1.757 -6.305 -24.525 1.00 93.06 349 THR A C 1
ATOM 2734 O O . THR A 1 349 ? 2.634 -6.726 -23.776 1.00 93.06 349 THR A O 1
ATOM 2737 N N . ILE A 1 350 ? 0.761 -5.521 -24.100 1.00 96.06 350 ILE A N 1
ATOM 2738 C CA . ILE A 1 350 ? 0.625 -5.035 -22.719 1.00 96.06 350 ILE A CA 1
ATOM 2739 C C . ILE A 1 350 ? -0.670 -5.561 -22.105 1.00 96.06 350 ILE A C 1
ATOM 2741 O O . ILE A 1 350 ? -1.740 -5.440 -22.698 1.00 96.06 350 ILE A O 1
ATOM 2745 N N . HIS A 1 351 ? -0.578 -6.063 -20.879 1.00 97.06 351 HIS A N 1
ATOM 2746 C CA . HIS A 1 351 ? -1.704 -6.526 -20.080 1.00 97.06 351 HIS A CA 1
ATOM 2747 C C . HIS A 1 351 ? -1.801 -5.718 -18.788 1.00 97.06 351 HIS A C 1
ATOM 2749 O O . HIS A 1 351 ? -0.795 -5.430 -18.139 1.00 97.06 351 HIS A O 1
ATOM 2755 N N . ARG A 1 352 ? -3.027 -5.362 -18.401 1.00 96.75 352 ARG A N 1
ATOM 2756 C CA . ARG A 1 352 ? -3.332 -4.588 -17.193 1.00 96.75 352 ARG A CA 1
ATOM 2757 C C . ARG A 1 352 ? -4.315 -5.369 -16.330 1.00 96.75 352 ARG A C 1
ATOM 2759 O O . ARG A 1 352 ? -5.269 -5.936 -16.859 1.00 96.75 352 ARG A O 1
ATOM 2766 N N . SER A 1 353 ? -4.093 -5.395 -15.020 1.00 96.38 353 SER A N 1
ATOM 2767 C CA . SER A 1 353 ? -5.074 -5.919 -14.070 1.00 96.38 353 SER A CA 1
ATOM 2768 C C . SER A 1 353 ? -6.307 -5.014 -14.000 1.00 96.38 353 SER A C 1
ATOM 2770 O O . SER A 1 353 ? -6.243 -3.825 -14.320 1.00 96.38 353 SER A O 1
ATOM 2772 N N . GLN A 1 354 ? -7.436 -5.574 -13.559 1.00 93.88 354 GLN A N 1
ATOM 2773 C CA . GLN A 1 354 ? -8.709 -4.847 -13.457 1.00 93.88 354 GLN A CA 1
ATOM 2774 C C . GLN A 1 354 ? -8.635 -3.647 -12.497 1.00 93.88 354 GLN A C 1
ATOM 2776 O O . GLN A 1 354 ? -9.237 -2.610 -12.753 1.00 93.88 354 GLN A O 1
ATOM 2781 N N . ASP A 1 355 ? -7.861 -3.765 -11.418 1.00 93.38 355 ASP A N 1
ATOM 2782 C CA . ASP A 1 355 ? -7.632 -2.706 -10.427 1.00 93.38 355 ASP A CA 1
ATOM 2783 C C . ASP A 1 355 ? -6.542 -1.692 -10.847 1.00 93.38 355 ASP A C 1
ATOM 2785 O O . ASP A 1 355 ? -6.356 -0.662 -10.195 1.00 93.38 355 ASP A O 1
ATOM 2789 N N . GLY A 1 356 ? -5.822 -1.960 -11.943 1.00 92.56 356 GLY A N 1
ATOM 2790 C CA . GLY A 1 356 ? -4.735 -1.129 -12.467 1.00 92.56 356 GLY A CA 1
ATOM 2791 C C . GLY A 1 356 ? -3.438 -1.161 -11.649 1.00 92.56 356 GLY A C 1
ATOM 2792 O O . GLY A 1 356 ? -2.510 -0.409 -11.962 1.00 92.56 356 GLY A O 1
ATOM 2793 N N . THR A 1 357 ? -3.349 -1.997 -10.609 1.00 96.00 357 THR A N 1
ATOM 2794 C CA . THR A 1 357 ? -2.156 -2.088 -9.750 1.00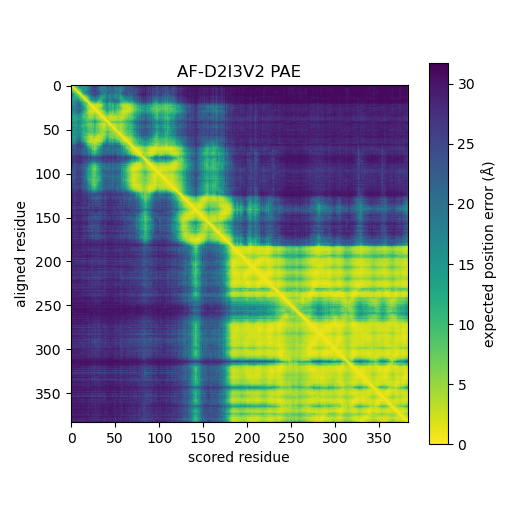 96.00 357 THR A CA 1
ATOM 2795 C C . THR A 1 357 ? -1.045 -2.929 -10.375 1.00 96.00 357 THR A C 1
ATOM 2797 O O . THR A 1 357 ? 0.123 -2.710 -10.053 1.00 96.00 357 THR A O 1
ATOM 2800 N N . LYS A 1 358 ? -1.376 -3.838 -11.303 1.00 96.50 358 LYS A N 1
ATOM 2801 C CA . LYS A 1 358 ? -0.416 -4.675 -12.025 1.00 96.50 358 LYS A CA 1
ATOM 2802 C C . LYS A 1 358 ? -0.466 -4.413 -13.528 1.00 96.50 358 LYS A C 1
ATOM 2804 O O . LYS A 1 358 ? -1.531 -4.425 -14.149 1.00 96.50 358 LYS A O 1
ATOM 2809 N N . VAL A 1 359 ? 0.702 -4.211 -14.124 1.00 97.88 359 VAL A N 1
ATOM 2810 C CA . VAL A 1 359 ? 0.886 -4.102 -15.574 1.00 97.88 359 VAL A CA 1
ATOM 2811 C C . VAL A 1 359 ? 2.094 -4.930 -15.967 1.00 97.88 359 VAL A C 1
ATOM 2813 O O . VAL A 1 359 ? 3.163 -4.765 -15.397 1.00 97.88 359 VAL A O 1
ATOM 2816 N N . TYR A 1 360 ? 1.943 -5.805 -16.948 1.00 97.06 360 TYR A N 1
ATOM 2817 C CA . TYR A 1 360 ? 3.056 -6.578 -17.486 1.00 97.06 360 TYR A CA 1
ATOM 2818 C C . TYR A 1 360 ? 2.988 -6.576 -19.003 1.00 97.06 360 TYR A C 1
ATOM 2820 O O . TYR A 1 360 ? 1.918 -6.398 -19.593 1.00 97.06 360 TYR A O 1
ATOM 2828 N N . GLY A 1 361 ? 4.131 -6.753 -19.648 1.00 95.25 361 GLY A N 1
ATOM 2829 C CA . GLY A 1 361 ? 4.198 -6.712 -21.096 1.00 95.25 361 GLY A CA 1
ATOM 2830 C C . GLY A 1 361 ? 5.249 -7.637 -21.670 1.00 95.25 361 GLY A C 1
ATOM 2831 O O . GLY A 1 361 ? 6.246 -7.949 -21.020 1.00 95.25 361 GLY A O 1
ATOM 2832 N N . ARG A 1 362 ? 5.003 -8.062 -22.909 1.00 93.50 362 ARG A N 1
ATOM 2833 C CA . ARG A 1 362 ? 5.986 -8.725 -23.765 1.00 93.50 362 ARG A CA 1
ATOM 2834 C C . ARG A 1 362 ? 6.302 -7.829 -24.946 1.00 93.50 362 ARG A C 1
ATOM 2836 O O . ARG A 1 362 ? 5.388 -7.353 -25.623 1.00 93.50 362 ARG A O 1
ATOM 2843 N N . CYS A 1 363 ? 7.586 -7.600 -25.176 1.00 91.38 363 CYS A N 1
ATOM 2844 C CA . CYS A 1 363 ? 8.060 -6.660 -26.178 1.00 91.38 363 CYS A CA 1
ATOM 2845 C C . CYS A 1 363 ? 9.322 -7.168 -26.862 1.00 91.38 363 CYS A C 1
ATOM 2847 O O . CYS A 1 363 ? 10.155 -7.803 -26.220 1.00 91.38 363 CYS A O 1
ATOM 2849 N N . GLY A 1 364 ? 9.481 -6.828 -28.139 1.00 88.81 364 GLY A N 1
ATOM 2850 C CA . GLY A 1 364 ? 10.690 -7.114 -28.907 1.00 88.81 364 GLY A CA 1
ATOM 2851 C C . GLY A 1 364 ? 10.398 -7.436 -30.365 1.00 88.81 364 GLY A C 1
ATOM 2852 O O . GLY A 1 364 ? 9.423 -6.925 -30.906 1.00 88.81 364 GLY A O 1
ATOM 2853 N N . GLY A 1 365 ? 11.225 -8.255 -31.013 1.00 84.75 365 GLY A N 1
ATOM 2854 C CA . GLY A 1 365 ? 11.190 -8.435 -32.467 1.00 84.75 365 GLY A CA 1
ATOM 2855 C C . GLY A 1 365 ? 12.099 -7.446 -33.209 1.00 84.75 365 GLY A C 1
ATOM 2856 O O . GLY A 1 365 ? 12.074 -6.250 -32.927 1.00 84.75 365 GLY A O 1
ATOM 2857 N N . PHE A 1 366 ? 12.925 -7.954 -34.132 1.00 84.62 366 PHE A N 1
ATOM 2858 C CA . PHE A 1 366 ? 13.875 -7.219 -34.977 1.00 84.62 366 PHE A CA 1
ATOM 2859 C C . PHE A 1 366 ? 14.798 -6.301 -34.153 1.00 84.62 366 PHE A C 1
ATOM 2861 O O . PHE A 1 366 ? 14.995 -5.129 -34.473 1.00 84.62 366 PHE A O 1
ATOM 2868 N N . CYS A 1 367 ? 15.388 -6.838 -33.075 1.00 86.50 367 CYS A N 1
ATOM 2869 C CA . CYS A 1 367 ? 16.216 -6.066 -32.131 1.00 86.50 367 CYS A CA 1
ATOM 2870 C C . CYS A 1 367 ? 15.458 -4.887 -31.476 1.00 86.50 367 CYS A C 1
ATOM 2872 O O . CYS A 1 367 ? 16.066 -3.894 -31.066 1.00 86.50 367 CYS A O 1
ATOM 2874 N N . GLY A 1 368 ? 14.130 -4.977 -31.416 1.00 90.12 368 GLY A N 1
ATOM 2875 C CA . GLY A 1 368 ? 13.241 -3.954 -30.903 1.00 90.12 368 GLY A CA 1
ATOM 2876 C C . GLY A 1 368 ? 13.052 -3.991 -29.391 1.00 90.12 368 GLY A C 1
ATOM 2877 O O . GLY A 1 368 ? 13.339 -4.973 -28.705 1.00 90.12 368 GLY A O 1
ATOM 2878 N N . LYS A 1 369 ? 12.506 -2.899 -28.863 1.00 92.88 369 LYS A N 1
ATOM 2879 C CA . LYS A 1 369 ? 12.102 -2.766 -27.460 1.00 92.88 369 LYS A CA 1
ATOM 2880 C C . LYS A 1 369 ? 10.819 -1.958 -27.338 1.00 92.88 369 LYS A C 1
ATOM 2882 O O . LYS A 1 369 ? 10.446 -1.238 -28.256 1.00 92.88 369 LYS A O 1
ATOM 2887 N N . CYS A 1 370 ? 10.159 -2.040 -26.195 1.00 94.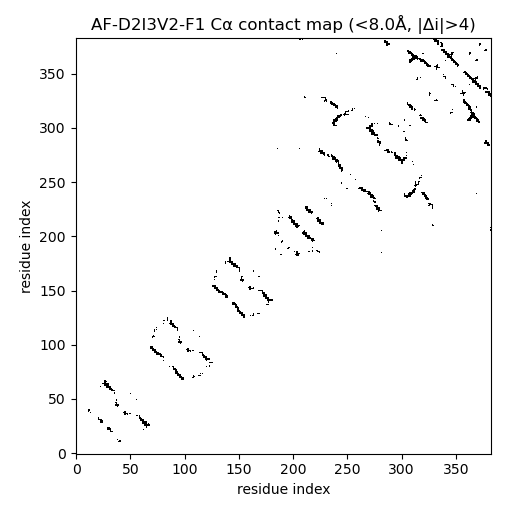50 370 CYS A N 1
ATOM 2888 C CA . CYS A 1 370 ? 9.094 -1.134 -25.811 1.00 94.50 370 CYS A CA 1
ATOM 2889 C C . CYS A 1 370 ? 9.513 -0.327 -24.591 1.00 94.50 370 CYS A C 1
ATOM 2891 O O . CYS A 1 370 ? 10.134 -0.847 -23.664 1.00 94.50 370 CYS A O 1
ATOM 2893 N N . VAL A 1 371 ? 9.149 0.947 -24.594 1.00 95.94 371 VAL A N 1
ATOM 2894 C CA . VAL A 1 371 ? 9.378 1.867 -23.478 1.00 95.94 371 VAL A CA 1
ATOM 2895 C C . VAL A 1 371 ? 8.093 2.641 -23.202 1.00 95.94 371 VAL A C 1
ATOM 2897 O O . VAL A 1 371 ? 7.273 2.791 -24.116 1.00 95.94 371 VAL A O 1
ATOM 2900 N N . PRO A 1 372 ? 7.893 3.173 -21.987 1.00 96.25 372 PRO A N 1
ATOM 2901 C CA . PRO A 1 372 ? 6.807 4.109 -21.738 1.00 96.25 372 PRO A CA 1
ATOM 2902 C C . PRO A 1 372 ? 6.873 5.301 -22.698 1.00 96.25 372 PRO A C 1
ATOM 2904 O O . PRO A 1 372 ? 7.948 5.772 -23.075 1.00 96.25 372 PRO A O 1
ATOM 2907 N N . HIS A 1 373 ? 5.708 5.765 -23.133 1.00 94.50 373 HIS A N 1
ATOM 2908 C CA . HIS A 1 373 ? 5.580 6.804 -24.144 1.00 94.50 373 HIS A CA 1
ATOM 2909 C C . HIS A 1 373 ? 6.238 8.110 -23.679 1.00 94.50 373 HIS A C 1
ATOM 2911 O O . HIS A 1 373 ? 5.984 8.581 -22.576 1.00 94.50 373 HIS A O 1
ATOM 2917 N N . MET A 1 374 ? 7.051 8.729 -24.540 1.00 88.00 374 MET A N 1
ATOM 2918 C CA . MET A 1 374 ? 7.954 9.818 -24.139 1.00 88.00 374 MET A CA 1
ATOM 2919 C C . MET A 1 374 ? 7.234 11.057 -23.586 1.00 88.00 374 MET A C 1
ATOM 2921 O O . MET A 1 374 ? 7.717 11.664 -22.638 1.00 88.00 374 MET A O 1
ATOM 2925 N N . THR A 1 375 ? 6.075 11.426 -24.146 1.00 87.44 375 THR A N 1
ATOM 2926 C CA . THR A 1 375 ? 5.304 12.593 -23.673 1.00 87.44 375 THR A CA 1
ATOM 2927 C C . THR A 1 375 ? 4.406 12.291 -22.473 1.00 87.44 375 THR A C 1
ATOM 2929 O O . THR A 1 375 ? 4.387 13.064 -21.523 1.00 87.44 375 THR A O 1
ATOM 2932 N N . THR A 1 376 ? 3.656 11.183 -22.483 1.00 90.88 376 THR A N 1
ATOM 2933 C CA . THR A 1 376 ? 2.772 10.841 -21.357 1.00 90.88 376 THR A CA 1
ATOM 2934 C C . THR A 1 376 ? 3.545 10.324 -20.149 1.00 90.88 376 THR A C 1
ATOM 2936 O O . THR A 1 376 ? 3.036 10.407 -19.035 1.00 90.88 376 THR A O 1
ATOM 2939 N N . GLY A 1 377 ? 4.741 9.773 -20.369 1.00 93.56 377 GLY A N 1
ATOM 2940 C CA . GLY A 1 377 ? 5.553 9.115 -19.357 1.00 93.56 377 GLY A CA 1
ATOM 2941 C C . GLY A 1 377 ? 4.895 7.846 -18.821 1.00 93.56 377 GLY A C 1
ATOM 2942 O O . GLY A 1 377 ? 4.182 7.134 -19.539 1.00 93.56 377 GLY A O 1
ATOM 2943 N N . LEU A 1 378 ? 5.121 7.594 -17.534 1.00 96.88 378 LEU A N 1
ATOM 2944 C CA . LEU A 1 378 ? 4.510 6.511 -16.772 1.00 96.88 378 LEU A CA 1
ATOM 2945 C C . LEU A 1 378 ? 3.734 7.095 -15.570 1.00 96.88 378 LEU A C 1
ATOM 2947 O O . LEU A 1 378 ? 4.231 7.073 -14.439 1.00 96.88 378 LEU A O 1
ATOM 2951 N N . PRO A 1 379 ? 2.532 7.653 -15.820 1.00 97.25 379 PRO A N 1
ATOM 2952 C CA . PRO A 1 379 ? 1.734 8.315 -14.798 1.00 97.25 379 PRO A CA 1
ATOM 2953 C C . PRO A 1 379 ? 1.166 7.328 -13.778 1.00 97.25 379 PRO A C 1
ATOM 2955 O O . PRO A 1 379 ? 0.703 6.240 -14.136 1.00 97.25 379 PRO A O 1
ATOM 2958 N N . VAL A 1 380 ? 1.125 7.753 -12.517 1.00 96.81 380 VAL A N 1
ATOM 2959 C CA . VAL A 1 380 ? 0.534 7.020 -11.389 1.00 96.81 380 VAL A CA 1
ATOM 2960 C C . VAL A 1 380 ? -0.643 7.773 -10.782 1.00 96.81 380 VAL A C 1
ATOM 2962 O O . VAL A 1 380 ? -0.762 8.989 -10.894 1.00 96.81 380 VAL A O 1
ATOM 2965 N N . GLN A 1 381 ? -1.538 7.033 -10.137 1.00 95.69 381 GLN A N 1
ATOM 2966 C CA . GLN A 1 381 ? -2.702 7.568 -9.438 1.00 95.69 381 GLN A CA 1
ATOM 2967 C C . GLN A 1 381 ? -2.805 6.949 -8.051 1.00 95.69 381 GLN A C 1
ATOM 2969 O O . GLN A 1 381 ? -2.477 5.779 -7.860 1.00 95.69 381 GLN A O 1
ATOM 2974 N N . VAL A 1 382 ? -3.300 7.731 -7.101 1.00 93.75 382 VAL A N 1
ATOM 2975 C CA . VAL A 1 382 ? -3.648 7.249 -5.764 1.00 93.75 382 VAL A CA 1
ATOM 2976 C C . VAL A 1 382 ? -4.936 6.421 -5.848 1.00 93.75 382 VAL A C 1
ATOM 2978 O O . VAL A 1 382 ? -5.863 6.800 -6.568 1.00 93.75 382 VAL A O 1
ATOM 2981 N N . VAL A 1 383 ? -4.975 5.282 -5.151 1.00 89.00 383 VAL A N 1
ATOM 2982 C CA . VAL A 1 383 ? -6.133 4.363 -5.085 1.00 89.00 383 VAL A CA 1
ATOM 2983 C C . VAL A 1 383 ? -6.965 4.652 -3.859 1.00 89.00 383 VAL A C 1
ATOM 2985 O O . VAL A 1 383 ? -6.350 4.850 -2.787 1.00 89.00 383 VAL A O 1
#

Foldseek 3Di:
DDDDDDDDDDDDDDDDDPDDFDFPDPAAKTKTFADWFDADPPPGTDDRVPDDPVPTDDGMDMDHHHHDWDKDKDKDDWDDPPPDLPDQKIFTDIFIATPVRDGDDPVRYDPVRTDDGMDTDDHPPWDKDKDKADWAPFPDQAAKGKIFIDIFIATPVRDTDPPDDPVPTDDRIDMDGNYHDDAAADLLRCCVPVVDQDWAWDWHQAVNDTFTWTWARSVHNDIFTKQFAPVFFVQFKWWADQKAAPAQADCPPQQDDDPPGPIDRPRQQTWMKTARIWTADSVQQATPQPDCVRIDIPDHDDDTTPKWEYNHHAESHFPTKGKAAQPPRQKAWDPPKDKDKDDDNKDKAKDADPVRRMIMIGIYHNRIMIDIDPVVHTHMDGD

Mean predicted aligned error: 17.89 Å